Protein 5BXH (pdb70)

GO terms:
  GO:0097602 cullin family protein binding (F, IDA)
  GO:0005515 protein binding (F, IPI)
  GO:0042802 identical protein binding (F, IPI)

Nearest PDB structures (foldseek):
  5bxh-assembly1_D  TM=1.010E+00  e=2.361E-21  Homo sapiens
  5bxh-assembly1_A  TM=9.711E-01  e=7.468E-19  Homo sapiens
  5bxh-assembly1_C  TM=9.763E-01  e=2.664E-18  Homo sapiens
  3drz-assembly1_B  TM=9.240E-01  e=8.662E-12  Homo sapiens
  3kvt-assembly1_A  TM=8.441E-01  e=5.425E-07  Aplysia californica

InterPro domains:
  IPR000210 BTB/POZ domain [PS50097] (91-161)
  IPR000210 BTB/POZ domain [SM00225] (89-192)
  IPR001646 Pentapeptide repeat [PF00805] (243-280)
  IPR001646 Pentapeptide repeat [PF00805] (338-376)
  IPR003131 Potassium channel tetramerisation-type BTB domain [PF02214] (92-181)
  IPR011333 SKP1/BTB/POZ domain superfamily [G3DSA:3.30.710.10] (87-191)
  IPR011333 SKP1/BTB/POZ domain superfamily [SSF54695] (89-189)
  IPR021789 KHA domain [PF11834] (2-64)
  IPR021789 KHA domain [PS51490] (3-82)
  IPR036572 Doublecortin domain superfamily [SSF89837] (2-76)
  IPR051082 Pentapeptide repeat and BTB/POZ domain-containing protein [PTHR14136] (96-389)

Foldseek 3Di:
DPAKAWAQEQNDIDIDHLCLQCPPCVPWQSVVPVPPQPDADPVGHHYDDADVVLCVQVSVCSVPVDRDDDPPDDLVSVLVVCVVRPNVVVNVVSVVVPVPD/DPAKAWAQEQNDIDIDHLCLQCVLPVPWQSNVVPCQDADPVRHHYDDADVVLCVQVSVCSVPVDRDDDPPDDLVRVLVVCVVRPNVVVNVVSVVVVVDD/DQDWAWAQECNDIDIDGLCLQCPPAVPWQSNVVPDPCADPVRHHYDHADPVLCVQVSVCSVPVDRDDDPPDDLVSVLVVCVVRVRVVVNVVSVVVVVPD/DAKAWAQECNDIDIDHLCLQCVQPNPWVSNVVVVDPQQDDPVRHGYDHADPVLCVQVSVCSVPVDRDDDPPDDCVSVLVVCVNRVNVVVNVVSVVVVVPD/DKAWAQEQNDIDIDDLCLQCPQPVPWDRNVVPDPDADDVRHHYDDADPVLCVQVSVCSVPVDRDDDPDDDLVNVLVVCVVRPNVVVNVVSVVVVVPD

Sequence (496 aa):
NADWLTLNVGGRYFTTTRSTLVNKEPDSMLAHMFKDGNKQDHRGAFLIDRSPEYFEPILNYLRHGQLIVNDGINLLGVLEEARFFGIDSLIEHLEVAIKNSNADWLTLNVGGRYFTTTRSTLVNKEPDSMLAHMFKNKQDHRGAFLIDRSPEYFEPILNYLRHGQLIVNDGINLLGVLEEARFFGIDSLIEHLEVAIKNSNADWLTLNVGGRYFTTTRSTLVNKEPDSMLAHMFKDKQDHRGAFLIDRSPEYFEPILNYLRHGQLIVNDGINLLGVLEEARFFGIDSLIEHLEVAIKNSADWLTLNVGGRYFTTTRSTLVNKEPDSMLAHMFKWGNKQDHRGAFLIDRSPEYFEPILNYLRHGQLIVNDGINLLGVLEEARFFGIDSLIEHLEVAIKNSDWLTLNVGGRYFTTTRSTLVNKEPDSMLAHMFKDKQDHRGAFLIDRSPEYFEPILNYLRHGQLIVNDGINLLGVLEEARFFGIDSLIEHLEVAIKNS

Organism: Homo sapiens (NCBI:txid9606)

CATH classification: 3.30.710.10

Secondary structure (DSSP, 8-state):
---EEEEEETTEEEEEEHHHHHTT-TTSGGGGGTT----B-SS-PEEE-S-STTTHHHHHHHHHS-----TT--HHHHHHHHHHHT-HHHHHHHHHHHS--/---EEEEEETTEEEEEEHHHHHSS-SSSHHHHH----B-TTSPEEE-S-STTTHHHHHHHHHS-----TT--HHHHHHHHHHHT-HHHHHHHHHHHH--/---EEEEEETTEEEEEEHHHHHTT-TTSHHHHHS---B-TTSPEEE-S-STTTHHHHHHHHHS-----TT--HHHHHHHHHHHT-HHHHHHHHHHHH--/--EEEEEETTEEEEEEHHHHHSS-SSSHHHHT-------STT-PEEE-S-STTTHHHHHHHHHS-----TT--THHHHHHHHHHT-HHHHHHHHHHHS--/-EEEEEETTEEEEEEHHHHHSS--SSHHHHHS---B-TT-PEEE-S-STTTHHHHHHHHHS-----TT--HHHHHHHHHHHT-HHHHHHHHHHHH--

Radius of gyration: 23.13 Å; Cα contacts (8 Å, |Δi|>4): 820; chains: 5; bounding box: 60×61×44 Å

Structure (mmCIF, N/CA/C/O backbone):
data_5BXH
#
_entry.id   5BXH
#
_cell.length_a   105.396
_cell.length_b   105.396
_cell.length_c   97.316
_cell.angle_alpha   90.00
_cell.angle_beta   90.00
_cell.angle_gamma   120.00
#
_symmetry.space_group_name_H-M   'P 31 2 1'
#
loop_
_atom_site.group_PDB
_atom_site.id
_atom_site.type_symbol
_atom_site.label_atom_id
_atom_site.label_alt_id
_atom_site.label_comp_id
_atom_site.label_asym_id
_atom_site.label_entity_id
_atom_site.label_seq_id
_atom_site.pdbx_PDB_ins_code
_atom_site.Cartn_x
_atom_site.Cartn_y
_atom_site.Cartn_z
_atom_site.occupancy
_atom_site.B_iso_or_equiv
_atom_site.auth_seq_id
_atom_site.auth_comp_id
_atom_site.auth_asym_id
_atom_site.auth_atom_id
_atom_site.pdbx_PDB_model_num
ATOM 1 N N . ASN A 1 2 ? -7.235 90.964 118.616 1.00 150.60 2 ASN A N 1
ATOM 2 C CA . ASN A 1 2 ? -7.629 92.320 118.981 1.00 161.77 2 ASN A CA 1
ATOM 3 C C . ASN A 1 2 ? -7.154 92.700 120.380 1.00 162.63 2 ASN A C 1
ATOM 4 O O . ASN A 1 2 ? -6.508 93.732 120.567 1.00 153.75 2 ASN A O 1
ATOM 9 N N . ALA A 1 3 ? -7.472 91.858 121.359 1.00 166.94 3 ALA A N 1
ATOM 10 C CA . ALA A 1 3 ? -7.182 92.167 122.754 1.00 155.17 3 ALA A CA 1
ATOM 11 C C . ALA A 1 3 ? -6.100 91.266 123.346 1.00 137.51 3 ALA A C 1
ATOM 12 O O . ALA A 1 3 ? -5.348 91.690 124.223 1.00 132.65 3 ALA A O 1
ATOM 14 N N . ASP A 1 4 ? -6.021 90.027 122.868 1.00 128.05 4 ASP A N 1
ATOM 15 C CA . ASP A 1 4 ? -5.097 89.050 123.439 1.00 125.31 4 ASP A CA 1
ATOM 16 C C . ASP A 1 4 ? -3.809 88.945 122.625 1.00 120.28 4 ASP A C 1
ATOM 17 O O . ASP A 1 4 ? -3.818 88.493 121.480 1.00 115.75 4 ASP A O 1
ATOM 22 N N . TRP A 1 5 ? -2.700 89.354 123.231 1.00 113.33 5 TRP A N 1
ATOM 23 C CA . TRP A 1 5 ? -1.420 89.393 122.533 1.00 104.10 5 TRP A CA 1
ATOM 24 C C . TRP A 1 5 ? -0.584 88.142 122.780 1.00 98.29 5 TRP A C 1
ATOM 25 O O . TRP A 1 5 ? -0.485 87.654 123.906 1.00 102.26 5 TRP A O 1
ATOM 36 N N . LEU A 1 6 ? 0.016 87.631 121.710 1.00 88.66 6 LEU A N 1
ATOM 37 C CA . LEU A 1 6 ? 0.875 86.457 121.781 1.00 89.17 6 LEU A CA 1
ATOM 38 C C . LEU A 1 6 ? 2.217 86.710 121.103 1.00 85.37 6 LEU A C 1
ATOM 39 O O . LEU A 1 6 ? 2.306 87.457 120.122 1.00 80.35 6 LEU A O 1
ATOM 44 N N . THR A 1 7 ? 3.257 86.077 121.631 1.00 81.08 7 THR A N 1
ATOM 45 C CA . THR A 1 7 ? 4.576 86.128 121.020 1.00 73.67 7 THR A CA 1
ATOM 46 C C . THR A 1 7 ? 4.978 84.737 120.545 1.00 76.93 7 THR A C 1
ATOM 47 O O . THR A 1 7 ? 4.885 83.765 121.294 1.00 77.87 7 THR A O 1
ATOM 51 N N . LEU A 1 8 ? 5.410 84.644 119.293 1.00 72.29 8 LEU A N 1
ATOM 52 C CA . LEU A 1 8 ? 5.836 83.377 118.721 1.00 75.86 8 LEU A CA 1
ATOM 53 C C . LEU A 1 8 ? 7.340 83.368 118.485 1.00 75.66 8 LEU A C 1
ATOM 54 O O . LEU A 1 8 ? 7.883 84.276 117.855 1.00 78.92 8 LEU A O 1
ATOM 59 N N . ASN A 1 9 ? 8.008 82.341 118.998 1.00 82.75 9 ASN A N 1
ATOM 60 C CA . ASN A 1 9 ? 9.430 82.146 118.748 1.00 84.47 9 ASN A CA 1
ATOM 61 C C . ASN A 1 9 ? 9.632 81.199 117.571 1.00 94.08 9 ASN A C 1
ATOM 62 O O . ASN A 1 9 ? 9.684 79.983 117.747 1.00 96.80 9 ASN A O 1
ATOM 67 N N . VAL A 1 10 ? 9.744 81.760 116.371 1.00 99.38 10 VAL A N 1
ATOM 68 C CA . VAL A 1 10 ? 9.927 80.951 115.172 1.00 89.03 10 VAL A CA 1
ATOM 69 C C . VAL A 1 10 ? 11.399 80.870 114.785 1.00 87.12 10 VAL A C 1
ATOM 70 O O . VAL A 1 10 ? 11.988 81.856 114.339 1.00 99.85 10 VAL A O 1
ATOM 74 N N . GLY A 1 11 ? 11.991 79.695 114.981 1.00 89.13 11 GLY A N 1
ATOM 75 C CA . GLY A 1 11 ? 13.364 79.441 114.579 1.00 94.27 11 GLY A CA 1
ATOM 76 C C . GLY A 1 11 ? 14.409 80.302 115.264 1.00 100.16 11 GLY A C 1
ATOM 77 O O . GLY A 1 11 ? 15.578 80.282 114.882 1.00 106.51 11 GLY A O 1
ATOM 78 N N . GLY A 1 12 ? 13.992 81.057 116.276 1.00 101.15 12 GLY A N 1
ATOM 79 C CA . GLY A 1 12 ? 14.890 81.948 116.987 1.00 90.55 12 GLY A CA 1
ATOM 80 C C . GLY A 1 12 ? 14.459 83.401 116.901 1.00 79.06 12 GLY A C 1
ATOM 81 O O . GLY A 1 12 ? 14.917 84.240 117.676 1.00 89.17 12 GLY A O 1
ATOM 82 N N . ARG A 1 13 ? 13.572 83.698 115.957 1.00 75.15 13 ARG A N 1
ATOM 83 C CA . ARG A 1 13 ? 13.109 85.067 115.754 1.00 75.42 13 ARG A CA 1
ATOM 84 C C . ARG A 1 13 ? 11.723 85.277 116.362 1.00 85.46 13 ARG A C 1
ATOM 85 O O . ARG A 1 13 ? 10.818 84.457 116.179 1.00 79.17 13 ARG A O 1
ATOM 93 N N . TYR A 1 14 ? 11.565 86.383 117.083 1.00 77.11 14 TYR A N 1
ATOM 94 C CA . TYR A 1 14 ? 10.331 86.655 117.810 1.00 68.06 14 TYR A CA 1
ATOM 95 C C . TYR A 1 14 ? 9.352 87.505 117.008 1.00 69.05 14 TYR A C 1
ATOM 96 O O . TYR A 1 14 ? 9.658 88.634 116.623 1.00 83.85 14 TYR A O 1
ATOM 105 N N . PHE A 1 15 ? 8.173 86.948 116.758 1.00 74.08 15 PHE A N 1
ATOM 106 C CA . PHE A 1 15 ? 7.089 87.689 116.129 1.00 76.28 15 PHE A CA 1
ATOM 107 C C . PHE A 1 15 ? 6.035 88.003 117.179 1.00 76.98 15 PHE A C 1
ATOM 108 O O . PHE A 1 15 ? 5.797 87.204 118.075 1.00 79.94 15 PHE A O 1
ATOM 116 N N . THR A 1 16 ? 5.406 89.165 117.081 1.00 78.54 16 THR A N 1
ATOM 117 C CA . THR A 1 16 ? 4.338 89.497 118.013 1.00 82.81 16 THR A CA 1
ATOM 118 C C . THR A 1 16 ? 3.037 89.738 117.260 1.00 79.61 16 THR A C 1
ATOM 119 O O . THR A 1 16 ? 3.001 90.499 116.292 1.00 77.33 16 THR A O 1
ATOM 123 N N . THR A 1 17 ? 1.971 89.076 117.698 1.00 85.20 17 THR A N 1
ATOM 124 C CA . THR A 1 17 ? 0.673 89.222 117.044 1.00 85.03 17 THR A CA 1
ATOM 125 C C . THR A 1 17 ? -0.481 89.005 118.019 1.00 84.34 17 THR A C 1
ATOM 126 O O . THR A 1 17 ? -0.292 89.048 119.231 1.00 86.88 17 THR A O 1
ATOM 130 N N . THR A 1 18 ? -1.679 88.789 117.486 1.00 93.24 18 THR A N 1
ATOM 131 C CA . THR A 1 18 ? -2.847 88.521 118.322 1.00 99.50 18 THR A CA 1
ATOM 132 C C . THR A 1 18 ? -3.437 87.149 118.027 1.00 90.69 18 THR A C 1
ATOM 133 O O . THR A 1 18 ? -3.373 86.665 116.896 1.00 89.44 18 THR A O 1
ATOM 137 N N . ARG A 1 19 ? -4.009 86.532 119.056 1.00 100.82 19 ARG A N 1
ATOM 138 C CA . ARG A 1 19 ? -4.670 85.238 118.922 1.00 108.69 19 ARG A CA 1
ATOM 139 C C . ARG A 1 19 ? -5.733 85.288 117.830 1.00 114.07 19 ARG A C 1
ATOM 140 O O . ARG A 1 19 ? -5.901 84.336 117.061 1.00 117.76 19 ARG A O 1
ATOM 148 N N . SER A 1 20 ? -6.435 86.416 117.774 1.00 113.88 20 SER A N 1
ATOM 149 C CA . SER A 1 20 ? -7.446 86.676 116.756 1.00 115.59 20 SER A CA 1
ATOM 150 C C . SER A 1 20 ? -6.902 86.472 115.347 1.00 110.19 20 SER A C 1
ATOM 151 O O . SER A 1 20 ? -7.561 85.878 114.496 1.00 112.02 20 SER A O 1
ATOM 154 N N . THR A 1 21 ? -5.693 86.963 115.110 1.00 113.65 21 THR A N 1
ATOM 155 C CA . THR A 1 21 ? -5.067 86.850 113.800 1.00 111.22 21 THR A CA 1
ATOM 156 C C . THR A 1 21 ? -4.691 85.401 113.491 1.00 105.91 21 THR A C 1
ATOM 157 O O . THR A 1 21 ? -4.738 84.970 112.339 1.00 109.34 21 THR A O 1
ATOM 161 N N . LEU A 1 22 ? -4.334 84.649 114.527 1.00 98.01 22 LEU A N 1
ATOM 162 C CA . LEU A 1 22 ? -3.884 83.271 114.354 1.00 99.34 22 LEU A CA 1
ATOM 163 C C . LEU A 1 22 ? -5.036 82.273 114.190 1.00 121.28 22 LEU A C 1
ATOM 164 O O . LEU A 1 22 ? -4.856 81.218 113.578 1.00 129.36 22 LEU A O 1
ATOM 169 N N . VAL A 1 23 ? -6.213 82.596 114.723 1.00 125.15 23 VAL A N 1
ATOM 170 C CA . VAL A 1 23 ? -7.328 81.647 114.684 1.00 137.04 23 VAL A CA 1
ATOM 171 C C . VAL A 1 23 ? -8.438 82.025 113.694 1.00 143.92 23 VAL A C 1
ATOM 172 O O . VAL A 1 23 ? -9.194 81.161 113.248 1.00 147.25 23 VAL A O 1
ATOM 176 N N . ASN A 1 24 ? -8.537 83.308 113.356 1.00 148.55 24 ASN A N 1
ATOM 177 C CA . ASN A 1 24 ? -9.488 83.758 112.342 1.00 142.11 24 ASN A CA 1
ATOM 178 C C . ASN A 1 24 ? -8.845 83.734 110.962 1.00 152.32 24 ASN A C 1
ATOM 179 O O . ASN A 1 24 ? -7.618 83.754 110.849 1.00 155.30 24 ASN A O 1
ATOM 184 N N . LYS A 1 25 ? -9.676 83.694 109.923 1.00 152.44 25 LYS A N 1
ATOM 185 C CA . LYS A 1 25 ? -9.206 83.651 108.537 1.00 160.57 25 LYS A CA 1
ATOM 186 C C . LYS A 1 25 ? -8.285 82.438 108.311 1.00 157.81 25 LYS A C 1
ATOM 187 O O . LYS A 1 25 ? -7.364 82.498 107.500 1.00 153.75 25 LYS A O 1
ATOM 193 N N . GLU A 1 26 ? -8.549 81.374 109.081 1.00 154.66 26 GLU A N 1
ATOM 194 C CA . GLU A 1 26 ? -8.063 79.985 108.906 1.00 148.54 26 GLU A CA 1
ATOM 195 C C . GLU A 1 26 ? -8.223 79.205 110.217 1.00 143.73 26 GLU A C 1
ATOM 196 O O . GLU A 1 26 ? -7.228 78.895 110.873 1.00 136.76 26 GLU A O 1
ATOM 202 N N . PRO A 1 27 ? -9.469 78.886 110.608 1.00 133.11 27 PRO A N 1
ATOM 203 C CA . PRO A 1 27 ? -9.663 78.203 111.892 1.00 130.42 27 PRO A CA 1
ATOM 204 C C . PRO A 1 27 ? -9.438 76.693 111.840 1.00 134.49 27 PRO A C 1
ATOM 205 O O . PRO A 1 27 ? -9.514 76.037 112.878 1.00 140.20 27 PRO A O 1
ATOM 209 N N . ASP A 1 28 ? -9.161 76.145 110.663 1.00 139.63 28 ASP A N 1
ATOM 210 C CA . ASP A 1 28 ? -8.963 74.703 110.535 1.00 147.87 28 ASP A CA 1
ATOM 211 C C . ASP A 1 28 ? -7.523 74.342 110.201 1.00 140.45 28 ASP A C 1
ATOM 212 O O . ASP A 1 28 ? -7.235 73.200 109.849 1.00 140.49 28 ASP A O 1
ATOM 217 N N . SER A 1 29 ? -6.627 75.321 110.288 1.00 143.13 29 SER A N 1
ATOM 218 C CA . SER A 1 29 ? -5.203 75.057 110.118 1.00 141.22 29 SER A CA 1
ATOM 219 C C . SER A 1 29 ? -4.620 74.732 111.481 1.00 147.30 29 SER A C 1
ATOM 220 O O . SER A 1 29 ? -5.248 75.001 112.506 1.00 149.52 29 SER A O 1
ATOM 223 N N . MET A 1 30 ? -3.422 74.159 111.503 1.00 145.42 30 MET A N 1
ATOM 224 C CA . MET A 1 30 ? -2.833 73.739 112.766 1.00 143.98 30 MET A CA 1
ATOM 225 C C . MET A 1 30 ? -2.508 74.925 113.660 1.00 130.93 30 MET A C 1
ATOM 226 O O . MET A 1 30 ? -2.440 74.772 114.873 1.00 133.15 30 MET A O 1
ATOM 231 N N . LEU A 1 31 ? -2.302 76.098 113.063 1.00 121.48 31 LEU A N 1
ATOM 232 C CA . LEU A 1 31 ? -2.072 77.326 113.832 1.00 115.70 31 LEU A CA 1
ATOM 233 C C . LEU A 1 31 ? -3.218 77.586 114.805 1.00 128.02 31 LEU A C 1
ATOM 234 O O . LEU A 1 31 ? -3.008 78.039 115.938 1.00 126.68 31 LEU A O 1
ATOM 239 N N . ALA A 1 32 ? -4.428 77.246 114.369 1.00 136.92 32 ALA A N 1
ATOM 240 C CA . ALA A 1 32 ? -5.614 77.371 115.209 1.00 126.69 32 ALA A CA 1
ATOM 241 C C . ALA A 1 32 ? -5.571 76.451 116.432 1.00 133.51 32 ALA A C 1
ATOM 242 O O . ALA A 1 32 ? -6.550 76.345 117.163 1.00 146.11 32 ALA A O 1
ATOM 244 N N . HIS A 1 33 ? -4.433 75.804 116.669 1.00 148.92 33 HIS A N 1
ATOM 245 C CA . HIS A 1 33 ? -4.202 75.136 117.948 1.00 160.82 33 HIS A CA 1
ATOM 246 C C . HIS A 1 33 ? -3.945 76.181 119.037 1.00 163.06 33 HIS A C 1
ATOM 247 O O . HIS A 1 33 ? -3.698 75.829 120.187 1.00 177.12 33 HIS A O 1
ATOM 254 N N . MET A 1 34 ? -3.987 77.462 118.666 1.00 142.58 34 MET A N 1
ATOM 255 C CA . MET A 1 34 ? -4.020 78.532 119.663 1.00 136.72 34 MET A CA 1
ATOM 256 C C . MET A 1 34 ? -5.441 79.075 119.827 1.00 142.74 34 MET A C 1
ATOM 257 O O . MET A 1 34 ? -5.642 80.225 120.223 1.00 147.59 34 MET A O 1
ATOM 262 N N . PHE A 1 35 ? -6.424 78.235 119.517 1.00 150.47 35 PHE A N 1
ATOM 263 C CA . PHE A 1 35 ? -7.824 78.587 119.722 1.00 145.41 35 PHE A CA 1
ATOM 264 C C . PHE A 1 35 ? -8.231 78.241 121.149 1.00 150.63 35 PHE A C 1
ATOM 265 O O . PHE A 1 35 ? -9.291 78.649 121.621 1.00 157.72 35 PHE A O 1
ATOM 273 N N . LYS A 1 36 ? -7.375 77.488 121.832 1.00 152.02 36 LYS A N 1
ATOM 274 C CA . LYS A 1 36 ? -7.588 77.148 123.235 1.00 154.04 36 LYS A CA 1
ATOM 275 C C . LYS A 1 36 ? -6.765 78.060 124.146 1.00 159.03 36 LYS A C 1
ATOM 276 O O . LYS A 1 36 ? -7.312 78.731 125.022 1.00 158.00 36 LYS A O 1
ATOM 282 N N . ASP A 1 37 ? -5.453 78.079 123.924 1.00 152.79 37 ASP A N 1
ATOM 283 C CA . ASP A 1 37 ? -4.528 78.901 124.700 1.00 144.16 37 ASP A CA 1
ATOM 284 C C . ASP A 1 37 ? -3.204 79.070 123.961 1.00 144.02 37 ASP A C 1
ATOM 285 O O . ASP A 1 37 ? -2.370 78.165 123.949 1.00 147.36 37 ASP A O 1
ATOM 290 N N . GLY A 1 42 ? -0.514 74.186 122.588 1.00 153.33 42 GLY A N 1
ATOM 291 C CA . GLY A 1 42 ? 0.560 75.127 122.844 1.00 152.43 42 GLY A CA 1
ATOM 292 C C . GLY A 1 42 ? 0.990 75.153 124.299 1.00 160.15 42 GLY A C 1
ATOM 293 O O . GLY A 1 42 ? 0.595 76.041 125.055 1.00 162.74 42 GLY A O 1
ATOM 294 N N . ASN A 1 43 ? 1.799 74.172 124.690 1.00 164.71 43 ASN A N 1
ATOM 295 C CA . ASN A 1 43 ? 2.337 74.103 126.046 1.00 164.22 43 ASN A CA 1
ATOM 296 C C . ASN A 1 43 ? 3.860 74.151 126.041 1.00 156.63 43 ASN A C 1
ATOM 297 O O . ASN A 1 43 ? 4.511 73.838 127.039 1.00 158.63 43 ASN A O 1
ATOM 302 N N . LYS A 1 44 ? 4.417 74.545 124.902 1.00 147.42 44 LYS A N 1
ATOM 303 C CA . LYS A 1 44 ? 5.859 74.639 124.724 1.00 145.50 44 LYS A CA 1
ATOM 304 C C . LYS A 1 44 ? 6.293 76.101 124.692 1.00 135.50 44 LYS A C 1
ATOM 305 O O . LYS A 1 44 ? 6.025 76.814 123.726 1.00 128.98 44 LYS A O 1
ATOM 311 N N . GLN A 1 45 ? 6.958 76.550 125.752 1.00 132.31 45 GLN A N 1
ATOM 312 C CA . GLN A 1 45 ? 7.335 77.956 125.865 1.00 131.47 45 GLN A CA 1
ATOM 313 C C . GLN A 1 45 ? 8.802 78.142 126.250 1.00 130.67 45 GLN A C 1
ATOM 314 O O . GLN A 1 45 ? 9.359 77.352 127.014 1.00 133.18 45 GLN A O 1
ATOM 320 N N . ASP A 1 46 ? 9.421 79.192 125.714 1.00 119.29 46 ASP A N 1
ATOM 321 C CA . ASP A 1 46 ? 10.785 79.551 126.089 1.00 106.24 46 ASP A CA 1
ATOM 322 C C . ASP A 1 46 ? 10.768 80.325 127.404 1.00 110.97 46 ASP A C 1
ATOM 323 O O . ASP A 1 46 ? 9.735 80.402 128.069 1.00 117.23 46 ASP A O 1
ATOM 328 N N . HIS A 1 47 ? 11.904 80.902 127.777 1.00 110.55 47 HIS A N 1
ATOM 329 C CA . HIS A 1 47 ? 12.004 81.614 129.046 1.00 115.06 47 HIS A CA 1
ATOM 330 C C . HIS A 1 47 ? 11.202 82.906 129.047 1.00 114.09 47 HIS A C 1
ATOM 331 O O . HIS A 1 47 ? 10.640 83.294 130.069 1.00 128.74 47 HIS A O 1
ATOM 338 N N . ARG A 1 48 ? 11.159 83.577 127.902 1.00 108.29 48 ARG A N 1
ATOM 339 C CA . ARG A 1 48 ? 10.407 84.819 127.788 1.00 110.98 48 ARG A CA 1
ATOM 340 C C . ARG A 1 48 ? 8.910 84.527 127.829 1.00 115.54 48 ARG A C 1
ATOM 341 O O . ARG A 1 48 ? 8.120 85.340 128.306 1.00 122.80 48 ARG A O 1
ATOM 349 N N . GLY A 1 49 ? 8.531 83.353 127.334 1.00 110.76 49 GLY A N 1
ATOM 350 C CA . GLY A 1 49 ? 7.145 82.923 127.347 1.00 101.52 49 GLY A CA 1
ATOM 351 C C . GLY A 1 49 ? 6.567 82.756 125.955 1.00 97.74 49 GLY A C 1
ATOM 352 O O . GLY A 1 49 ? 5.386 82.447 125.794 1.00 110.93 49 GLY A O 1
ATOM 353 N N . ALA A 1 50 ? 7.404 82.965 124.945 1.00 84.62 50 ALA A N 1
ATOM 354 C CA . ALA A 1 50 ? 6.977 82.825 123.560 1.00 80.24 50 ALA A CA 1
ATOM 355 C C . ALA A 1 50 ? 6.771 81.358 123.205 1.00 92.35 50 ALA A C 1
ATOM 356 O O . ALA A 1 50 ? 7.526 80.491 123.645 1.00 99.59 50 ALA A O 1
ATOM 358 N N . PHE A 1 51 ? 5.740 81.086 122.412 1.00 89.97 51 PHE A N 1
ATOM 359 C CA . PHE A 1 51 ? 5.468 79.731 121.953 1.00 90.96 51 PHE A CA 1
ATOM 360 C C . PHE A 1 51 ? 6.467 79.332 120.869 1.00 83.95 51 PHE A C 1
ATOM 361 O O . PHE A 1 51 ? 6.633 80.036 119.875 1.00 79.03 51 PHE A O 1
ATOM 369 N N . LEU A 1 52 ? 7.131 78.199 121.073 1.00 88.27 52 LEU A N 1
ATOM 370 C CA . LEU A 1 52 ? 8.201 77.758 120.184 1.00 86.55 52 LEU A CA 1
ATOM 371 C C . LEU A 1 52 ? 7.679 77.090 118.914 1.00 87.40 52 LEU A C 1
ATOM 372 O O . LEU A 1 52 ? 6.772 76.258 118.962 1.00 104.05 52 LEU A O 1
ATOM 377 N N . ILE A 1 53 ? 8.257 77.471 117.779 1.00 80.29 53 ILE A N 1
ATOM 378 C CA . ILE A 1 53 ? 7.940 76.862 116.490 1.00 80.20 53 ILE A CA 1
ATOM 379 C C . ILE A 1 53 ? 9.227 76.593 115.711 1.00 88.75 53 ILE A C 1
ATOM 380 O O . ILE A 1 53 ? 10.014 77.506 115.462 1.00 100.60 53 ILE A O 1
ATOM 385 N N . ASP A 1 54 ? 9.433 75.336 115.328 1.00 85.62 54 ASP A N 1
ATOM 386 C CA . ASP A 1 54 ? 10.679 74.906 114.700 1.00 78.99 54 ASP A CA 1
ATOM 387 C C . ASP A 1 54 ? 10.648 75.058 113.174 1.00 84.55 54 ASP A C 1
ATOM 388 O O . ASP A 1 54 ? 10.800 74.080 112.441 1.00 87.40 54 ASP A O 1
ATOM 393 N N . ARG A 1 55 ? 10.454 76.287 112.700 1.00 82.35 55 ARG A N 1
ATOM 394 C CA . ARG A 1 55 ? 10.437 76.560 111.262 1.00 88.06 55 ARG A CA 1
ATOM 395 C C . ARG A 1 55 ? 11.323 77.751 110.904 1.00 89.35 55 ARG A C 1
ATOM 396 O O . ARG A 1 55 ? 12.031 78.289 111.756 1.00 90.63 55 ARG A O 1
ATOM 404 N N . SER A 1 56 ? 11.274 78.161 109.639 1.00 93.84 56 SER A N 1
ATOM 405 C CA . SER A 1 56 ? 12.052 79.301 109.165 1.00 96.38 56 SER A CA 1
ATOM 406 C C . SER A 1 56 ? 11.272 80.604 109.308 1.00 100.54 56 SER A C 1
ATOM 407 O O . SER A 1 56 ? 10.176 80.738 108.764 1.00 103.77 56 SER A O 1
ATOM 410 N N . PRO A 1 57 ? 11.840 81.572 110.043 1.00 92.27 57 PRO A N 1
ATOM 411 C CA . PRO A 1 57 ? 11.183 82.866 110.256 1.00 92.15 57 PRO A CA 1
ATOM 412 C C . PRO A 1 57 ? 11.209 83.754 109.015 1.00 96.34 57 PRO A C 1
ATOM 413 O O . PRO A 1 57 ? 10.304 84.567 108.830 1.00 106.54 57 PRO A O 1
ATOM 417 N N . GLU A 1 58 ? 12.234 83.596 108.183 1.00 95.70 58 GLU A N 1
ATOM 418 C CA . GLU A 1 58 ? 12.382 84.410 106.982 1.00 106.67 58 GLU A CA 1
ATOM 419 C C . GLU A 1 58 ? 11.203 84.201 106.041 1.00 105.34 58 GLU A C 1
ATOM 420 O O . GLU A 1 58 ? 10.716 85.142 105.413 1.00 108.79 58 GLU A O 1
ATOM 426 N N . TYR A 1 59 ? 10.746 82.958 105.955 1.00 96.89 59 TYR A N 1
ATOM 427 C CA . TYR A 1 59 ? 9.600 82.624 105.124 1.00 95.34 59 TYR A CA 1
ATOM 428 C C . TYR A 1 59 ? 8.324 82.559 105.954 1.00 90.96 59 TYR A C 1
ATOM 429 O O . TYR A 1 59 ? 7.297 82.069 105.491 1.00 98.98 59 TYR A O 1
ATOM 438 N N . PHE A 1 60 ? 8.392 83.055 107.185 1.00 95.92 60 PHE A N 1
ATOM 439 C CA . PHE A 1 60 ? 7.216 83.091 108.043 1.00 97.60 60 PHE A CA 1
ATOM 440 C C . PHE A 1 60 ? 6.562 84.471 108.023 1.00 98.35 60 PHE A C 1
ATOM 441 O O . PHE A 1 60 ? 5.383 84.606 108.352 1.00 99.51 60 PHE A O 1
ATOM 449 N N . GLU A 1 61 ? 7.329 85.489 107.637 1.00 104.72 61 GLU A N 1
ATOM 450 C CA . GLU A 1 61 ? 6.799 86.847 107.503 1.00 101.17 61 GLU A CA 1
ATOM 451 C C . GLU A 1 61 ? 5.566 86.917 106.586 1.00 96.50 61 GLU A C 1
ATOM 452 O O . GLU A 1 61 ? 4.529 87.449 106.993 1.00 96.40 61 GLU A O 1
ATOM 458 N N . PRO A 1 62 ? 5.663 86.380 105.349 1.00 94.23 62 PRO A N 1
ATOM 459 C CA . PRO A 1 62 ? 4.502 86.532 104.465 1.00 97.46 62 PRO A CA 1
ATOM 460 C C . PRO A 1 62 ? 3.304 85.705 104.924 1.00 98.54 62 PRO A C 1
ATOM 461 O O . PRO A 1 62 ? 2.164 86.050 104.612 1.00 107.37 62 PRO A O 1
ATOM 465 N N . ILE A 1 63 ? 3.568 84.623 105.651 1.00 96.16 63 ILE A N 1
ATOM 466 C CA . ILE A 1 63 ? 2.506 83.798 106.214 1.00 95.54 63 ILE A CA 1
ATOM 467 C C . ILE A 1 63 ? 1.687 84.610 107.207 1.00 99.28 63 ILE A C 1
ATOM 468 O O . ILE A 1 63 ? 0.459 84.695 107.104 1.00 88.80 63 ILE A O 1
ATOM 473 N N . LEU A 1 64 ? 2.384 85.215 108.164 1.00 92.97 64 LEU A N 1
ATOM 474 C CA . LEU A 1 64 ? 1.742 86.025 109.188 1.00 97.36 64 LEU A CA 1
ATOM 475 C C . LEU A 1 64 ? 1.056 87.245 108.580 1.00 92.84 64 LEU A C 1
ATOM 476 O O . LEU A 1 64 ? -0.034 87.618 109.005 1.00 98.19 64 LEU A O 1
ATOM 481 N N . ASN A 1 65 ? 1.688 87.859 107.582 1.00 89.85 65 ASN A N 1
ATOM 482 C CA . ASN A 1 65 ? 1.078 88.997 106.900 1.00 101.07 65 ASN A CA 1
ATOM 483 C C . ASN A 1 65 ? -0.205 88.601 106.168 1.00 102.94 65 ASN A C 1
ATOM 484 O O . ASN A 1 65 ? -1.180 89.356 106.155 1.00 100.37 65 ASN A O 1
ATOM 489 N N . TYR A 1 66 ? -0.207 87.411 105.571 1.00 100.75 66 TYR A N 1
ATOM 490 C CA . TYR A 1 66 ? -1.410 86.891 104.926 1.00 107.95 66 TYR A CA 1
ATOM 491 C C . TYR A 1 66 ? -2.479 86.603 105.971 1.00 110.81 66 TYR A C 1
ATOM 492 O O . TYR A 1 66 ? -3.671 86.740 105.704 1.00 114.91 66 TYR A O 1
ATOM 501 N N . LEU A 1 67 ? -2.052 86.195 107.160 1.00 113.69 67 LEU A N 1
ATOM 502 C CA . LEU A 1 67 ? -2.987 86.017 108.263 1.00 110.96 67 LEU A CA 1
ATOM 503 C C . LEU A 1 67 ? -3.566 87.364 108.683 1.00 110.35 67 LEU A C 1
ATOM 504 O O . LEU A 1 67 ? -4.706 87.446 109.138 1.00 123.87 67 LEU A O 1
ATOM 509 N N . ARG A 1 68 ? -2.774 88.419 108.514 1.00 103.90 68 ARG A N 1
ATOM 510 C CA . ARG A 1 68 ? -3.166 89.754 108.950 1.00 105.14 68 ARG A CA 1
ATOM 511 C C . ARG A 1 68 ? -4.139 90.441 107.987 1.00 107.87 68 ARG A C 1
ATOM 512 O O . ARG A 1 68 ? -5.131 91.027 108.422 1.00 100.48 68 ARG A O 1
ATOM 520 N N . HIS A 1 69 ? -3.863 90.376 106.687 1.00 99.49 69 HIS A N 1
ATOM 521 C CA . HIS A 1 69 ? -4.687 91.100 105.721 1.00 104.73 69 HIS A CA 1
ATOM 522 C C . HIS A 1 69 ? -5.026 90.295 104.467 1.00 114.06 69 HIS A C 1
ATOM 523 O O . HIS A 1 69 ? -5.383 90.868 103.437 1.00 122.10 69 HIS A O 1
ATOM 530 N N . GLY A 1 70 ? -4.913 88.974 104.561 1.00 119.90 70 GLY A N 1
ATOM 531 C CA . GLY A 1 70 ? -5.359 88.079 103.505 1.00 124.56 70 GLY A CA 1
ATOM 532 C C . GLY A 1 70 ? -4.778 88.329 102.127 1.00 129.42 70 GLY A C 1
ATOM 533 O O . GLY A 1 70 ? -5.441 88.090 101.118 1.00 139.85 70 GLY A O 1
ATOM 534 N N . GLN A 1 71 ? -3.540 88.808 102.075 1.00 131.01 71 GLN A N 1
ATOM 535 C CA . GLN A 1 71 ? -2.899 89.086 100.796 1.00 127.32 71 GLN A CA 1
ATOM 536 C C . GLN A 1 71 ? -1.465 88.576 100.736 1.00 118.61 71 GLN A C 1
ATOM 537 O O . GLN A 1 71 ? -0.727 88.637 101.719 1.00 121.84 71 GLN A O 1
ATOM 543 N N . LEU A 1 72 ? -1.087 88.072 99.566 1.00 115.24 72 LEU A N 1
ATOM 544 C CA . LEU A 1 72 ? 0.259 87.571 99.325 1.00 115.39 72 LEU A CA 1
ATOM 545 C C . LEU A 1 72 ? 1.171 88.686 98.822 1.00 117.41 72 LEU A C 1
ATOM 546 O O . LEU A 1 72 ? 1.075 89.098 97.665 1.00 121.97 72 LEU A O 1
ATOM 551 N N . ILE A 1 73 ? 2.048 89.179 99.693 1.00 107.55 73 ILE A N 1
ATOM 552 C CA . ILE A 1 73 ? 2.949 90.273 99.336 1.00 113.84 73 ILE A CA 1
ATOM 553 C C . ILE A 1 73 ? 4.401 89.981 99.715 1.00 119.09 73 ILE A C 1
ATOM 554 O O . ILE A 1 73 ? 4.739 89.909 100.897 1.00 118.53 73 ILE A O 1
ATOM 559 N N . VAL A 1 74 ? 5.254 89.819 98.706 1.00 118.31 74 VAL A N 1
ATOM 560 C CA . VAL A 1 74 ? 6.686 89.624 98.925 1.00 106.11 74 VAL A CA 1
ATOM 561 C C . VAL A 1 74 ? 7.510 90.492 97.979 1.00 109.43 74 VAL A C 1
ATOM 562 O O . VAL A 1 74 ? 7.020 90.930 96.938 1.00 112.85 74 VAL A O 1
ATOM 566 N N . ASN A 1 75 ? 8.765 90.733 98.344 1.00 111.85 75 ASN A N 1
ATOM 567 C CA . ASN A 1 75 ? 9.664 91.548 97.532 1.00 117.83 75 ASN A CA 1
ATOM 568 C C . ASN A 1 75 ? 10.311 90.738 96.410 1.00 115.17 75 ASN A C 1
ATOM 569 O O . ASN A 1 75 ? 10.242 89.508 96.409 1.00 112.03 75 ASN A O 1
ATOM 574 N N . ASP A 1 76 ? 10.934 91.429 95.458 1.00 119.18 76 ASP A N 1
ATOM 575 C CA . ASP A 1 76 ? 11.590 90.764 94.332 1.00 124.08 76 ASP A CA 1
ATOM 576 C C . ASP A 1 76 ? 12.692 89.826 94.803 1.00 120.52 76 ASP A C 1
ATOM 577 O O . ASP A 1 76 ? 13.424 90.133 95.743 1.00 116.24 76 ASP A O 1
ATOM 582 N N . GLY A 1 77 ? 12.803 88.678 94.143 1.00 122.58 77 GLY A N 1
ATOM 583 C CA . GLY A 1 77 ? 13.872 87.742 94.426 1.00 123.79 77 GLY A CA 1
ATOM 584 C C . GLY A 1 77 ? 13.554 86.711 95.492 1.00 119.72 77 GLY A C 1
ATOM 585 O O . GLY A 1 77 ? 14.274 85.723 95.637 1.00 118.12 77 GLY A O 1
ATOM 586 N N . ILE A 1 78 ? 12.481 86.936 96.243 1.00 115.29 78 ILE A N 1
ATOM 587 C CA . ILE A 1 78 ? 12.088 86.004 97.294 1.00 107.50 78 ILE A CA 1
ATOM 588 C C . ILE A 1 78 ? 11.560 84.703 96.699 1.00 106.01 78 ILE A C 1
ATOM 589 O O . ILE A 1 78 ? 10.608 84.707 95.918 1.00 116.95 78 ILE A O 1
ATOM 594 N N . ASN A 1 79 ? 12.189 83.591 97.068 1.00 103.31 79 ASN A N 1
ATOM 595 C CA . ASN A 1 79 ? 11.800 82.281 96.559 1.00 112.09 79 ASN A CA 1
ATOM 596 C C . ASN A 1 79 ? 10.447 81.848 97.115 1.00 111.10 79 ASN A C 1
ATOM 597 O O . ASN A 1 79 ? 10.316 81.570 98.307 1.00 109.62 79 ASN A O 1
ATOM 602 N N . LEU A 1 80 ? 9.447 81.783 96.243 1.00 110.52 80 LEU A N 1
ATOM 603 C CA . LEU A 1 80 ? 8.079 81.497 96.663 1.00 111.43 80 LEU A CA 1
ATOM 604 C C . LEU A 1 80 ? 7.921 80.074 97.202 1.00 119.24 80 LEU A C 1
ATOM 605 O O . LEU A 1 80 ? 6.990 79.794 97.958 1.00 123.90 80 LEU A O 1
ATOM 610 N N . LEU A 1 81 ? 8.831 79.184 96.812 1.00 115.69 81 LEU A N 1
ATOM 611 C CA . LEU A 1 81 ? 8.815 77.801 97.289 1.00 109.17 81 LEU A CA 1
ATOM 612 C C . LEU A 1 81 ? 8.943 77.721 98.806 1.00 109.78 81 LEU A C 1
ATOM 613 O O . LEU A 1 81 ? 8.272 76.917 99.457 1.00 120.61 81 LEU A O 1
ATOM 618 N N . GLY A 1 82 ? 9.813 78.559 99.360 1.00 96.49 82 GLY A N 1
ATOM 619 C CA . GLY A 1 82 ? 10.032 78.597 100.793 1.00 106.36 82 GLY A CA 1
ATOM 620 C C . GLY A 1 82 ? 8.780 79.011 101.532 1.00 103.24 82 GLY A C 1
ATOM 621 O O . GLY A 1 82 ? 8.540 78.580 102.659 1.00 103.24 82 GLY A O 1
ATOM 622 N N . VAL A 1 83 ? 7.980 79.853 100.890 1.00 108.29 83 VAL A N 1
ATOM 623 C CA . VAL A 1 83 ? 6.700 80.262 101.447 1.00 115.44 83 VAL A CA 1
ATOM 624 C C . VAL A 1 83 ? 5.697 79.117 101.330 1.00 119.91 83 VAL A C 1
ATOM 625 O O . VAL A 1 83 ? 4.922 78.862 102.254 1.00 121.40 83 VAL A O 1
ATOM 629 N N . LEU A 1 84 ? 5.729 78.424 100.194 1.00 118.40 84 LEU A N 1
ATOM 630 C CA . LEU A 1 84 ? 4.816 77.312 99.945 1.00 121.74 84 LEU A CA 1
ATOM 631 C C . LEU A 1 84 ? 4.998 76.191 100.964 1.00 125.68 84 LEU A C 1
ATOM 632 O O . LEU A 1 84 ? 4.020 75.613 101.437 1.00 134.58 84 LEU A O 1
ATOM 637 N N . GLU A 1 85 ? 6.250 75.892 101.299 1.00 119.02 85 GLU A N 1
ATOM 638 C CA . GLU A 1 85 ? 6.547 74.837 102.265 1.00 115.81 85 GLU A CA 1
ATOM 639 C C . GLU A 1 85 ? 5.931 75.145 103.629 1.00 111.67 85 GLU A C 1
ATOM 640 O O . GLU A 1 85 ? 5.296 74.284 104.246 1.00 111.96 85 GLU A O 1
ATOM 646 N N . GLU A 1 86 ? 6.111 76.379 104.088 1.00 107.14 86 GLU A N 1
ATOM 647 C CA . GLU A 1 86 ? 5.569 76.803 105.373 1.00 106.07 86 GLU A CA 1
ATOM 648 C C . GLU A 1 86 ? 4.044 76.824 105.340 1.00 113.29 86 GLU A C 1
ATOM 649 O O . GLU A 1 86 ? 3.389 76.432 106.307 1.00 120.04 86 GLU A O 1
ATOM 655 N N . ALA A 1 87 ? 3.483 77.279 104.223 1.00 109.08 87 ALA A N 1
ATOM 656 C CA . ALA A 1 87 ? 2.035 77.301 104.050 1.00 110.49 87 ALA A CA 1
ATOM 657 C C . ALA A 1 87 ? 1.461 75.891 104.144 1.00 116.75 87 ALA A C 1
ATOM 658 O O . ALA A 1 87 ? 0.393 75.683 104.720 1.00 121.46 87 ALA A O 1
ATOM 660 N N . ARG A 1 88 ? 2.181 74.925 103.579 1.00 113.48 88 ARG A N 1
ATOM 661 C CA . ARG A 1 88 ? 1.789 73.524 103.671 1.00 118.06 88 ARG A CA 1
ATOM 662 C C . ARG A 1 88 ? 1.883 73.023 105.106 1.00 117.59 88 ARG A C 1
ATOM 663 O O . ARG A 1 88 ? 0.980 72.342 105.594 1.00 122.36 88 ARG A O 1
ATOM 671 N N . PHE A 1 89 ? 2.982 73.361 105.775 1.00 116.67 89 PHE A N 1
ATOM 672 C CA . PHE A 1 89 ? 3.209 72.912 107.145 1.00 117.19 89 PHE A CA 1
ATOM 673 C C . PHE A 1 89 ? 2.115 73.404 108.087 1.00 114.37 89 PHE A C 1
ATOM 674 O O . PHE A 1 89 ? 1.538 72.621 108.842 1.00 119.84 89 PHE A O 1
ATOM 682 N N . PHE A 1 90 ? 1.827 74.701 108.036 1.00 107.28 90 PHE A N 1
ATOM 683 C CA . PHE A 1 90 ? 0.825 75.288 108.918 1.00 115.08 90 PHE A CA 1
ATOM 684 C C . PHE A 1 90 ? -0.594 74.975 108.451 1.00 120.64 90 PHE A C 1
ATOM 685 O O . PHE A 1 90 ? -1.533 74.997 109.244 1.00 123.81 90 PHE A O 1
ATOM 693 N N . GLY A 1 91 ? -0.745 74.686 107.162 1.00 121.73 91 GLY A N 1
ATOM 694 C CA . GLY A 1 91 ? -2.011 74.210 106.634 1.00 127.43 91 GLY A CA 1
ATOM 695 C C . GLY A 1 91 ? -3.006 75.280 106.226 1.00 128.59 91 GLY A C 1
ATOM 696 O O . GLY A 1 91 ? -4.212 75.107 106.402 1.00 136.75 91 GLY A O 1
ATOM 697 N N . ILE A 1 92 ? -2.511 76.385 105.679 1.00 124.92 92 ILE A N 1
ATOM 698 C CA . ILE A 1 92 ? -3.389 77.417 105.137 1.00 125.92 92 ILE A CA 1
ATOM 699 C C . ILE A 1 92 ? -3.652 77.135 103.661 1.00 129.39 92 ILE A C 1
ATOM 700 O O . ILE A 1 92 ? -2.822 77.429 102.802 1.00 125.74 92 ILE A O 1
ATOM 705 N N . ASP A 1 93 ? -4.818 76.564 103.377 1.00 130.00 93 ASP A N 1
ATOM 706 C CA . ASP A 1 93 ? -5.133 76.047 102.048 1.00 137.79 93 ASP A CA 1
ATOM 707 C C . ASP A 1 93 ? -5.275 77.134 100.983 1.00 141.41 93 ASP A C 1
ATOM 708 O O . ASP A 1 93 ? -4.768 76.989 99.867 1.00 149.93 93 ASP A O 1
ATOM 713 N N . SER A 1 94 ? -5.973 78.213 101.326 1.00 135.21 94 SER A N 1
ATOM 714 C CA . SER A 1 94 ? -6.218 79.306 100.389 1.00 137.59 94 SER A CA 1
ATOM 715 C C . SER A 1 94 ? -4.908 79.904 99.894 1.00 134.88 94 SER A C 1
ATOM 716 O O . SER A 1 94 ? -4.749 80.208 98.707 1.00 142.95 94 SER A O 1
ATOM 719 N N . LEU A 1 95 ? -3.968 80.058 100.819 1.00 127.96 95 LEU A N 1
ATOM 720 C CA . LEU A 1 95 ? -2.646 80.563 100.492 1.00 127.33 95 LEU A CA 1
ATOM 721 C C . LEU A 1 95 ? -1.880 79.559 99.639 1.00 128.55 95 LEU A C 1
ATOM 722 O O . LEU A 1 95 ? -1.060 79.945 98.812 1.00 131.22 95 LEU A O 1
ATOM 727 N N . ILE A 1 96 ? -2.144 78.272 99.843 1.00 125.61 96 ILE A N 1
ATOM 728 C CA . ILE A 1 96 ? -1.505 77.240 99.035 1.00 126.01 96 ILE A CA 1
ATOM 729 C C . ILE A 1 96 ? -1.980 77.341 97.590 1.00 136.45 96 ILE A C 1
ATOM 730 O O . ILE A 1 96 ? -1.177 77.269 96.661 1.00 137.60 96 ILE A O 1
ATOM 735 N N . GLU A 1 97 ? -3.285 77.519 97.406 1.00 142.76 97 GLU A N 1
ATOM 736 C CA . GLU A 1 97 ? -3.851 77.695 96.070 1.00 146.82 97 GLU A CA 1
ATOM 737 C C . GLU A 1 97 ? -3.295 78.950 95.402 1.00 145.22 97 GLU A C 1
ATOM 738 O O . GLU A 1 97 ? -2.831 78.909 94.256 1.00 141.88 97 GLU A O 1
ATOM 744 N N . HIS A 1 98 ? -3.350 80.060 96.136 1.00 146.06 98 HIS A N 1
ATOM 745 C CA . HIS A 1 98 ? -2.817 81.344 95.686 1.00 145.63 98 HIS A CA 1
ATOM 746 C C . HIS A 1 98 ? -1.363 81.206 95.219 1.00 144.69 98 HIS A C 1
ATOM 747 O O . HIS A 1 98 ? -0.988 81.671 94.136 1.00 156.13 98 HIS A O 1
ATOM 754 N N . LEU A 1 99 ? -0.556 80.541 96.040 1.00 130.22 99 LEU A N 1
ATOM 755 C CA . LEU A 1 99 ? 0.855 80.322 95.738 1.00 131.32 99 LEU A CA 1
ATOM 756 C C . LEU A 1 99 ? 1.053 79.429 94.517 1.00 144.83 99 LEU A C 1
ATOM 757 O O . LEU A 1 99 ? 1.936 79.679 93.698 1.00 150.28 99 LEU A O 1
ATOM 762 N N . GLU A 1 100 ? 0.234 78.389 94.396 1.00 150.78 100 GLU A N 1
ATOM 763 C CA . GLU A 1 100 ? 0.347 77.465 93.273 1.00 153.71 100 GLU A CA 1
ATOM 764 C C . GLU A 1 100 ? 0.022 78.151 91.952 1.00 163.47 100 GLU A C 1
ATOM 765 O O . GLU A 1 100 ? 0.708 77.935 90.953 1.00 166.63 100 GLU A O 1
ATOM 771 N N . VAL A 1 101 ? -1.016 78.982 91.941 1.00 169.72 101 VAL A N 1
ATOM 772 C CA . VAL A 1 101 ? -1.334 79.725 90.726 1.00 172.95 101 VAL A CA 1
ATOM 773 C C . VAL A 1 101 ? -0.327 80.858 90.535 1.00 178.50 101 VAL A C 1
ATOM 774 O O . VAL A 1 101 ? -0.234 81.439 89.452 1.00 188.38 101 VAL A O 1
ATOM 778 N N . ALA A 1 102 ? 0.433 81.162 91.586 1.00 170.13 102 ALA A N 1
ATOM 779 C CA . ALA A 1 102 ? 1.475 82.182 91.494 1.00 162.21 102 ALA A CA 1
ATOM 780 C C . ALA A 1 102 ? 2.787 81.647 90.907 1.00 160.70 102 ALA A C 1
ATOM 781 O O . ALA A 1 102 ? 3.533 82.394 90.275 1.00 158.03 102 ALA A O 1
ATOM 783 N N . ILE A 1 103 ? 3.068 80.362 91.111 1.00 160.48 103 ILE A N 1
ATOM 784 C CA . ILE A 1 103 ? 4.351 79.797 90.687 1.00 154.48 103 ILE A CA 1
ATOM 785 C C . ILE A 1 103 ? 4.346 79.281 89.248 1.00 158.29 103 ILE A C 1
ATOM 786 O O . ILE A 1 103 ? 5.390 79.246 88.597 1.00 159.20 103 ILE A O 1
ATOM 791 N N . LYS A 1 104 ? 3.179 78.885 88.750 1.00 156.75 104 LYS A N 1
ATOM 792 C CA . LYS A 1 104 ? 3.101 78.270 87.430 1.00 163.42 104 LYS A CA 1
ATOM 793 C C . LYS A 1 104 ? 3.268 79.304 86.318 1.00 170.13 104 LYS A C 1
ATOM 794 O O . LYS A 1 104 ? 3.366 78.954 85.141 1.00 177.09 104 LYS A O 1
ATOM 800 N N . ASN A 1 105 ? 3.295 80.578 86.700 1.00 163.78 105 ASN A N 1
ATOM 801 C CA . ASN A 1 105 ? 3.626 81.657 85.776 1.00 167.34 105 ASN A CA 1
ATOM 802 C C . ASN A 1 105 ? 4.421 82.751 86.479 1.00 165.50 105 ASN A C 1
ATOM 803 O O . ASN A 1 105 ? 3.880 83.493 87.299 1.00 167.19 105 ASN A O 1
ATOM 808 N N . SER A 1 106 ? 5.709 82.843 86.161 1.00 167.63 106 SER A N 1
ATOM 809 C CA . SER A 1 106 ? 6.569 83.864 86.750 1.00 163.13 106 SER A CA 1
ATOM 810 C C . SER A 1 106 ? 6.481 85.172 85.969 1.00 168.72 106 SER A C 1
ATOM 811 O O . SER A 1 106 ? 6.255 85.169 84.759 1.00 176.46 106 SER A O 1
ATOM 814 N N . ASN B 1 2 ? 9.514 115.652 119.359 1.00 177.01 2 ASN B N 1
ATOM 815 C CA . ASN B 1 2 ? 10.829 116.247 119.568 1.00 180.27 2 ASN B CA 1
ATOM 816 C C . ASN B 1 2 ? 11.362 116.008 120.977 1.00 172.82 2 ASN B C 1
ATOM 817 O O . ASN B 1 2 ? 12.543 115.717 121.163 1.00 168.32 2 ASN B O 1
ATOM 822 N N . ALA B 1 3 ? 10.485 116.128 121.968 1.00 168.52 3 ALA B N 1
ATOM 823 C CA . ALA B 1 3 ? 10.883 115.966 123.361 1.00 159.59 3 ALA B CA 1
ATOM 824 C C . ALA B 1 3 ? 10.349 114.663 123.940 1.00 147.32 3 ALA B C 1
ATOM 825 O O . ALA B 1 3 ? 10.972 114.059 124.813 1.00 148.47 3 ALA B O 1
ATOM 827 N N . ASP B 1 4 ? 9.194 114.232 123.446 1.00 133.06 4 ASP B N 1
ATOM 828 C CA . ASP B 1 4 ? 8.539 113.040 123.966 1.00 124.49 4 ASP B CA 1
ATOM 829 C C . ASP B 1 4 ? 8.864 111.817 123.112 1.00 114.57 4 ASP B C 1
ATOM 830 O O . ASP B 1 4 ? 8.441 111.721 121.960 1.00 109.04 4 ASP B O 1
ATOM 835 N N . TRP B 1 5 ? 9.614 110.882 123.688 1.00 106.45 5 TRP B N 1
ATOM 836 C CA . TRP B 1 5 ? 10.057 109.700 122.957 1.00 99.82 5 TRP B CA 1
ATOM 837 C C . TRP B 1 5 ? 9.168 108.486 123.209 1.00 97.03 5 TRP B C 1
ATOM 838 O O . TRP B 1 5 ? 8.828 108.168 124.349 1.00 96.60 5 TRP B O 1
ATOM 849 N N . LEU B 1 6 ? 8.807 107.810 122.125 1.00 97.00 6 LEU B N 1
ATOM 850 C CA . LEU B 1 6 ? 7.963 106.627 122.179 1.00 102.44 6 LEU B CA 1
ATOM 851 C C . LEU B 1 6 ? 8.614 105.443 121.474 1.00 103.01 6 LEU B C 1
ATOM 852 O O . LEU B 1 6 ? 9.404 105.613 120.540 1.00 107.08 6 LEU B O 1
ATOM 857 N N . THR B 1 7 ? 8.266 104.243 121.928 1.00 100.16 7 THR B N 1
ATOM 858 C CA . THR B 1 7 ? 8.721 103.012 121.298 1.00 85.15 7 THR B CA 1
ATOM 859 C C . THR B 1 7 ? 7.515 102.237 120.775 1.00 75.15 7 THR B C 1
ATOM 860 O O . THR B 1 7 ? 6.515 102.090 121.473 1.00 76.19 7 THR B O 1
ATOM 864 N N . LEU B 1 8 ? 7.613 101.761 119.539 1.00 77.27 8 LEU B N 1
ATOM 865 C CA . LEU B 1 8 ? 6.532 101.030 118.889 1.00 78.14 8 LEU B CA 1
ATOM 866 C C . LEU B 1 8 ? 6.954 99.594 118.597 1.00 88.11 8 LEU B C 1
ATOM 867 O O . LEU B 1 8 ? 7.957 99.360 117.925 1.00 85.37 8 LEU B O 1
ATOM 872 N N . ASN B 1 9 ? 6.189 98.635 119.108 1.00 93.10 9 ASN B N 1
ATOM 873 C CA . ASN B 1 9 ? 6.444 97.226 118.832 1.00 84.08 9 ASN B CA 1
ATOM 874 C C . ASN B 1 9 ? 5.602 96.764 117.650 1.00 79.35 9 ASN B C 1
ATOM 875 O O . ASN B 1 9 ? 4.455 96.357 117.820 1.00 82.24 9 ASN B O 1
ATOM 880 N N . VAL B 1 10 ? 6.172 96.835 116.452 1.00 80.18 10 VAL B N 1
ATOM 881 C CA . VAL B 1 10 ? 5.458 96.424 115.251 1.00 81.44 10 VAL B CA 1
ATOM 882 C C . VAL B 1 10 ? 5.837 94.999 114.859 1.00 83.21 10 VAL B C 1
ATOM 883 O O . VAL B 1 10 ? 6.955 94.743 114.405 1.00 97.06 10 VAL B O 1
ATOM 887 N N . GLY B 1 11 ? 4.906 94.073 115.064 1.00 75.75 11 GLY B N 1
ATOM 888 C CA . GLY B 1 11 ? 5.082 92.690 114.658 1.00 82.26 11 GLY B CA 1
ATOM 889 C C . GLY B 1 11 ? 6.203 91.931 115.343 1.00 79.49 11 GLY B C 1
ATOM 890 O O . GLY B 1 11 ? 6.511 90.803 114.963 1.00 86.86 11 GLY B O 1
ATOM 891 N N . GLY B 1 12 ? 6.812 92.541 116.356 1.00 78.90 12 GLY B N 1
ATOM 892 C CA . GLY B 1 12 ? 7.929 91.930 117.054 1.00 69.92 12 GLY B CA 1
ATOM 893 C C . GLY B 1 12 ? 9.203 92.742 116.914 1.00 80.80 12 GLY B C 1
ATOM 894 O O . GLY B 1 12 ? 10.212 92.454 117.559 1.00 81.75 12 GLY B O 1
ATOM 895 N N . ARG B 1 13 ? 9.152 93.767 116.070 1.00 81.34 13 ARG B N 1
ATOM 896 C CA . ARG B 1 13 ? 10.311 94.616 115.832 1.00 74.55 13 ARG B CA 1
ATOM 897 C C . ARG B 1 13 ? 10.117 95.983 116.472 1.00 75.79 13 ARG B C 1
ATOM 898 O O . ARG B 1 13 ? 9.061 96.599 116.331 1.00 87.22 13 ARG B O 1
ATOM 906 N N . TYR B 1 14 ? 11.141 96.455 117.173 1.00 72.40 14 TYR B N 1
ATOM 907 C CA . TYR B 1 14 ? 11.034 97.684 117.949 1.00 80.27 14 TYR B CA 1
ATOM 908 C C . TYR B 1 14 ? 11.532 98.911 117.192 1.00 87.99 14 TYR B C 1
ATOM 909 O O . TYR B 1 14 ? 12.699 98.989 116.809 1.00 99.43 14 TYR B O 1
ATOM 918 N N . PHE B 1 15 ? 10.635 99.867 116.981 1.00 84.64 15 PHE B N 1
ATOM 919 C CA . PHE B 1 15 ? 10.994 101.146 116.386 1.00 83.13 15 PHE B CA 1
ATOM 920 C C . PHE B 1 15 ? 10.988 102.218 117.467 1.00 82.40 15 PHE B C 1
ATOM 921 O O . PHE B 1 15 ? 10.205 102.149 118.405 1.00 84.26 15 PHE B O 1
ATOM 929 N N . THR B 1 16 ? 11.868 103.202 117.350 1.00 81.87 16 THR B N 1
ATOM 930 C CA . THR B 1 16 ? 11.874 104.297 118.307 1.00 82.75 16 THR B CA 1
ATOM 931 C C . THR B 1 16 ? 11.676 105.613 117.578 1.00 76.80 16 THR B C 1
ATOM 932 O O . THR B 1 16 ? 12.357 105.892 116.593 1.00 80.97 16 THR B O 1
ATOM 936 N N . THR B 1 17 ? 10.733 106.415 118.058 1.00 78.97 17 THR B N 1
ATOM 937 C CA . THR B 1 17 ? 10.428 107.688 117.417 1.00 80.17 17 THR B CA 1
ATOM 938 C C . THR B 1 17 ? 9.901 108.693 118.435 1.00 79.96 17 THR B C 1
ATOM 939 O O . THR B 1 17 ? 10.041 108.493 119.636 1.00 79.45 17 THR B O 1
ATOM 943 N N . THR B 1 18 ? 9.311 109.780 117.954 1.00 85.74 18 THR B N 1
ATOM 944 C CA . THR B 1 18 ? 8.735 110.778 118.846 1.00 94.98 18 THR B CA 1
ATOM 945 C C . THR B 1 18 ? 7.250 110.949 118.570 1.00 103.38 18 THR B C 1
ATOM 946 O O . THR B 1 18 ? 6.784 110.697 117.458 1.00 114.01 18 THR B O 1
ATOM 950 N N . ARG B 1 19 ? 6.513 111.372 119.592 1.00 99.81 19 ARG B N 1
ATOM 951 C CA . ARG B 1 19 ? 5.082 111.611 119.465 1.00 101.28 19 ARG B CA 1
ATOM 952 C C . ARG B 1 19 ? 4.799 112.627 118.365 1.00 107.95 19 ARG B C 1
ATOM 953 O O . ARG B 1 19 ? 3.847 112.478 117.596 1.00 110.78 19 ARG B O 1
ATOM 961 N N . SER B 1 20 ? 5.646 113.650 118.295 1.00 115.97 20 SER B N 1
ATOM 962 C CA . SER B 1 20 ? 5.523 114.709 117.298 1.00 115.19 20 SER B CA 1
ATOM 963 C C . SER B 1 20 ? 5.534 114.167 115.874 1.00 112.82 20 SER B C 1
ATOM 964 O O . SER B 1 20 ? 4.796 114.643 115.013 1.00 116.35 20 SER B O 1
ATOM 967 N N . THR B 1 21 ? 6.379 113.172 115.633 1.00 112.22 21 THR B N 1
ATOM 968 C CA . THR B 1 21 ? 6.488 112.563 114.315 1.00 112.33 21 THR B CA 1
ATOM 969 C C . THR B 1 21 ? 5.211 111.808 113.960 1.00 111.10 21 THR B C 1
ATOM 970 O O . THR B 1 21 ? 4.789 111.787 112.803 1.00 116.54 21 THR B O 1
ATOM 974 N N . LEU B 1 22 ? 4.594 111.201 114.969 1.00 100.49 22 LEU B N 1
ATOM 975 C CA . LEU B 1 22 ? 3.430 110.348 114.761 1.00 99.78 22 LEU B CA 1
ATOM 976 C C . LEU B 1 22 ? 2.130 111.137 114.625 1.00 105.46 22 LEU B C 1
ATOM 977 O O . LEU B 1 22 ? 1.223 110.725 113.901 1.00 101.13 22 LEU B O 1
ATOM 982 N N . VAL B 1 23 ? 2.042 112.269 115.317 1.00 103.72 23 VAL B N 1
ATOM 983 C CA . VAL B 1 23 ? 0.802 113.039 115.346 1.00 108.87 23 VAL B CA 1
ATOM 984 C C . VAL B 1 23 ? 0.764 114.147 114.297 1.00 118.80 23 VAL B C 1
ATOM 985 O O . VAL B 1 23 ? -0.305 114.657 113.969 1.00 135.33 23 VAL B O 1
ATOM 989 N N . ASN B 1 24 ? 1.926 114.519 113.773 1.00 120.96 24 ASN B N 1
ATOM 990 C CA . ASN B 1 24 ? 1.994 115.575 112.771 1.00 133.02 24 ASN B CA 1
ATOM 991 C C . ASN B 1 24 ? 2.263 115.015 111.379 1.00 144.17 24 ASN B C 1
ATOM 992 O O . ASN B 1 24 ? 3.027 114.062 111.225 1.00 153.57 24 ASN B O 1
ATOM 997 N N . LYS B 1 25 ? 1.628 115.618 110.376 1.00 136.72 25 LYS B N 1
ATOM 998 C CA . LYS B 1 25 ? 1.809 115.240 108.973 1.00 137.80 25 LYS B CA 1
ATOM 999 C C . LYS B 1 25 ? 1.524 113.759 108.697 1.00 141.62 25 LYS B C 1
ATOM 1000 O O . LYS B 1 25 ? 2.458 112.987 108.485 1.00 153.63 25 LYS B O 1
ATOM 1006 N N . GLU B 1 26 ? 0.255 113.353 108.692 1.00 136.92 26 GLU B N 1
ATOM 1007 C CA . GLU B 1 26 ? -0.874 114.234 108.967 1.00 149.90 26 GLU B CA 1
ATOM 1008 C C . GLU B 1 26 ? -1.560 113.814 110.262 1.00 138.03 26 GLU B C 1
ATOM 1009 O O . GLU B 1 26 ? -1.489 112.649 110.658 1.00 122.65 26 GLU B O 1
ATOM 1015 N N . PRO B 1 27 ? -2.227 114.766 110.930 1.00 133.85 27 PRO B N 1
ATOM 1016 C CA . PRO B 1 27 ? -2.959 114.448 112.160 1.00 133.42 27 PRO B CA 1
ATOM 1017 C C . PRO B 1 27 ? -4.251 113.671 111.907 1.00 130.38 27 PRO B C 1
ATOM 1018 O O . PRO B 1 27 ? -4.889 113.245 112.868 1.00 132.33 27 PRO B O 1
ATOM 1022 N N . ASP B 1 28 ? -4.629 113.490 110.645 1.00 129.11 28 ASP B N 1
ATOM 1023 C CA . ASP B 1 28 ? -5.875 112.800 110.317 1.00 135.87 28 ASP B CA 1
ATOM 1024 C C . ASP B 1 28 ? -5.660 111.343 109.927 1.00 140.76 28 ASP B C 1
ATOM 1025 O O . ASP B 1 28 ? -6.292 110.841 108.997 1.00 145.52 28 ASP B O 1
ATOM 1030 N N . SER B 1 29 ? -4.770 110.669 110.645 1.00 110.18 29 SER B N 1
ATOM 1031 C CA . SER B 1 29 ? -4.562 109.242 110.454 1.00 105.92 29 SER B CA 1
ATOM 1032 C C . SER B 1 29 ? -4.773 108.511 111.773 1.00 103.56 29 SER B C 1
ATOM 1033 O O . SER B 1 29 ? -4.764 109.128 112.840 1.00 104.32 29 SER B O 1
ATOM 1036 N N . MET B 1 30 ? -4.977 107.200 111.692 1.00 102.68 30 MET B N 1
ATOM 1037 C CA . MET B 1 30 ? -5.149 106.363 112.875 1.00 107.92 30 MET B CA 1
ATOM 1038 C C . MET B 1 30 ? -3.960 106.491 113.820 1.00 100.92 30 MET B C 1
ATOM 1039 O O . MET B 1 30 ? -4.125 106.619 115.039 1.00 111.94 30 MET B O 1
ATOM 1044 N N . LEU B 1 31 ? -2.765 106.462 113.237 1.00 97.07 31 LEU B N 1
ATOM 1045 C CA . LEU B 1 31 ? -1.520 106.606 113.981 1.00 97.03 31 LEU B CA 1
ATOM 1046 C C . LEU B 1 31 ? -1.516 107.838 114.872 1.00 102.26 31 LEU B C 1
ATOM 1047 O O . LEU B 1 31 ? -1.162 107.763 116.047 1.00 109.71 31 LEU B O 1
ATOM 1052 N N . ALA B 1 32 ? -1.915 108.971 114.304 1.00 95.85 32 ALA B N 1
ATOM 1053 C CA . ALA B 1 32 ? -1.910 110.232 115.032 1.00 98.35 32 ALA B CA 1
ATOM 1054 C C . ALA B 1 32 ? -2.872 110.201 116.216 1.00 101.18 32 ALA B C 1
ATOM 1055 O O . ALA B 1 32 ? -2.555 110.703 117.294 1.00 105.52 32 ALA B O 1
ATOM 1057 N N . HIS B 1 33 ? -4.041 109.602 116.017 1.00 106.08 33 HIS B N 1
ATOM 1058 C CA . HIS B 1 33 ? -5.051 109.552 117.069 1.00 113.03 33 HIS B CA 1
ATOM 1059 C C . HIS B 1 33 ? -4.744 108.490 118.119 1.00 103.59 33 HIS B C 1
ATOM 1060 O O . HIS B 1 33 ? -5.330 108.493 119.202 1.00 105.57 33 HIS B O 1
ATOM 1067 N N . MET B 1 34 ? -3.826 107.584 117.801 1.00 98.54 34 MET B N 1
ATOM 1068 C CA . MET B 1 34 ? -3.413 106.575 118.768 1.00 96.55 34 MET B CA 1
ATOM 1069 C C . MET B 1 34 ? -2.601 107.172 119.914 1.00 100.20 34 MET B C 1
ATOM 1070 O O . MET B 1 34 ? -2.670 106.696 121.047 1.00 105.86 34 MET B O 1
ATOM 1075 N N . PHE B 1 35 ? -1.832 108.214 119.615 1.00 102.46 35 PHE B N 1
ATOM 1076 C CA . PHE B 1 35 ? -0.898 108.770 120.588 1.00 115.05 35 PHE B CA 1
ATOM 1077 C C . PHE B 1 35 ? -1.178 110.238 120.904 1.00 124.12 35 PHE B C 1
ATOM 1078 O O . PHE B 1 35 ? -0.489 111.128 120.409 1.00 125.30 35 PHE B O 1
ATOM 1086 N N . LYS B 1 36 ? -2.187 110.488 121.733 1.00 127.68 36 LYS B N 1
ATOM 1087 C CA . LYS B 1 36 ? -2.503 111.847 122.160 1.00 129.88 36 LYS B CA 1
ATOM 1088 C C . LYS B 1 36 ? -2.909 111.889 123.629 1.00 138.72 36 LYS B C 1
ATOM 1089 O O . LYS B 1 36 ? -2.697 112.892 124.311 1.00 142.83 36 LYS B O 1
ATOM 1095 N N . ASN B 1 43 ? -5.877 100.974 125.269 1.00 157.49 43 ASN B N 1
ATOM 1096 C CA . ASN B 1 43 ? -4.624 100.599 124.622 1.00 156.86 43 ASN B CA 1
ATOM 1097 C C . ASN B 1 43 ? -3.920 99.448 125.330 1.00 156.19 43 ASN B C 1
ATOM 1098 O O . ASN B 1 43 ? -4.487 98.817 126.223 1.00 159.71 43 ASN B O 1
ATOM 1103 N N . LYS B 1 44 ? -2.680 99.183 124.927 1.00 146.98 44 LYS B N 1
ATOM 1104 C CA . LYS B 1 44 ? -1.933 98.042 125.446 1.00 147.85 44 LYS B CA 1
ATOM 1105 C C . LYS B 1 44 ? -0.441 98.347 125.611 1.00 143.32 44 LYS B C 1
ATOM 1106 O O . LYS B 1 44 ? 0.143 99.105 124.836 1.00 139.11 44 LYS B O 1
ATOM 1112 N N . GLN B 1 45 ? 0.161 97.748 126.635 1.00 142.69 45 GLN B N 1
ATOM 1113 C CA . GLN B 1 45 ? 1.578 97.918 126.942 1.00 135.15 45 GLN B CA 1
ATOM 1114 C C . GLN B 1 45 ? 2.296 96.563 126.938 1.00 132.64 45 GLN B C 1
ATOM 1115 O O . GLN B 1 45 ? 1.801 95.598 127.520 1.00 148.01 45 GLN B O 1
ATOM 1121 N N . ASP B 1 46 ? 3.451 96.480 126.281 1.00 109.32 46 ASP B N 1
ATOM 1122 C CA . ASP B 1 46 ? 4.213 95.231 126.260 1.00 103.10 46 ASP B CA 1
ATOM 1123 C C . ASP B 1 46 ? 5.179 95.165 127.449 1.00 102.56 46 ASP B C 1
ATOM 1124 O O . ASP B 1 46 ? 5.076 95.963 128.380 1.00 108.64 46 ASP B O 1
ATOM 1129 N N . HIS B 1 47 ? 6.110 94.214 127.417 1.00 104.52 47 HIS B N 1
ATOM 1130 C CA . HIS B 1 47 ? 7.041 94.015 128.526 1.00 108.41 47 HIS B CA 1
ATOM 1131 C C . HIS B 1 47 ? 8.167 95.051 128.537 1.00 99.49 47 HIS B C 1
ATOM 1132 O O . HIS B 1 47 ? 8.926 95.137 129.502 1.00 95.84 47 HIS B O 1
ATOM 1139 N N . ARG B 1 48 ? 8.277 95.834 127.468 1.00 97.39 48 ARG B N 1
ATOM 1140 C CA . ARG B 1 48 ? 9.306 96.869 127.381 1.00 107.19 48 ARG B CA 1
ATOM 1141 C C . ARG B 1 48 ? 8.692 98.269 127.283 1.00 99.63 48 ARG B C 1
ATOM 1142 O O . ARG B 1 48 ? 9.367 99.227 126.902 1.00 92.09 48 ARG B O 1
ATOM 1150 N N . GLY B 1 49 ? 7.411 98.378 127.626 1.00 95.27 49 GLY B N 1
ATOM 1151 C CA . GLY B 1 49 ? 6.727 99.660 127.645 1.00 103.60 49 GLY B CA 1
ATOM 1152 C C . GLY B 1 49 ? 6.201 100.115 126.295 1.00 102.12 49 GLY B C 1
ATOM 1153 O O . GLY B 1 49 ? 5.323 100.975 126.223 1.00 112.32 49 GLY B O 1
ATOM 1154 N N . ALA B 1 50 ? 6.740 99.533 125.227 1.00 96.79 50 ALA B N 1
ATOM 1155 C CA . ALA B 1 50 ? 6.374 99.912 123.865 1.00 99.04 50 ALA B CA 1
ATOM 1156 C C . ALA B 1 50 ? 4.908 99.612 123.580 1.00 93.42 50 ALA B C 1
ATOM 1157 O O . ALA B 1 50 ? 4.287 98.793 124.256 1.00 93.69 50 ALA B O 1
ATOM 1159 N N . PHE B 1 51 ? 4.354 100.281 122.576 1.00 91.28 51 PHE B N 1
ATOM 1160 C CA . PHE B 1 51 ? 2.963 100.065 122.215 1.00 89.74 51 PHE B CA 1
ATOM 1161 C C . PHE B 1 51 ? 2.872 99.066 121.064 1.00 86.88 51 PHE B C 1
ATOM 1162 O O . PHE B 1 51 ? 3.570 99.190 120.058 1.00 86.32 51 PHE B O 1
ATOM 1170 N N . LEU B 1 52 ? 2.011 98.068 121.236 1.00 100.01 52 LEU B N 1
ATOM 1171 C CA . LEU B 1 52 ? 1.925 96.935 120.321 1.00 92.88 52 LEU B CA 1
ATOM 1172 C C . LEU B 1 52 ? 1.107 97.231 119.066 1.00 89.51 52 LEU B C 1
ATOM 1173 O O . LEU B 1 52 ? -0.011 97.738 119.144 1.00 96.71 52 LEU B O 1
ATOM 1178 N N . ILE B 1 53 ? 1.683 96.909 117.911 1.00 84.21 53 ILE B N 1
ATOM 1179 C CA . ILE B 1 53 ? 1.003 97.045 116.628 1.00 73.91 53 ILE B CA 1
ATOM 1180 C C . ILE B 1 53 ? 1.137 95.747 115.833 1.00 90.26 53 ILE B C 1
ATOM 1181 O O . ILE B 1 53 ? 2.246 95.266 115.596 1.00 88.49 53 ILE B O 1
ATOM 1186 N N . ASP B 1 54 ? 0.003 95.187 115.425 1.00 88.74 54 ASP B N 1
ATOM 1187 C CA . ASP B 1 54 ? -0.026 93.896 114.741 1.00 87.72 54 ASP B CA 1
ATOM 1188 C C . ASP B 1 54 ? 0.035 94.055 113.221 1.00 92.24 54 ASP B C 1
ATOM 1189 O O . ASP B 1 54 ? -0.923 93.730 112.520 1.00 96.79 54 ASP B O 1
ATOM 1194 N N . ARG B 1 55 ? 1.161 94.563 112.721 1.00 90.37 55 ARG B N 1
ATOM 1195 C CA . ARG B 1 55 ? 1.383 94.710 111.281 1.00 91.89 55 ARG B CA 1
ATOM 1196 C C . ARG B 1 55 ? 2.793 94.261 110.901 1.00 95.49 55 ARG B C 1
ATOM 1197 O O . ARG B 1 55 ? 3.551 93.787 111.747 1.00 83.74 55 ARG B O 1
ATOM 1205 N N . SER B 1 56 ? 3.143 94.420 109.628 1.00 101.34 56 SER B N 1
ATOM 1206 C CA . SER B 1 56 ? 4.481 94.082 109.154 1.00 92.29 56 SER B CA 1
ATOM 1207 C C . SER B 1 56 ? 5.453 95.231 109.382 1.00 89.91 56 SER B C 1
ATOM 1208 O O . SER B 1 56 ? 5.230 96.340 108.896 1.00 99.59 56 SER B O 1
ATOM 1211 N N . PRO B 1 57 ? 6.539 94.967 110.123 1.00 88.10 57 PRO B N 1
ATOM 1212 C CA . PRO B 1 57 ? 7.572 95.979 110.364 1.00 84.31 57 PRO B CA 1
ATOM 1213 C C . PRO B 1 57 ? 8.419 96.241 109.124 1.00 88.64 57 PRO B C 1
ATOM 1214 O O . PRO B 1 57 ? 8.942 97.344 108.967 1.00 94.08 57 PRO B O 1
ATOM 1218 N N . GLU B 1 58 ? 8.551 95.237 108.261 1.00 86.96 58 GLU B N 1
ATOM 1219 C CA . GLU B 1 58 ? 9.346 95.373 107.046 1.00 95.37 58 GLU B CA 1
ATOM 1220 C C . GLU B 1 58 ? 8.753 96.442 106.141 1.00 98.02 58 GLU B C 1
ATOM 1221 O O . GLU B 1 58 ? 9.478 97.201 105.497 1.00 94.81 58 GLU B O 1
ATOM 1227 N N . TYR B 1 59 ? 7.426 96.498 106.104 1.00 91.47 59 TYR B N 1
ATOM 1228 C CA . TYR B 1 59 ? 6.727 97.489 105.298 1.00 99.55 59 TYR B CA 1
ATOM 1229 C C . TYR B 1 59 ? 6.297 98.682 106.145 1.00 92.41 59 TYR B C 1
ATOM 1230 O O . TYR B 1 59 ? 5.576 99.558 105.674 1.00 99.68 59 TYR B O 1
ATOM 1239 N N . PHE B 1 60 ? 6.747 98.711 107.396 1.00 82.23 60 PHE B N 1
ATOM 1240 C CA . PHE B 1 60 ? 6.462 99.834 108.281 1.00 80.78 60 PHE B CA 1
ATOM 1241 C C . PHE B 1 60 ? 7.574 100.879 108.229 1.00 83.08 60 PHE B C 1
ATOM 1242 O O . PHE B 1 60 ? 7.351 102.044 108.556 1.00 88.89 60 PHE B O 1
ATOM 1250 N N . GLU B 1 61 ? 8.770 100.455 107.823 1.00 87.96 61 GLU B N 1
ATOM 1251 C CA . GLU B 1 61 ? 9.904 101.369 107.680 1.00 95.30 61 GLU B CA 1
ATOM 1252 C C . GLU B 1 61 ? 9.584 102.576 106.784 1.00 89.94 61 GLU B C 1
ATOM 1253 O O . GLU B 1 61 ? 9.782 103.722 107.206 1.00 80.65 61 GLU B O 1
ATOM 1259 N N . PRO B 1 62 ? 9.086 102.336 105.550 1.00 93.23 62 PRO B N 1
ATOM 1260 C CA . PRO B 1 62 ? 8.875 103.506 104.693 1.00 89.61 62 PRO B CA 1
ATOM 1261 C C . PRO B 1 62 ? 7.734 104.383 105.195 1.00 97.55 62 PRO B C 1
ATOM 1262 O O . PRO B 1 62 ? 7.696 105.573 104.887 1.00 105.66 62 PRO B O 1
ATOM 1266 N N . ILE B 1 63 ? 6.818 103.795 105.959 1.00 80.71 63 ILE B N 1
ATOM 1267 C CA . ILE B 1 63 ? 5.720 104.551 106.549 1.00 89.71 63 ILE B CA 1
ATOM 1268 C C . ILE B 1 63 ? 6.260 105.554 107.563 1.00 85.39 63 ILE B C 1
ATOM 1269 O O . ILE B 1 63 ? 5.988 106.754 107.473 1.00 85.42 63 ILE B O 1
ATOM 1274 N N . LEU B 1 64 ? 7.034 105.053 108.521 1.00 81.70 64 LEU B N 1
ATOM 1275 C CA . LEU B 1 64 ? 7.630 105.896 109.552 1.00 94.20 64 LEU B CA 1
ATOM 1276 C C . LEU B 1 64 ? 8.574 106.932 108.947 1.00 92.60 64 LEU B C 1
ATOM 1277 O O . LEU B 1 64 ? 8.617 108.078 109.398 1.00 91.81 64 LEU B O 1
ATOM 1282 N N . ASN B 1 65 ? 9.324 106.529 107.925 1.00 93.21 65 ASN B N 1
ATOM 1283 C CA . ASN B 1 65 ? 10.220 107.453 107.236 1.00 98.63 65 ASN B CA 1
ATOM 1284 C C . ASN B 1 65 ? 9.451 108.574 106.540 1.00 104.33 65 ASN B C 1
ATOM 1285 O O . ASN B 1 65 ? 9.857 109.743 106.582 1.00 104.24 65 ASN B O 1
ATOM 1290 N N . TYR B 1 66 ? 8.339 108.214 105.906 1.00 103.63 66 TYR B N 1
ATOM 1291 C CA . TYR B 1 66 ? 7.480 109.202 105.262 1.00 105.08 66 TYR B CA 1
ATOM 1292 C C . TYR B 1 66 ? 6.881 110.138 106.304 1.00 101.95 66 TYR B C 1
ATOM 1293 O O . TYR B 1 66 ? 6.659 111.316 106.036 1.00 102.84 66 TYR B O 1
ATOM 1302 N N . LEU B 1 67 ? 6.615 109.607 107.492 1.00 102.55 67 LEU B N 1
ATOM 1303 C CA . LEU B 1 67 ? 6.151 110.439 108.595 1.00 108.72 67 LEU B CA 1
ATOM 1304 C C . LEU B 1 67 ? 7.251 111.406 109.021 1.00 112.95 67 LEU B C 1
ATOM 1305 O O . LEU B 1 67 ? 6.977 112.542 109.412 1.00 117.51 67 LEU B O 1
ATOM 1310 N N . ARG B 1 68 ? 8.496 110.950 108.924 1.00 109.07 68 ARG B N 1
ATOM 1311 C CA . ARG B 1 68 ? 9.647 111.740 109.351 1.00 96.90 68 ARG B CA 1
ATOM 1312 C C . ARG B 1 68 ? 9.975 112.898 108.409 1.00 102.55 68 ARG B C 1
ATOM 1313 O O . ARG B 1 68 ? 10.169 114.027 108.862 1.00 104.64 68 ARG B O 1
ATOM 1321 N N . HIS B 1 69 ? 10.045 112.631 107.106 1.00 110.78 69 HIS B N 1
ATOM 1322 C CA . HIS B 1 69 ? 10.471 113.673 106.170 1.00 118.19 69 HIS B CA 1
ATOM 1323 C C . HIS B 1 69 ? 9.563 113.861 104.953 1.00 123.10 69 HIS B C 1
ATOM 1324 O O . HIS B 1 69 ? 9.929 114.557 104.005 1.00 126.65 69 HIS B O 1
ATOM 1331 N N . GLY B 1 70 ? 8.384 113.249 104.980 1.00 121.67 70 GLY B N 1
ATOM 1332 C CA . GLY B 1 70 ? 7.389 113.463 103.942 1.00 123.28 70 GLY B CA 1
ATOM 1333 C C . GLY B 1 70 ? 7.782 113.020 102.545 1.00 120.73 70 GLY B C 1
ATOM 1334 O O . GLY B 1 70 ? 7.302 113.576 101.557 1.00 127.64 70 GLY B O 1
ATOM 1335 N N . GLN B 1 71 ? 8.648 112.016 102.452 1.00 114.13 71 GLN B N 1
ATOM 1336 C CA . GLN B 1 71 ? 9.069 111.504 101.153 1.00 117.62 71 GLN B CA 1
ATOM 1337 C C . GLN B 1 71 ? 9.052 109.978 101.094 1.00 116.34 71 GLN B C 1
ATOM 1338 O O . GLN B 1 71 ? 9.441 109.301 102.046 1.00 111.21 71 GLN B O 1
ATOM 1344 N N . LEU B 1 72 ? 8.591 109.448 99.965 1.00 122.41 72 LEU B N 1
ATOM 1345 C CA . LEU B 1 72 ? 8.540 108.008 99.740 1.00 119.23 72 LEU B CA 1
ATOM 1346 C C . LEU B 1 72 ? 9.857 107.501 99.166 1.00 127.81 72 LEU B C 1
ATOM 1347 O O . LEU B 1 72 ? 10.171 107.747 98.001 1.00 135.64 72 LEU B O 1
ATOM 1352 N N . ILE B 1 73 ? 10.629 106.800 99.989 1.00 126.19 73 ILE B N 1
ATOM 1353 C CA . ILE B 1 73 ? 11.925 106.278 99.567 1.00 121.33 73 ILE B CA 1
ATOM 1354 C C . ILE B 1 73 ? 12.037 104.788 99.878 1.00 116.26 73 ILE B C 1
ATOM 1355 O O . ILE B 1 73 ? 11.792 104.361 101.008 1.00 107.76 73 ILE B O 1
ATOM 1360 N N . VAL B 1 74 ? 12.408 104.000 98.874 1.00 117.95 74 VAL B N 1
ATOM 1361 C CA . VAL B 1 74 ? 12.485 102.553 99.038 1.00 113.55 74 VAL B CA 1
ATOM 1362 C C . VAL B 1 74 ? 13.573 101.948 98.143 1.00 112.94 74 VAL B C 1
ATOM 1363 O O . VAL B 1 74 ? 13.926 102.515 97.108 1.00 114.78 74 VAL B O 1
ATOM 1367 N N . ASN B 1 75 ? 14.109 100.803 98.557 1.00 110.27 75 ASN B N 1
ATOM 1368 C CA . ASN B 1 75 ? 15.174 100.132 97.816 1.00 118.62 75 ASN B CA 1
ATOM 1369 C C . ASN B 1 75 ? 14.647 99.335 96.626 1.00 123.07 75 ASN B C 1
ATOM 1370 O O . ASN B 1 75 ? 13.437 99.175 96.461 1.00 129.43 75 ASN B O 1
ATOM 1375 N N . ASP B 1 76 ? 15.563 98.836 95.801 1.00 121.50 76 ASP B N 1
ATOM 1376 C CA . ASP B 1 76 ? 15.196 98.056 94.623 1.00 125.70 76 ASP B CA 1
ATOM 1377 C C . ASP B 1 76 ? 14.523 96.742 94.991 1.00 125.65 76 ASP B C 1
ATOM 1378 O O . ASP B 1 76 ? 14.906 96.083 95.958 1.00 122.95 76 ASP B O 1
ATOM 1383 N N . GLY B 1 77 ? 13.514 96.372 94.211 1.00 130.98 77 GLY B N 1
ATOM 1384 C CA . GLY B 1 77 ? 12.877 95.078 94.350 1.00 131.71 77 GLY B CA 1
ATOM 1385 C C . GLY B 1 77 ? 11.820 94.977 95.431 1.00 125.67 77 GLY B C 1
ATOM 1386 O O . GLY B 1 77 ? 11.091 93.987 95.494 1.00 129.67 77 GLY B O 1
ATOM 1387 N N . ILE B 1 78 ? 11.729 95.988 96.288 1.00 117.02 78 ILE B N 1
ATOM 1388 C CA . ILE B 1 78 ? 10.738 95.966 97.358 1.00 114.68 78 ILE B CA 1
ATOM 1389 C C . ILE B 1 78 ? 9.337 96.220 96.810 1.00 116.10 78 ILE B C 1
ATOM 1390 O O . ILE B 1 78 ? 9.085 97.239 96.165 1.00 115.60 78 ILE B O 1
ATOM 1395 N N . ASN B 1 79 ? 8.435 95.278 97.067 1.00 116.96 79 ASN B N 1
ATOM 1396 C CA . ASN B 1 79 ? 7.061 95.374 96.592 1.00 116.54 79 ASN B CA 1
ATOM 1397 C C . ASN B 1 79 ? 6.333 96.554 97.226 1.00 111.88 79 ASN B C 1
ATOM 1398 O O . ASN B 1 79 ? 6.238 96.656 98.449 1.00 110.14 79 ASN B O 1
ATOM 1403 N N . LEU B 1 80 ? 5.818 97.440 96.381 1.00 113.74 80 LEU B N 1
ATOM 1404 C CA . LEU B 1 80 ? 5.165 98.659 96.843 1.00 115.11 80 LEU B CA 1
ATOM 1405 C C . LEU B 1 80 ? 3.757 98.372 97.368 1.00 118.40 80 LEU B C 1
ATOM 1406 O O . LEU B 1 80 ? 3.163 99.197 98.068 1.00 119.45 80 LEU B O 1
ATOM 1411 N N . LEU B 1 81 ? 3.235 97.194 97.034 1.00 116.33 81 LEU B N 1
ATOM 1412 C CA . LEU B 1 81 ? 1.896 96.789 97.457 1.00 111.05 81 LEU B CA 1
ATOM 1413 C C . LEU B 1 81 ? 1.773 96.665 98.974 1.00 113.83 81 LEU B C 1
ATOM 1414 O O . LEU B 1 81 ? 0.750 97.036 99.549 1.00 116.80 81 LEU B O 1
ATOM 1419 N N . GLY B 1 82 ? 2.810 96.137 99.618 1.00 112.31 82 GLY B N 1
ATOM 1420 C CA . GLY B 1 82 ? 2.815 96.001 101.064 1.00 110.89 82 GLY B CA 1
ATOM 1421 C C . GLY B 1 82 ? 2.795 97.355 101.744 1.00 114.78 82 GLY B C 1
ATOM 1422 O O . GLY B 1 82 ? 2.035 97.582 102.693 1.00 125.75 82 GLY B O 1
ATOM 1423 N N . VAL B 1 83 ? 3.637 98.256 101.246 1.00 111.43 83 VAL B N 1
ATOM 1424 C CA . VAL B 1 83 ? 3.686 99.628 101.733 1.00 108.45 83 VAL B CA 1
ATOM 1425 C C . VAL B 1 83 ? 2.323 100.292 101.573 1.00 110.41 83 VAL B C 1
ATOM 1426 O O . VAL B 1 83 ? 1.868 101.014 102.461 1.00 117.22 83 VAL B O 1
ATOM 1430 N N . LEU B 1 84 ? 1.673 100.036 100.440 1.00 104.72 84 LEU B N 1
ATOM 1431 C CA . LEU B 1 84 ? 0.329 100.552 100.198 1.00 114.61 84 LEU B CA 1
ATOM 1432 C C . LEU B 1 84 ? -0.649 100.010 101.239 1.00 121.27 84 LEU B C 1
ATOM 1433 O O . LEU B 1 84 ? -1.467 100.756 101.775 1.00 119.55 84 LEU B O 1
ATOM 1438 N N . GLU B 1 85 ? -0.558 98.713 101.518 1.00 119.18 85 GLU B N 1
ATOM 1439 C CA . GLU B 1 85 ? -1.449 98.067 102.479 1.00 114.12 85 GLU B CA 1
ATOM 1440 C C . GLU B 1 85 ? -1.311 98.696 103.860 1.00 106.81 85 GLU B C 1
ATOM 1441 O O . GLU B 1 85 ? -2.307 99.055 104.499 1.00 106.97 85 GLU B O 1
ATOM 1447 N N . GLU B 1 86 ? -0.070 98.838 104.313 1.00 99.03 86 GLU B N 1
ATOM 1448 C CA . GLU B 1 86 ? 0.181 99.416 105.625 1.00 99.33 86 GLU B CA 1
ATOM 1449 C C . GLU B 1 86 ? -0.268 100.878 105.673 1.00 101.35 86 GLU B C 1
ATOM 1450 O O . GLU B 1 86 ? -0.876 101.314 106.653 1.00 98.38 86 GLU B O 1
ATOM 1456 N N . ALA B 1 87 ? 0.011 101.620 104.604 1.00 99.58 87 ALA B N 1
ATOM 1457 C CA . ALA B 1 87 ? -0.413 103.015 104.503 1.00 98.36 87 ALA B CA 1
ATOM 1458 C C . ALA B 1 87 ? -1.934 103.146 104.596 1.00 105.20 87 ALA B C 1
ATOM 1459 O O . ALA B 1 87 ? -2.446 104.079 105.217 1.00 106.08 87 ALA B O 1
ATOM 1461 N N . ARG B 1 88 ? -2.645 102.211 103.972 1.00 111.67 88 ARG B N 1
ATOM 1462 C CA . ARG B 1 88 ? -4.101 102.157 104.063 1.00 110.69 88 ARG B CA 1
ATOM 1463 C C . ARG B 1 88 ? -4.542 101.884 105.491 1.00 104.43 88 ARG B C 1
ATOM 1464 O O . ARG B 1 88 ? -5.453 102.534 106.001 1.00 108.66 88 ARG B O 1
ATOM 1472 N N . PHE B 1 89 ? -3.899 100.908 106.128 1.00 105.81 89 PHE B N 1
ATOM 1473 C CA . PHE B 1 89 ? -4.250 100.541 107.495 1.00 107.06 89 PHE B CA 1
ATOM 1474 C C . PHE B 1 89 ? -4.101 101.722 108.447 1.00 112.91 89 PHE B C 1
ATOM 1475 O O . PHE B 1 89 ? -5.000 102.008 109.237 1.00 107.59 89 PHE B O 1
ATOM 1483 N N . PHE B 1 90 ? -2.965 102.407 108.366 1.00 119.36 90 PHE B N 1
ATOM 1484 C CA . PHE B 1 90 ? -2.693 103.521 109.266 1.00 110.32 90 PHE B CA 1
ATOM 1485 C C . PHE B 1 90 ? -3.417 104.797 108.837 1.00 110.89 90 PHE B C 1
ATOM 1486 O O . PHE B 1 90 ? -3.596 105.715 109.637 1.00 118.71 90 PHE B O 1
ATOM 1494 N N . GLY B 1 91 ? -3.830 104.850 107.575 1.00 105.46 91 GLY B N 1
ATOM 1495 C CA . GLY B 1 91 ? -4.671 105.932 107.095 1.00 103.81 91 GLY B CA 1
ATOM 1496 C C . GLY B 1 91 ? -3.950 107.214 106.726 1.00 118.66 91 GLY B C 1
ATOM 1497 O O . GLY B 1 91 ? -4.467 108.309 106.952 1.00 108.43 91 GLY B O 1
ATOM 1498 N N . ILE B 1 92 ? -2.755 107.088 106.159 1.00 117.52 92 ILE B N 1
ATOM 1499 C CA . ILE B 1 92 ? -2.046 108.251 105.640 1.00 120.81 92 ILE B CA 1
ATOM 1500 C C . ILE B 1 92 ? -2.397 108.427 104.165 1.00 129.46 92 ILE B C 1
ATOM 1501 O O . ILE B 1 92 ? -1.872 107.724 103.302 1.00 137.77 92 ILE B O 1
ATOM 1506 N N . ASP B 1 93 ? -3.295 109.370 103.894 1.00 126.39 93 ASP B N 1
ATOM 1507 C CA . ASP B 1 93 ? -3.864 109.568 102.562 1.00 126.15 93 ASP B CA 1
ATOM 1508 C C . ASP B 1 93 ? -2.842 109.991 101.511 1.00 131.14 93 ASP B C 1
ATOM 1509 O O . ASP B 1 93 ? -2.803 109.435 100.410 1.00 139.90 93 ASP B O 1
ATOM 1514 N N . SER B 1 94 ? -2.031 110.989 101.851 1.00 128.67 94 SER B N 1
ATOM 1515 C CA . SER B 1 94 ? -1.044 111.526 100.923 1.00 137.32 94 SER B CA 1
ATOM 1516 C C . SER B 1 94 ? -0.115 110.427 100.415 1.00 137.60 94 SER B C 1
ATOM 1517 O O . SER B 1 94 ? 0.158 110.331 99.215 1.00 147.18 94 SER B O 1
ATOM 1520 N N . LEU B 1 95 ? 0.344 109.584 101.334 1.00 128.20 95 LEU B N 1
ATOM 1521 C CA . LEU B 1 95 ? 1.221 108.475 100.984 1.00 123.70 95 LEU B CA 1
ATOM 1522 C C . LEU B 1 95 ? 0.497 107.452 100.117 1.00 125.06 95 LEU B C 1
ATOM 1523 O O . LEU B 1 95 ? 1.103 106.833 99.247 1.00 127.34 95 LEU B O 1
ATOM 1528 N N . ILE B 1 96 ? -0.799 107.277 100.360 1.00 122.34 96 ILE B N 1
ATOM 1529 C CA . ILE B 1 96 ? -1.617 106.404 99.526 1.00 129.56 96 ILE B CA 1
ATOM 1530 C C . ILE B 1 96 ? -1.612 106.909 98.088 1.00 143.22 96 ILE B C 1
ATOM 1531 O O . ILE B 1 96 ? -1.392 106.140 97.150 1.00 150.37 96 ILE B O 1
ATOM 1536 N N . GLU B 1 97 ? -1.839 108.210 97.924 1.00 145.86 97 GLU B N 1
ATOM 1537 C CA . GLU B 1 97 ? -1.837 108.822 96.599 1.00 151.21 97 GLU B CA 1
ATOM 1538 C C . GLU B 1 97 ? -0.483 108.669 95.909 1.00 147.13 97 GLU B C 1
ATOM 1539 O O . GLU B 1 97 ? -0.409 108.197 94.769 1.00 149.46 97 GLU B O 1
ATOM 1545 N N . HIS B 1 98 ? 0.581 109.073 96.602 1.00 139.82 98 HIS B N 1
ATOM 1546 C CA . HIS B 1 98 ? 1.938 108.954 96.070 1.00 141.63 98 HIS B CA 1
ATOM 1547 C C . HIS B 1 98 ? 2.238 107.523 95.634 1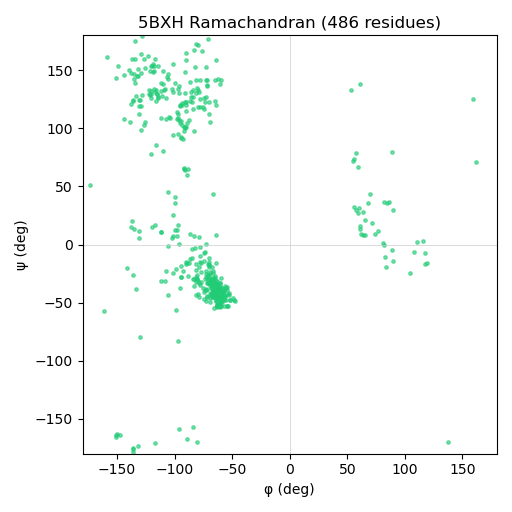.00 142.71 98 HIS B C 1
ATOM 1548 O O . HIS B 1 98 ? 2.823 107.290 94.574 1.00 142.73 98 HIS B O 1
ATOM 1555 N N . LEU B 1 99 ? 1.819 106.569 96.457 1.00 142.50 99 LEU B N 1
ATOM 1556 C CA . LEU B 1 99 ? 2.015 105.155 96.165 1.00 140.68 99 LEU B CA 1
ATOM 1557 C C . LEU B 1 99 ? 1.239 104.716 94.928 1.00 146.17 99 LEU B C 1
ATOM 1558 O O . LEU B 1 99 ? 1.743 103.936 94.126 1.00 151.43 99 LEU B O 1
ATOM 1563 N N . GLU B 1 100 ? 0.017 105.216 94.773 1.00 145.21 100 GLU B N 1
ATOM 1564 C CA . GLU B 1 100 ? -0.802 104.859 93.619 1.00 152.67 100 GLU B CA 1
ATOM 1565 C C . GLU B 1 100 ? -0.211 105.410 92.319 1.00 162.70 100 GLU B C 1
ATOM 1566 O O . GLU B 1 100 ? -0.120 104.696 91.311 1.00 167.81 100 GLU B O 1
ATOM 1572 N N . VAL B 1 101 ? 0.206 106.673 92.340 1.00 165.14 101 VAL B N 1
ATOM 1573 C CA . VAL B 1 101 ? 0.833 107.256 91.158 1.00 169.48 101 VAL B CA 1
ATOM 1574 C C . VAL B 1 101 ? 2.209 106.628 90.939 1.00 170.79 101 VAL B C 1
ATOM 1575 O O . VAL B 1 101 ? 2.792 106.752 89.861 1.00 176.99 101 VAL B O 1
ATOM 1579 N N . ALA B 1 102 ? 2.717 105.946 91.965 1.00 164.67 102 ALA B N 1
ATOM 1580 C CA . ALA B 1 102 ? 3.975 105.214 91.851 1.00 157.53 102 ALA B CA 1
ATOM 1581 C C . ALA B 1 102 ? 3.776 103.823 91.246 1.00 156.94 102 ALA B C 1
ATOM 1582 O O . ALA B 1 102 ? 4.678 103.293 90.597 1.00 155.08 102 ALA B O 1
ATOM 1584 N N . ILE B 1 103 ? 2.604 103.230 91.463 1.00 156.73 103 ILE B N 1
ATOM 1585 C CA . ILE B 1 103 ? 2.322 101.905 90.917 1.00 155.17 103 ILE B CA 1
ATOM 1586 C C . ILE B 1 103 ? 1.700 101.994 89.527 1.00 162.54 103 ILE B C 1
ATOM 1587 O O . ILE B 1 103 ? 1.641 100.996 88.808 1.00 165.88 103 ILE B O 1
ATOM 1592 N N . LYS B 1 104 ? 1.229 103.182 89.152 1.00 164.30 104 LYS B N 1
ATOM 1593 C CA . LYS B 1 104 ? 0.692 103.376 87.805 1.00 171.82 104 LYS B CA 1
ATOM 1594 C C . LYS B 1 104 ? 1.761 103.112 86.743 1.00 1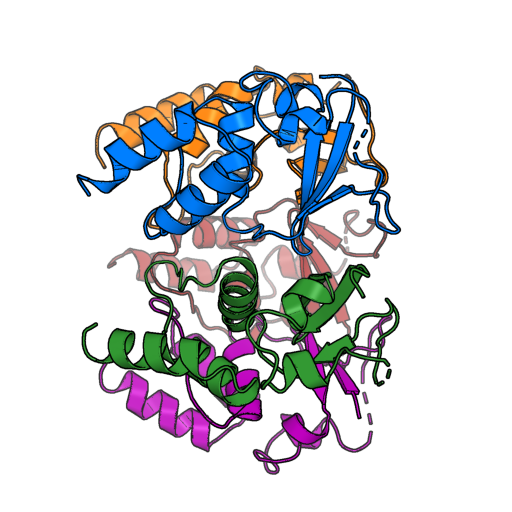78.82 104 LYS B C 1
ATOM 1595 O O . LYS B 1 104 ? 1.482 102.509 85.706 1.00 186.43 104 LYS B O 1
ATOM 1601 N N . ASN B 1 105 ? 2.982 103.565 87.010 1.00 175.35 105 ASN B N 1
ATOM 1602 C CA . ASN B 1 105 ? 4.100 103.340 86.099 1.00 180.51 105 ASN B CA 1
ATOM 1603 C C . ASN B 1 105 ? 5.310 102.755 86.819 1.00 178.35 105 ASN B C 1
ATOM 1604 O O . ASN B 1 105 ? 6.084 103.484 87.439 1.00 176.55 105 ASN B O 1
ATOM 1609 N N . SER B 1 106 ? 5.471 101.438 86.734 1.00 181.42 106 SER B N 1
ATOM 1610 C CA . SER B 1 106 ? 6.600 100.763 87.365 1.00 175.81 106 SER B CA 1
ATOM 1611 C C . SER B 1 106 ? 7.497 100.098 86.325 1.00 182.53 106 SER B C 1
ATOM 1612 O O . SER B 1 106 ? 7.116 99.103 85.708 1.00 187.95 106 SER B O 1
ATOM 1615 N N . ASN C 1 2 ? 16.252 63.802 124.154 1.00 127.02 2 ASN C N 1
ATOM 1616 C CA . ASN C 1 2 ? 15.716 63.880 122.798 1.00 129.80 2 ASN C CA 1
ATOM 1617 C C . ASN C 1 2 ? 14.379 64.619 122.760 1.00 128.44 2 ASN C C 1
ATOM 1618 O O . ASN C 1 2 ? 13.595 64.543 123.710 1.00 132.48 2 ASN C O 1
ATOM 1623 N N . ALA C 1 3 ? 14.143 65.327 121.653 1.00 118.18 3 ALA C N 1
ATOM 1624 C CA . ALA C 1 3 ? 12.984 66.204 121.460 1.00 106.70 3 ALA C CA 1
ATOM 1625 C C . ALA C 1 3 ? 13.027 67.382 122.425 1.00 111.76 3 ALA C C 1
ATOM 1626 O O . ALA C 1 3 ? 12.003 68.007 122.707 1.00 122.48 3 ALA C O 1
ATOM 1628 N N . ASP C 1 4 ? 14.220 67.678 122.931 1.00 109.01 4 ASP C N 1
ATOM 1629 C CA . ASP C 1 4 ? 14.427 68.856 123.762 1.00 116.96 4 ASP C CA 1
ATOM 1630 C C . ASP C 1 4 ? 14.624 70.075 122.872 1.00 113.20 4 ASP C C 1
ATOM 1631 O O . ASP C 1 4 ? 15.089 69.955 121.738 1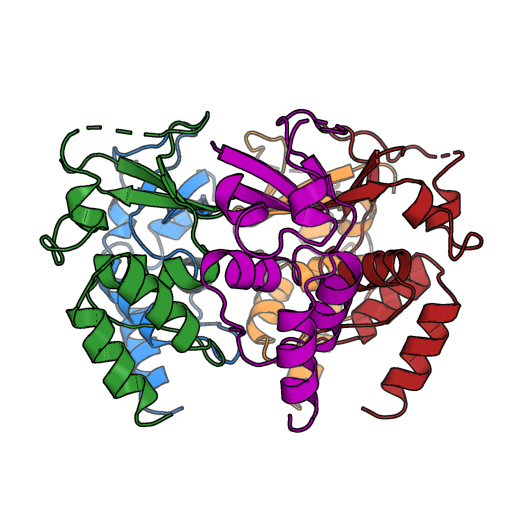.00 109.55 4 ASP C O 1
ATOM 1636 N N . TRP C 1 5 ? 14.273 71.248 123.384 1.00 103.40 5 TRP C N 1
ATOM 1637 C CA . TRP C 1 5 ? 14.473 72.479 122.634 1.00 97.09 5 TRP C CA 1
ATOM 1638 C C . TRP C 1 5 ? 15.894 72.995 122.822 1.00 101.00 5 TRP C C 1
ATOM 1639 O O . TRP C 1 5 ? 16.304 73.335 123.933 1.00 109.15 5 TRP C O 1
ATOM 1650 N N . LEU C 1 6 ? 16.641 73.042 121.726 1.00 96.19 6 LEU C N 1
ATOM 1651 C CA . LEU C 1 6 ? 18.027 73.483 121.758 1.00 93.46 6 LEU C CA 1
ATOM 1652 C C . LEU C 1 6 ? 18.210 74.834 121.084 1.00 96.76 6 LEU C C 1
ATOM 1653 O O . LEU C 1 6 ? 17.494 75.176 120.138 1.00 99.51 6 LEU C O 1
ATOM 1658 N N . THR C 1 7 ? 19.184 75.590 121.579 1.00 97.58 7 THR C N 1
ATOM 1659 C CA . THR C 1 7 ? 19.534 76.882 121.009 1.00 92.09 7 THR C CA 1
ATOM 1660 C C . THR C 1 7 ? 20.994 76.874 120.563 1.00 89.08 7 THR C C 1
ATOM 1661 O O . THR C 1 7 ? 21.889 76.547 121.342 1.00 93.64 7 THR C O 1
ATOM 1665 N N . LEU C 1 8 ? 21.225 77.223 119.303 1.00 83.14 8 LEU C N 1
ATOM 1666 C CA . LEU C 1 8 ? 22.572 77.273 118.752 1.00 86.65 8 LEU C CA 1
ATOM 1667 C C . LEU C 1 8 ? 23.027 78.711 118.535 1.00 93.85 8 LEU C C 1
ATOM 1668 O O . LEU C 1 8 ? 22.347 79.494 117.871 1.00 92.14 8 LEU C O 1
ATOM 1673 N N . ASN C 1 9 ? 24.179 79.052 119.104 1.00 90.63 9 ASN C N 1
ATOM 1674 C CA . ASN C 1 9 ? 24.811 80.336 118.839 1.00 81.95 9 ASN C CA 1
ATOM 1675 C C . ASN C 1 9 ? 25.775 80.196 117.668 1.00 87.84 9 ASN C C 1
ATOM 1676 O O . ASN C 1 9 ? 26.909 79.752 117.838 1.00 86.46 9 ASN C O 1
ATOM 1681 N N . VAL C 1 10 ? 25.315 80.569 116.478 1.00 93.35 10 VAL C N 1
ATOM 1682 C CA . VAL C 1 10 ? 26.139 80.469 115.280 1.00 90.13 10 VAL C CA 1
ATOM 1683 C C . VAL C 1 10 ? 26.635 81.844 114.845 1.00 97.69 10 VAL C C 1
ATOM 1684 O O . VAL C 1 10 ? 25.856 82.682 114.386 1.00 102.72 10 VAL C O 1
ATOM 1688 N N . GLY C 1 11 ? 27.934 82.075 115.012 1.00 91.55 11 GLY C N 1
ATOM 1689 C CA . GLY C 1 11 ? 28.562 83.313 114.588 1.00 94.71 11 GLY C CA 1
ATOM 1690 C C . GLY C 1 11 ? 28.028 84.558 115.268 1.00 92.85 11 GLY C C 1
ATOM 1691 O O . GLY C 1 11 ? 28.263 85.672 114.802 1.00 94.57 11 GLY C O 1
ATOM 1692 N N . GLY C 1 12 ? 27.311 84.373 116.371 1.00 93.01 12 GLY C N 1
ATOM 1693 C CA . GLY C 1 12 ? 26.740 85.488 117.102 1.00 94.12 12 GLY C CA 1
ATOM 1694 C C . GLY C 1 12 ? 25.235 85.585 116.949 1.00 99.26 12 GLY C C 1
ATOM 1695 O O . GLY C 1 12 ? 24.590 86.402 117.605 1.00 102.27 12 GLY C O 1
ATOM 1696 N N . ARG C 1 13 ? 24.672 84.749 116.082 1.00 106.30 13 ARG C N 1
ATOM 1697 C CA . ARG C 1 13 ? 23.232 84.761 115.841 1.00 91.96 13 ARG C CA 1
ATOM 1698 C C . ARG C 1 13 ? 22.580 83.516 116.434 1.00 86.02 13 ARG C C 1
ATOM 1699 O O . ARG C 1 13 ? 23.069 82.401 116.254 1.00 85.96 13 ARG C O 1
ATOM 1707 N N . TYR C 1 14 ? 21.476 83.716 117.147 1.00 92.49 14 TYR C N 1
ATOM 1708 C CA . TYR C 1 14 ? 20.814 82.629 117.860 1.00 87.15 14 TYR C CA 1
ATOM 1709 C C . TYR C 1 14 ? 19.744 81.949 117.014 1.00 82.80 14 TYR C C 1
ATOM 1710 O O . TYR C 1 14 ? 18.814 82.595 116.534 1.00 91.66 14 TYR C O 1
ATOM 1719 N N . PHE C 1 15 ? 19.891 80.639 116.834 1.00 83.59 15 PHE C N 1
ATOM 1720 C CA . PHE C 1 15 ? 18.881 79.828 116.160 1.00 82.91 15 PHE C CA 1
ATOM 1721 C C . PHE C 1 15 ? 18.236 78.880 117.162 1.00 78.62 15 PHE C C 1
ATOM 1722 O O . PHE C 1 15 ? 18.917 78.309 118.004 1.00 84.79 15 PHE C O 1
ATOM 1730 N N . THR C 1 16 ? 16.924 78.709 117.079 1.00 86.07 16 THR C N 1
ATOM 1731 C CA . THR C 1 16 ? 16.243 77.797 117.988 1.00 89.85 16 THR C CA 1
ATOM 1732 C C . THR C 1 16 ? 15.632 76.626 117.227 1.00 88.16 16 THR C C 1
ATOM 1733 O O . THR C 1 16 ? 14.930 76.821 116.235 1.00 91.13 16 THR C O 1
ATOM 1737 N N . THR C 1 17 ? 15.909 75.410 117.689 1.00 87.07 17 THR C N 1
ATOM 1738 C CA . THR C 1 17 ? 15.361 74.215 117.054 1.00 95.02 17 THR C CA 1
ATOM 1739 C C . THR C 1 17 ? 15.172 73.083 118.063 1.00 93.64 17 THR C C 1
ATOM 1740 O O . THR C 1 17 ? 15.151 73.318 119.271 1.00 93.10 17 THR C O 1
ATOM 1744 N N . THR C 1 18 ? 15.019 71.860 117.564 1.00 95.48 18 THR C N 1
ATOM 1745 C CA . THR C 1 18 ? 14.896 70.688 118.425 1.00 97.85 18 THR C CA 1
ATOM 1746 C C . THR C 1 18 ? 16.031 69.707 118.162 1.00 104.44 18 THR C C 1
ATOM 1747 O O . THR C 1 18 ? 16.614 69.698 117.077 1.00 110.63 18 THR C O 1
ATOM 1751 N N . ARG C 1 19 ? 16.339 68.885 119.161 1.00 101.16 19 ARG C N 1
ATOM 1752 C CA . ARG C 1 19 ? 17.383 67.876 119.029 1.00 98.78 19 ARG C CA 1
ATOM 1753 C C . ARG C 1 19 ? 17.051 66.906 117.904 1.00 106.29 19 ARG C C 1
ATOM 1754 O O . ARG C 1 19 ? 17.936 66.459 117.174 1.00 121.48 19 ARG C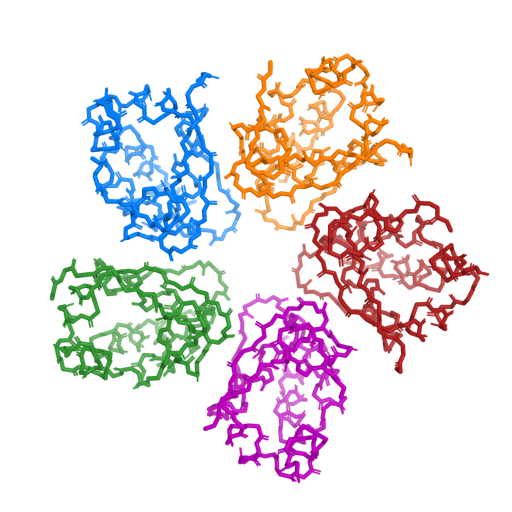 O 1
ATOM 1762 N N . SER C 1 20 ? 15.765 66.592 117.773 1.00 106.13 20 SER C N 1
ATOM 1763 C CA . SER C 1 20 ? 15.283 65.704 116.724 1.00 108.82 20 SER C CA 1
ATOM 1764 C C . SER C 1 20 ? 15.676 66.211 115.341 1.00 106.37 20 SER C C 1
ATOM 1765 O O . SER C 1 20 ? 16.109 65.438 114.486 1.00 117.30 20 SER C O 1
ATOM 1768 N N . THR C 1 21 ? 15.530 67.515 115.132 1.00 90.29 21 THR C N 1
ATOM 1769 C CA . THR C 1 21 ? 15.852 68.127 113.850 1.00 98.47 21 THR C CA 1
ATOM 1770 C C . THR C 1 21 ? 17.353 68.079 113.568 1.00 103.70 21 THR C C 1
ATOM 1771 O O . THR C 1 21 ? 17.775 67.912 112.423 1.00 115.49 21 THR C O 1
ATOM 1775 N N . LEU C 1 22 ? 18.154 68.217 114.620 1.00 92.12 22 LEU C N 1
ATOM 1776 C CA . LEU C 1 22 ? 19.606 68.230 114.484 1.00 90.15 22 LEU C CA 1
ATOM 1777 C C . LEU C 1 22 ? 20.202 66.827 114.377 1.00 102.71 22 LEU C C 1
ATOM 1778 O O . LEU C 1 22 ? 21.345 66.664 113.950 1.00 108.17 22 LEU C O 1
ATOM 1783 N N . VAL C 1 23 ? 19.426 65.818 114.761 1.00 110.77 23 VAL C N 1
ATOM 1784 C CA . VAL C 1 23 ? 19.915 64.441 114.790 1.00 116.42 23 VAL C CA 1
ATOM 1785 C C . VAL C 1 23 ? 19.370 63.590 113.640 1.00 122.84 23 VAL C C 1
ATOM 1786 O O . VAL C 1 23 ? 20.113 62.836 113.008 1.00 129.70 23 VAL C O 1
ATOM 1790 N N . ASN C 1 24 ? 18.077 63.724 113.363 1.00 128.04 24 ASN C N 1
ATOM 1791 C CA . ASN C 1 24 ? 17.420 62.891 112.361 1.00 123.05 24 ASN C CA 1
ATOM 1792 C C . ASN C 1 24 ? 17.441 63.503 110.959 1.00 129.36 24 ASN C C 1
ATOM 1793 O O . ASN C 1 24 ? 17.404 64.725 110.809 1.00 131.79 24 ASN C O 1
ATOM 1798 N N . LYS C 1 25 ? 17.489 62.628 109.951 1.00 143.35 25 LYS C N 1
ATOM 1799 C CA . LYS C 1 25 ? 17.657 62.980 108.534 1.00 158.81 25 LYS C CA 1
ATOM 1800 C C . LYS C 1 25 ? 19.091 63.466 108.275 1.00 158.48 25 LYS C C 1
ATOM 1801 O O . LYS C 1 25 ? 19.373 64.120 107.269 1.00 156.28 25 LYS C O 1
ATOM 1807 N N . GLU C 1 26 ? 19.990 63.127 109.198 1.00 160.60 26 GLU C N 1
ATOM 1808 C CA . GLU C 1 26 ? 21.436 63.241 108.980 1.00 161.05 26 GLU C CA 1
ATOM 1809 C C . GLU C 1 26 ? 22.248 62.640 110.138 1.00 156.17 26 GLU C C 1
ATOM 1810 O O . GLU C 1 26 ? 23.162 63.279 110.657 1.00 158.96 26 GLU C O 1
ATOM 1816 N N . PRO C 1 27 ? 21.948 61.385 110.523 1.00 151.20 27 PRO C N 1
ATOM 1817 C CA . PRO C 1 27 ? 22.608 60.829 111.711 1.00 149.76 27 PRO C CA 1
ATOM 1818 C C . PRO C 1 27 ? 24.117 60.678 111.537 1.00 151.38 27 PRO C C 1
ATOM 1819 O O . PRO C 1 27 ? 24.832 60.513 112.525 1.00 156.02 27 PRO C O 1
ATOM 1823 N N . ASP C 1 28 ? 24.590 60.741 110.296 1.00 153.03 28 ASP C N 1
ATOM 1824 C CA . ASP C 1 28 ? 26.012 60.596 110.010 1.00 161.05 28 ASP C CA 1
ATOM 1825 C C . ASP C 1 28 ? 26.655 61.934 109.655 1.00 161.99 28 ASP C C 1
ATOM 1826 O O . ASP C 1 28 ? 27.418 62.030 108.694 1.00 172.71 28 ASP C O 1
ATOM 1831 N N . SER C 1 29 ? 26.339 62.962 110.435 1.00 147.25 29 SER C N 1
ATOM 1832 C CA . SER C 1 29 ? 26.939 64.279 110.253 1.00 141.14 29 SER C CA 1
ATOM 1833 C C . SER C 1 29 ? 27.484 64.796 111.580 1.00 142.26 29 SER C C 1
ATOM 1834 O O . SER C 1 29 ? 27.137 64.280 112.642 1.00 139.91 29 SER C O 1
ATOM 1837 N N . MET C 1 30 ? 28.335 65.816 111.512 1.00 144.92 30 MET C N 1
ATOM 1838 C CA . MET C 1 30 ? 28.935 66.401 112.707 1.00 142.31 30 MET C CA 1
ATOM 1839 C C . MET C 1 30 ? 27.859 66.919 113.659 1.00 135.03 30 MET C C 1
ATOM 1840 O O . MET C 1 30 ? 27.925 66.696 114.871 1.00 135.45 30 MET C O 1
ATOM 1845 N N . LEU C 1 31 ? 26.867 67.601 113.092 1.00 126.29 31 LEU C N 1
ATOM 1846 C CA . LEU C 1 31 ? 25.765 68.179 113.859 1.00 111.67 31 LEU C CA 1
ATOM 1847 C C . LEU C 1 31 ? 25.049 67.152 114.725 1.00 111.64 31 LEU C C 1
ATOM 1848 O O . LEU C 1 31 ? 24.883 67.351 115.927 1.00 106.51 31 LEU C O 1
ATOM 1853 N N . ALA C 1 32 ? 24.623 66.057 114.104 1.00 116.68 32 ALA C N 1
ATOM 1854 C CA . ALA C 1 32 ? 23.935 64.989 114.818 1.00 114.12 32 ALA C CA 1
ATOM 1855 C C . ALA C 1 32 ? 24.825 64.393 115.904 1.00 122.55 32 ALA C C 1
ATOM 1856 O O . ALA C 1 32 ? 24.354 64.059 116.991 1.00 121.72 32 ALA C O 1
ATOM 1858 N N . HIS C 1 33 ? 26.114 64.274 115.603 1.00 128.47 33 HIS C N 1
ATOM 1859 C CA . HIS C 1 33 ? 27.079 63.729 116.550 1.00 131.94 33 HIS C CA 1
ATOM 1860 C C . HIS C 1 33 ? 27.326 64.678 117.721 1.00 134.01 33 HIS C C 1
ATOM 1861 O O . HIS C 1 33 ? 27.812 64.262 118.773 1.00 136.29 33 HIS C O 1
ATOM 1868 N N . MET C 1 34 ? 26.991 65.952 117.538 1.00 133.90 34 MET C N 1
ATOM 1869 C CA . MET C 1 34 ? 27.186 66.943 118.592 1.00 129.51 34 MET C CA 1
ATOM 1870 C C . MET C 1 34 ? 26.115 66.879 119.679 1.00 123.50 34 MET C C 1
ATOM 1871 O O . MET C 1 34 ? 26.402 67.112 120.853 1.00 121.00 34 MET C O 1
ATOM 1876 N N . PHE C 1 35 ? 24.883 66.566 119.293 1.00 124.39 35 PHE C N 1
ATOM 1877 C CA . PHE C 1 35 ? 23.768 66.629 120.231 1.00 128.64 35 PHE C CA 1
ATOM 1878 C C . PHE C 1 35 ? 23.133 65.265 120.476 1.00 138.52 35 PHE C C 1
ATOM 1879 O O . PHE C 1 35 ? 22.152 64.898 119.832 1.00 145.48 35 PHE C O 1
ATOM 1887 N N . LYS C 1 36 ? 23.700 64.522 121.421 1.00 140.29 36 LYS C N 1
ATOM 1888 C CA . LYS C 1 36 ? 23.184 63.210 121.792 1.00 141.14 36 LYS C CA 1
ATOM 1889 C C . LYS C 1 36 ? 23.164 63.047 123.309 1.00 149.39 36 LYS C C 1
ATOM 1890 O O . LYS C 1 36 ? 22.363 62.285 123.851 1.00 145.83 36 LYS C O 1
ATOM 1896 N N . ASP C 1 37 ? 24.048 63.773 123.986 1.00 155.79 37 ASP C N 1
ATOM 1897 C CA . ASP C 1 37 ? 24.169 63.688 125.438 1.00 150.64 37 ASP C CA 1
ATOM 1898 C C . ASP C 1 37 ? 23.392 64.803 126.131 1.00 137.14 37 ASP C C 1
ATOM 1899 O O . ASP C 1 37 ? 23.902 65.908 126.314 1.00 132.27 37 ASP C O 1
ATOM 1904 N N . LYS C 1 44 ? 30.192 73.362 125.845 1.00 127.41 44 LYS C N 1
ATOM 1905 C CA . LYS C 1 44 ? 30.537 74.573 125.110 1.00 123.94 44 LYS C CA 1
ATOM 1906 C C . LYS C 1 44 ? 29.323 75.490 124.961 1.00 125.36 44 LYS C C 1
ATOM 1907 O O . LYS C 1 44 ? 28.769 75.640 123.872 1.00 122.23 44 LYS C O 1
ATOM 1913 N N . GLN C 1 45 ? 28.919 76.107 126.066 1.00 129.10 45 GLN C N 1
ATOM 1914 C CA . GLN C 1 45 ? 27.749 76.978 126.073 1.00 118.89 45 GLN C CA 1
ATOM 1915 C C . GLN C 1 45 ? 28.105 78.413 126.446 1.00 115.31 45 GLN C C 1
ATOM 1916 O O . GLN C 1 45 ? 29.037 78.647 127.213 1.00 118.90 45 GLN C O 1
ATOM 1922 N N . ASP C 1 46 ? 27.358 79.373 125.902 1.00 115.20 46 ASP C N 1
ATOM 1923 C CA . ASP C 1 46 ? 27.513 80.768 126.304 1.00 111.14 46 ASP C CA 1
ATOM 1924 C C . ASP C 1 46 ? 26.691 81.035 127.563 1.00 123.34 46 ASP C C 1
ATOM 1925 O O . ASP C 1 46 ? 26.374 80.108 128.308 1.00 132.23 46 ASP C O 1
ATOM 1930 N N . HIS C 1 47 ? 26.331 82.293 127.791 1.00 123.39 47 HIS C N 1
ATOM 1931 C CA . HIS C 1 47 ? 25.610 82.653 129.008 1.00 130.13 47 HIS C CA 1
ATOM 1932 C C . HIS C 1 47 ? 24.121 82.341 128.924 1.00 123.51 47 HIS C C 1
ATOM 1933 O O . HIS C 1 47 ? 23.483 82.069 129.940 1.00 133.29 47 HIS C O 1
ATOM 1940 N N . ARG C 1 48 ? 23.571 82.385 127.715 1.00 116.70 48 ARG C N 1
ATOM 1941 C CA . ARG C 1 48 ? 22.159 82.081 127.514 1.00 120.97 48 ARG C CA 1
ATOM 1942 C C . ARG C 1 48 ? 21.948 80.580 127.318 1.00 117.17 48 ARG C C 1
ATOM 1943 O O . ARG C 1 48 ? 20.854 80.138 126.968 1.00 113.25 48 ARG C O 1
ATOM 1951 N N . GLY C 1 49 ? 23.000 79.802 127.552 1.00 112.88 49 GLY C N 1
ATOM 1952 C CA . GLY C 1 49 ? 22.919 78.355 127.469 1.00 101.12 49 GLY C CA 1
ATOM 1953 C C . GLY C 1 49 ? 23.035 77.801 126.060 1.00 93.96 49 GLY C C 1
ATOM 1954 O O . GLY C 1 49 ? 22.987 76.588 125.861 1.00 102.29 49 GLY C O 1
ATOM 1955 N N . ALA C 1 50 ? 23.194 78.686 125.082 1.00 90.07 50 ALA C N 1
ATOM 1956 C CA . ALA C 1 50 ? 23.286 78.275 123.683 1.00 88.00 50 ALA C CA 1
ATOM 1957 C C . ALA C 1 50 ? 24.619 77.599 123.376 1.00 96.65 50 ALA C C 1
ATOM 1958 O O . ALA C 1 50 ? 25.661 78.007 123.887 1.00 105.65 50 ALA C O 1
ATOM 1960 N N . PHE C 1 51 ? 24.586 76.567 122.537 1.00 89.50 51 PHE C N 1
ATOM 1961 C CA . PHE C 1 51 ? 25.808 75.864 122.153 1.00 98.07 51 PHE C CA 1
ATOM 1962 C C . PHE C 1 51 ? 26.566 76.646 121.080 1.00 94.31 51 PHE C C 1
ATOM 1963 O O . PHE C 1 51 ? 25.988 77.079 120.082 1.00 80.98 51 PHE C O 1
ATOM 1971 N N . LEU C 1 52 ? 27.867 76.818 121.297 1.00 95.91 52 LEU C N 1
ATOM 1972 C CA . LEU C 1 52 ? 28.690 77.692 120.464 1.00 93.58 52 LEU C CA 1
ATOM 1973 C C . LEU C 1 52 ? 29.206 77.024 119.192 1.00 96.47 52 LEU C C 1
ATOM 1974 O O . LEU C 1 52 ? 29.820 75.957 119.236 1.00 99.48 52 LEU C O 1
ATOM 1979 N N . ILE C 1 53 ? 28.952 77.674 118.060 1.00 89.51 53 ILE C N 1
ATOM 1980 C CA . ILE C 1 53 ? 29.413 77.205 116.759 1.00 80.33 53 ILE C CA 1
ATOM 1981 C C . ILE C 1 53 ? 30.079 78.346 116.005 1.00 89.38 53 ILE C C 1
ATOM 1982 O O . ILE C 1 53 ? 29.475 79.396 115.790 1.00 94.39 53 ILE C O 1
ATOM 1987 N N . ASP C 1 54 ? 31.324 78.135 115.599 1.00 101.17 54 ASP C N 1
ATOM 1988 C CA . ASP C 1 54 ? 32.105 79.186 114.965 1.00 85.09 54 ASP C CA 1
ATOM 1989 C C . ASP C 1 54 ? 31.958 79.160 113.445 1.00 82.70 54 ASP C C 1
ATOM 1990 O O . ASP C 1 54 ? 32.920 78.902 112.729 1.00 86.45 54 ASP C O 1
ATOM 1995 N N . ARG C 1 55 ? 30.748 79.429 112.960 1.00 83.47 55 ARG C N 1
ATOM 1996 C CA . ARG C 1 55 ? 30.492 79.493 111.522 1.00 98.95 55 ARG C CA 1
ATOM 1997 C C . ARG C 1 55 ? 29.625 80.701 111.170 1.00 98.12 55 ARG C C 1
ATOM 1998 O O . ARG C 1 55 ? 29.252 81.483 112.043 1.00 84.84 55 ARG C O 1
ATOM 2006 N N . SER C 1 56 ? 29.303 80.841 109.888 1.00 99.08 56 SER C N 1
ATOM 2007 C CA . SER C 1 56 ? 28.458 81.936 109.421 1.00 95.01 56 SER C CA 1
ATOM 2008 C C . SER C 1 56 ? 26.976 81.593 109.523 1.00 96.26 56 SER C C 1
ATOM 2009 O O . SER C 1 56 ? 26.526 80.593 108.962 1.00 97.45 56 SER C O 1
ATOM 2012 N N . PRO C 1 57 ? 26.210 82.430 110.237 1.00 95.90 57 PRO C N 1
ATOM 2013 C CA . PRO C 1 57 ? 24.766 82.224 110.392 1.00 95.46 57 PRO C CA 1
ATOM 2014 C C . PRO C 1 57 ? 23.993 82.482 109.104 1.00 92.40 57 PRO C C 1
ATOM 2015 O O . PRO C 1 57 ? 22.982 81.826 108.860 1.00 105.25 57 PRO C O 1
ATOM 2019 N N . GLU C 1 58 ? 24.467 83.426 108.296 1.00 91.98 58 GLU C N 1
ATOM 2020 C CA . GLU C 1 58 ? 23.772 83.809 107.071 1.00 102.97 58 GLU C CA 1
ATOM 2021 C C . GLU C 1 58 ? 23.653 82.631 106.111 1.00 110.31 58 GLU C C 1
ATOM 2022 O O . GLU C 1 58 ? 22.672 82.512 105.375 1.00 114.35 58 GLU C O 1
ATOM 2028 N N . TYR C 1 59 ? 24.654 81.758 106.131 1.00 105.91 59 TYR C N 1
ATOM 2029 C CA . TYR C 1 59 ? 24.649 80.575 105.281 1.00 99.09 59 TYR C CA 1
ATOM 2030 C C . TYR C 1 59 ? 24.265 79.325 106.069 1.00 93.30 59 TYR C C 1
ATOM 2031 O O . TYR C 1 59 ? 24.304 78.212 105.543 1.00 97.38 59 TYR C O 1
ATOM 2040 N N . PHE C 1 60 ? 23.885 79.513 107.329 1.00 88.82 60 PHE C N 1
ATOM 2041 C CA . PHE C 1 60 ? 23.488 78.392 108.173 1.00 91.44 60 PHE C CA 1
ATOM 2042 C C . PHE C 1 60 ? 21.980 78.167 108.162 1.00 93.70 60 PHE C C 1
ATOM 2043 O O . PHE C 1 60 ? 21.517 77.047 108.373 1.00 106.89 60 PHE C O 1
ATOM 2051 N N . GLU C 1 61 ? 21.213 79.228 107.928 1.00 88.52 61 GLU C N 1
ATOM 2052 C CA . GLU C 1 61 ? 19.760 79.097 107.861 1.00 98.84 61 GLU C CA 1
ATOM 2053 C C . GLU C 1 61 ? 19.282 78.109 106.781 1.00 99.96 61 GLU C C 1
ATOM 2054 O O . GLU C 1 61 ? 18.372 77.318 107.046 1.00 102.42 61 GLU C O 1
ATOM 2060 N N . PRO C 1 62 ? 19.884 78.131 105.570 1.00 98.00 62 PRO C N 1
ATOM 2061 C CA . PRO C 1 62 ? 19.396 77.131 104.613 1.00 95.57 62 PRO C CA 1
ATOM 2062 C C . PRO C 1 62 ? 19.749 75.710 105.042 1.00 97.32 62 PRO C C 1
ATOM 2063 O O . PRO C 1 62 ? 19.025 74.770 104.713 1.00 110.05 62 PRO C O 1
ATOM 2067 N N . ILE C 1 63 ? 20.851 75.565 105.771 1.00 94.42 63 ILE C N 1
ATOM 2068 C CA . ILE C 1 63 ? 21.261 74.268 106.294 1.00 96.45 63 ILE C CA 1
ATOM 2069 C C . ILE C 1 63 ? 20.217 73.745 107.273 1.00 90.57 63 ILE C C 1
ATOM 2070 O O . ILE C 1 63 ? 19.740 72.614 107.148 1.00 97.33 63 ILE C O 1
ATOM 2075 N N . LEU C 1 64 ? 19.862 74.583 108.242 1.00 81.14 64 LEU C N 1
ATOM 2076 C CA . LEU C 1 64 ? 18.872 74.222 109.248 1.00 94.50 64 LEU C CA 1
ATOM 2077 C C . LEU C 1 64 ? 17.523 73.922 108.603 1.00 100.23 64 LEU C C 1
ATOM 2078 O O . LEU C 1 64 ? 16.827 72.990 109.007 1.00 96.02 64 LEU C O 1
ATOM 2083 N N . ASN C 1 65 ? 17.161 74.713 107.596 1.00 99.72 65 ASN C N 1
ATOM 2084 C CA . ASN C 1 65 ? 15.924 74.487 106.857 1.00 101.04 65 ASN C CA 1
ATOM 2085 C C . ASN C 1 65 ? 15.931 73.136 106.144 1.00 108.82 65 ASN C C 1
ATOM 2086 O O . ASN C 1 65 ? 14.922 72.421 106.130 1.00 116.31 65 ASN C O 1
ATOM 2091 N N . TYR C 1 66 ? 17.074 72.789 105.558 1.00 103.56 66 TYR C N 1
ATOM 2092 C CA . TYR C 1 66 ? 17.225 71.493 104.909 1.00 107.35 66 TYR C CA 1
ATOM 2093 C C . TYR C 1 66 ? 17.115 70.371 105.934 1.00 100.53 66 TYR C C 1
ATOM 2094 O O . TYR C 1 66 ? 16.604 69.295 105.633 1.00 98.78 66 TYR C O 1
ATOM 2103 N N . LEU C 1 67 ? 17.601 70.623 107.145 1.00 99.91 67 LEU C N 1
ATOM 2104 C CA . LEU C 1 67 ? 17.423 69.671 108.235 1.00 107.37 67 LEU C CA 1
ATOM 2105 C C . LEU C 1 67 ? 15.943 69.516 108.565 1.00 109.05 67 LEU C C 1
ATOM 2106 O O . LEU C 1 67 ? 15.472 68.420 108.872 1.00 112.41 67 LEU C O 1
ATOM 2111 N N . ARG C 1 68 ? 15.215 70.626 108.487 1.00 104.33 68 ARG C N 1
ATOM 2112 C CA . ARG C 1 68 ? 13.808 70.660 108.866 1.00 97.59 68 ARG C CA 1
ATOM 2113 C C . ARG C 1 68 ? 12.891 69.945 107.876 1.00 107.80 68 ARG C C 1
ATOM 2114 O O . ARG C 1 68 ? 11.999 69.200 108.283 1.00 102.02 68 ARG C O 1
ATOM 2122 N N . HIS C 1 69 ? 13.097 70.168 106.581 1.00 112.77 69 HIS C N 1
ATOM 2123 C CA . HIS C 1 69 ? 12.170 69.618 105.593 1.00 110.26 69 HIS C CA 1
ATOM 2124 C C . HIS C 1 69 ? 12.839 68.975 104.378 1.00 110.70 69 HIS C C 1
ATOM 2125 O O . HIS C 1 69 ? 12.176 68.691 103.381 1.00 116.35 69 HIS C O 1
ATOM 2132 N N . GLY C 1 70 ? 14.145 68.743 104.463 1.00 116.04 70 GLY C N 1
ATOM 2133 C CA . GLY C 1 70 ? 14.866 68.035 103.418 1.00 120.31 70 GLY C CA 1
ATOM 2134 C C . GLY C 1 70 ? 14.825 68.675 102.043 1.00 122.23 70 GLY C C 1
ATOM 2135 O O . GLY C 1 70 ? 14.867 67.977 101.030 1.00 127.64 70 GLY C O 1
ATOM 2136 N N . GLN C 1 71 ? 14.745 70.001 101.997 1.00 119.85 71 GLN C N 1
ATOM 2137 C CA . GLN C 1 71 ? 14.724 70.707 100.720 1.00 120.76 71 GLN C CA 1
ATOM 2138 C C . GLN C 1 71 ? 15.646 71.924 100.709 1.00 123.23 71 GLN C C 1
ATOM 2139 O O . GLN C 1 71 ? 15.828 72.597 101.724 1.00 118.20 71 GLN C O 1
ATOM 2145 N N . LEU C 1 72 ? 16.224 72.191 99.542 1.00 128.32 72 LEU C N 1
ATOM 2146 C CA . LEU C 1 72 ? 17.128 73.318 99.353 1.00 120.21 72 LEU C CA 1
ATOM 2147 C C . LEU C 1 72 ? 16.378 74.546 98.846 1.00 124.16 72 LEU C C 1
ATOM 2148 O O . LEU C 1 72 ? 16.035 74.628 97.666 1.00 137.02 72 LEU C O 1
ATOM 2153 N N . ILE C 1 73 ? 16.118 75.495 99.739 1.00 115.99 73 ILE C N 1
ATOM 2154 C CA . ILE C 1 73 ? 15.405 76.710 99.360 1.00 120.26 73 ILE C CA 1
ATOM 2155 C C . ILE C 1 73 ? 16.240 77.954 99.647 1.00 123.31 73 ILE C C 1
ATOM 2156 O O . ILE C 1 73 ? 16.730 78.141 100.760 1.00 127.14 73 ILE C O 1
ATOM 2161 N N . VAL C 1 74 ? 16.386 78.808 98.639 1.00 120.16 74 VAL C N 1
ATOM 2162 C CA . VAL C 1 74 ? 17.233 79.988 98.753 1.00 107.09 74 VAL C CA 1
ATOM 2163 C C . VAL C 1 74 ? 16.726 81.112 97.849 1.00 109.85 74 VAL C C 1
ATOM 2164 O O . VAL C 1 74 ? 16.226 80.864 96.750 1.00 116.37 74 VAL C O 1
ATOM 2168 N N . ASN C 1 75 ? 16.836 82.347 98.330 1.00 110.81 75 ASN C N 1
ATOM 2169 C CA . ASN C 1 75 ? 16.361 83.507 97.584 1.00 115.93 75 ASN C CA 1
ATOM 2170 C C . ASN C 1 75 ? 17.309 83.889 96.450 1.00 114.66 75 ASN C C 1
ATOM 2171 O O . ASN C 1 75 ? 18.438 83.407 96.390 1.00 106.64 75 ASN C O 1
ATOM 2176 N N . ASP C 1 76 ? 16.843 84.751 95.551 1.00 123.16 76 ASP C N 1
ATOM 2177 C CA . ASP C 1 76 ? 17.653 85.188 94.417 1.00 123.31 76 ASP C CA 1
ATOM 2178 C C . ASP C 1 76 ? 18.923 85.896 94.870 1.00 123.07 76 ASP C C 1
ATOM 2179 O O . ASP C 1 76 ? 18.901 86.694 95.807 1.00 124.61 76 ASP C O 1
ATOM 2184 N N . GLY C 1 77 ? 20.029 85.594 94.200 1.00 123.96 77 GLY C N 1
ATOM 2185 C CA . GLY C 1 77 ? 21.277 86.291 94.440 1.00 125.47 77 GLY C CA 1
ATOM 2186 C C . GLY C 1 77 ? 22.141 85.696 95.534 1.00 124.16 77 GLY C C 1
ATOM 2187 O O . GLY C 1 77 ? 23.261 86.152 95.758 1.00 131.36 77 GLY C O 1
ATOM 2188 N N . ILE C 1 78 ? 21.629 84.679 96.219 1.00 113.75 78 ILE C N 1
ATOM 2189 C CA . ILE C 1 78 ? 22.384 84.038 97.288 1.00 112.65 78 ILE C CA 1
ATOM 2190 C C . ILE C 1 78 ? 23.445 83.098 96.724 1.00 118.27 78 ILE C C 1
ATOM 2191 O O . ILE C 1 78 ? 23.125 82.128 96.035 1.00 117.58 78 ILE C O 1
ATOM 2196 N N . ASN C 1 79 ? 24.707 83.395 97.020 1.00 121.55 79 ASN C N 1
ATOM 2197 C CA . ASN C 1 79 ? 25.820 82.588 96.537 1.00 120.71 79 ASN C CA 1
ATOM 2198 C C . ASN C 1 79 ? 25.767 81.181 97.119 1.00 119.97 79 ASN C C 1
ATOM 2199 O O . ASN C 1 79 ? 25.809 81.000 98.334 1.00 122.59 79 ASN C O 1
ATOM 2204 N N . LEU C 1 80 ? 25.678 80.188 96.242 1.00 116.93 80 LEU C N 1
ATOM 2205 C CA . LEU C 1 80 ? 25.495 78.808 96.671 1.00 117.46 80 LEU C CA 1
ATOM 2206 C C . LEU C 1 80 ? 26.769 78.222 97.283 1.00 119.18 80 LEU C C 1
ATOM 2207 O O . LEU C 1 80 ? 26.709 77.270 98.067 1.00 123.77 80 LEU C O 1
ATOM 2212 N N . LEU C 1 81 ? 27.916 78.796 96.927 1.00 118.74 81 LEU C N 1
ATOM 2213 C CA . LEU C 1 81 ? 29.204 78.349 97.458 1.00 121.62 81 LEU C CA 1
ATOM 2214 C C . LEU C 1 81 ? 29.262 78.456 98.980 1.00 120.30 81 LEU C C 1
ATOM 2215 O O . LEU C 1 81 ? 29.755 77.550 99.658 1.00 124.55 81 LEU C O 1
ATOM 2220 N N . GLY C 1 82 ? 28.759 79.568 99.507 1.00 108.79 82 GLY C N 1
ATOM 2221 C CA . GLY C 1 82 ? 28.746 79.801 100.939 1.00 107.16 82 GLY C CA 1
ATOM 2222 C C . GLY C 1 82 ? 27.947 78.749 101.679 1.00 111.80 82 GLY C C 1
ATOM 2223 O O . GLY C 1 82 ? 28.269 78.393 102.812 1.00 118.17 82 GLY C O 1
ATOM 2224 N N . VAL C 1 83 ? 26.901 78.250 101.032 1.00 111.11 83 VAL C N 1
ATOM 2225 C CA . VAL C 1 83 ? 26.089 77.186 101.603 1.00 115.28 83 VAL C CA 1
ATOM 2226 C C . VAL C 1 83 ? 26.833 75.861 101.495 1.00 121.38 83 VAL C C 1
ATOM 2227 O O . VAL C 1 83 ? 26.776 75.026 102.400 1.00 114.38 83 VAL C O 1
ATOM 2231 N N . LEU C 1 84 ? 27.542 75.686 100.384 1.00 130.88 84 LEU C N 1
ATOM 2232 C CA . LEU C 1 84 ? 28.311 74.469 100.144 1.00 130.19 84 LEU C CA 1
ATOM 2233 C C . LEU C 1 84 ? 29.420 74.273 101.176 1.00 128.67 84 LEU C C 1
ATOM 2234 O O . LEU C 1 84 ? 29.681 73.149 101.609 1.00 125.27 84 LEU C O 1
ATOM 2239 N N . GLU C 1 85 ? 30.070 75.366 101.569 1.00 130.39 85 GLU C N 1
ATOM 2240 C CA . GLU C 1 85 ? 31.152 75.290 102.546 1.00 135.45 85 GLU C CA 1
ATOM 2241 C C . GLU C 1 85 ? 30.642 74.802 103.901 1.00 134.62 85 GLU C C 1
ATOM 2242 O O . GLU C 1 85 ? 31.223 73.896 104.504 1.00 139.12 85 GLU C O 1
ATOM 2248 N N . GLU C 1 86 ? 29.551 75.400 104.370 1.00 137.35 86 GLU C N 1
ATOM 2249 C CA . GLU C 1 86 ? 28.930 74.989 105.624 1.00 130.64 86 GLU C CA 1
ATOM 2250 C C . GLU C 1 86 ? 28.428 73.551 105.516 1.00 127.67 86 GLU C C 1
ATOM 2251 O O . GLU C 1 86 ? 28.491 72.781 106.479 1.00 119.34 86 GLU C O 1
ATOM 2257 N N . ALA C 1 87 ? 27.940 73.197 104.329 1.00 126.17 87 ALA C N 1
ATOM 2258 C CA . ALA C 1 87 ? 27.486 71.840 104.054 1.00 120.11 87 ALA C CA 1
ATOM 2259 C C . ALA C 1 87 ? 28.618 70.836 104.238 1.00 129.57 87 ALA C C 1
ATOM 2260 O O . ALA C 1 87 ? 28.418 69.757 104.796 1.00 132.63 87 ALA C O 1
ATOM 2262 N N . ARG C 1 88 ? 29.808 71.198 103.766 1.00 134.09 88 ARG C N 1
ATOM 2263 C CA . ARG C 1 88 ? 30.986 70.355 103.942 1.00 138.76 88 ARG C CA 1
ATOM 2264 C C . ARG C 1 88 ? 31.410 70.294 105.406 1.00 134.52 88 ARG C C 1
ATOM 2265 O O . ARG C 1 88 ? 31.760 69.228 105.914 1.00 141.37 88 ARG C O 1
ATOM 2273 N N . PHE C 1 89 ? 31.379 71.443 106.077 1.00 122.50 89 PHE C N 1
ATOM 2274 C CA . PHE C 1 89 ? 31.823 71.533 107.466 1.00 116.23 89 PHE C CA 1
ATOM 2275 C C . PHE C 1 89 ? 30.969 70.685 108.401 1.00 117.32 89 PHE C C 1
ATOM 2276 O O . PHE C 1 89 ? 31.492 70.012 109.289 1.00 118.49 89 PHE C O 1
ATOM 2284 N N . PHE C 1 90 ? 29.656 70.725 108.205 1.00 122.08 90 PHE C N 1
ATOM 2285 C CA . PHE C 1 90 ? 28.753 69.968 109.063 1.00 122.25 90 PHE C CA 1
ATOM 2286 C C . PHE C 1 90 ? 28.599 68.527 108.578 1.00 127.81 90 PHE C C 1
ATOM 2287 O O . PHE C 1 90 ? 28.054 67.681 109.285 1.00 125.12 90 PHE C O 1
ATOM 2295 N N . GLY C 1 91 ? 29.089 68.257 107.371 1.00 133.19 91 GLY C N 1
ATOM 2296 C CA . GLY C 1 91 ? 29.147 66.904 106.848 1.00 135.87 91 GLY C CA 1
ATOM 2297 C C . GLY C 1 91 ? 27.813 66.264 106.512 1.00 135.67 91 GLY C C 1
ATOM 2298 O O . GLY C 1 91 ? 27.586 65.094 106.817 1.00 142.20 91 GLY C O 1
ATOM 2299 N N . ILE C 1 92 ? 26.927 67.026 105.880 1.00 126.47 92 ILE C N 1
ATOM 2300 C CA . ILE C 1 92 ? 25.654 66.485 105.417 1.00 129.41 92 ILE C CA 1
ATOM 2301 C C . ILE C 1 92 ? 25.720 66.219 103.915 1.00 134.11 92 ILE C C 1
ATOM 2302 O O . ILE C 1 92 ? 25.468 67.107 103.102 1.00 133.67 92 ILE C O 1
ATOM 2307 N N . ASP C 1 93 ? 26.051 64.979 103.566 1.00 137.89 93 ASP C N 1
ATOM 2308 C CA . ASP C 1 93 ? 26.414 64.606 102.199 1.00 151.12 93 ASP C CA 1
ATOM 2309 C C . ASP C 1 93 ? 25.312 64.828 101.159 1.00 151.15 93 ASP C C 1
ATOM 2310 O O . ASP C 1 93 ? 25.587 65.293 100.048 1.00 157.03 93 ASP C O 1
ATOM 2315 N N . SER C 1 94 ? 24.077 64.486 101.513 1.00 145.81 94 SER C N 1
ATOM 2316 C CA . SER C 1 94 ? 22.953 64.609 100.587 1.00 148.30 94 SER C CA 1
ATOM 2317 C C . SER C 1 94 ? 22.810 66.040 100.070 1.00 151.04 94 SER C C 1
ATOM 2318 O O . SER C 1 94 ? 22.670 66.275 98.861 1.00 157.65 94 SER C O 1
ATOM 2321 N N . LEU C 1 95 ? 22.869 66.993 100.994 1.00 146.20 95 LEU C N 1
ATOM 2322 C CA . LEU C 1 95 ? 22.775 68.404 100.647 1.00 137.13 95 LEU C CA 1
ATOM 2323 C C . LEU C 1 95 ? 23.987 68.854 99.834 1.00 136.16 95 LEU C C 1
ATOM 2324 O O . LEU C 1 95 ? 23.883 69.760 99.008 1.00 142.12 95 LEU C O 1
ATOM 2329 N N . ILE C 1 96 ? 25.133 68.222 100.069 1.00 133.19 96 ILE C N 1
ATOM 2330 C CA . ILE C 1 96 ? 26.324 68.505 99.275 1.00 134.63 96 ILE C CA 1
ATOM 2331 C C . ILE C 1 96 ? 26.072 68.114 97.821 1.00 144.60 96 ILE C C 1
ATOM 2332 O O . ILE C 1 96 ? 26.399 68.866 96.900 1.00 148.20 96 ILE C O 1
ATOM 2337 N N . GLU C 1 97 ? 25.475 66.941 97.624 1.00 152.45 97 GLU C N 1
ATOM 2338 C CA . GLU C 1 97 ? 25.120 66.475 96.284 1.00 163.05 97 GLU C CA 1
ATOM 2339 C C . GLU C 1 97 ? 24.139 67.433 95.608 1.00 166.83 97 GLU C C 1
ATOM 2340 O O . GLU C 1 97 ? 24.382 67.901 94.483 1.00 175.49 97 GLU C O 1
ATOM 2346 N N . HIS C 1 98 ? 23.036 67.715 96.304 1.00 157.01 98 HIS C N 1
ATOM 2347 C CA . HIS C 1 98 ? 22.048 68.693 95.842 1.00 153.85 98 HIS C CA 1
ATOM 2348 C C . HIS C 1 98 ? 22.710 69.989 95.387 1.00 153.33 98 HIS C C 1
ATOM 2349 O O . HIS C 1 98 ? 22.421 70.510 94.306 1.00 157.86 98 HIS C O 1
ATOM 2356 N N . LEU C 1 99 ? 23.607 70.498 96.223 1.00 148.92 99 LEU C N 1
ATOM 2357 C CA . LEU C 1 99 ? 24.287 71.755 95.949 1.00 146.57 99 LEU C CA 1
ATOM 2358 C C . LEU C 1 99 ? 25.184 71.670 94.720 1.00 152.51 99 LEU C C 1
ATOM 2359 O O . LEU C 1 99 ? 25.193 72.583 93.903 1.00 159.22 99 LEU C O 1
ATOM 2364 N N . GLU C 1 100 ? 25.932 70.580 94.588 1.00 146.00 100 GLU C N 1
ATOM 2365 C CA . GLU C 1 100 ? 26.830 70.424 93.446 1.00 152.07 100 GLU C CA 1
ATOM 2366 C C . GLU C 1 100 ? 26.052 70.370 92.133 1.00 161.20 100 GLU C C 1
ATOM 2367 O O . GLU C 1 100 ? 26.412 71.038 91.151 1.00 162.29 100 GLU C O 1
ATOM 2373 N N . VAL C 1 101 ? 24.971 69.595 92.113 1.00 166.28 101 VAL C N 1
ATOM 2374 C CA . VAL C 1 101 ? 24.154 69.538 90.906 1.00 167.77 101 VAL C CA 1
ATOM 2375 C C . VAL C 1 101 ? 23.414 70.864 90.706 1.00 158.98 101 VAL C C 1
ATOM 2376 O O . VAL C 1 101 ? 22.944 71.159 89.607 1.00 164.08 101 VAL C O 1
ATOM 2380 N N . ALA C 1 102 ? 23.328 71.667 91.765 1.00 145.94 102 ALA C N 1
ATOM 2381 C CA . ALA C 1 102 ? 22.713 72.989 91.666 1.00 148.82 102 ALA C CA 1
ATOM 2382 C C . ALA C 1 102 ? 23.679 74.026 91.090 1.00 150.89 102 ALA C C 1
ATOM 2383 O O . ALA C 1 102 ? 23.254 74.989 90.451 1.00 150.02 102 ALA C O 1
ATOM 2385 N N . ILE C 1 103 ? 24.975 73.831 91.320 1.00 147.21 103 ILE C N 1
ATOM 2386 C CA . ILE C 1 103 ? 25.978 74.769 90.829 1.00 145.91 103 ILE C CA 1
ATOM 2387 C C . ILE C 1 103 ? 26.466 74.376 89.442 1.00 153.03 103 ILE C C 1
ATOM 2388 O O . ILE C 1 103 ? 27.071 75.191 88.744 1.00 156.13 103 ILE C O 1
ATOM 2393 N N . LYS C 1 104 ? 26.214 73.130 89.045 1.00 157.59 104 LYS C N 1
ATOM 2394 C CA . LYS C 1 104 ? 26.559 72.703 87.691 1.00 168.59 104 LYS C CA 1
ATOM 2395 C C . LYS C 1 104 ? 25.870 73.584 86.647 1.00 173.20 104 LYS C C 1
ATOM 2396 O O . LYS C 1 104 ? 26.472 73.953 85.638 1.00 176.13 104 LYS C O 1
ATOM 2402 N N . ASN C 1 105 ? 24.610 73.923 86.900 1.00 167.78 105 ASN C N 1
ATOM 2403 C CA . ASN C 1 105 ? 23.864 74.813 86.017 1.00 168.91 105 ASN C CA 1
ATOM 2404 C C . ASN C 1 105 ? 23.262 75.982 86.786 1.00 166.93 105 ASN C C 1
ATOM 2405 O O . ASN C 1 105 ? 22.256 75.828 87.478 1.00 168.31 105 ASN C O 1
ATOM 2410 N N . SER C 1 106 ? 23.884 77.151 86.663 1.00 165.19 106 SER C N 1
ATOM 2411 C CA . SER C 1 106 ? 23.404 78.345 87.348 1.00 156.16 106 SER C CA 1
ATOM 2412 C C . SER C 1 106 ? 23.177 79.491 86.367 1.00 158.69 106 SER C C 1
ATOM 2413 O O . SER C 1 106 ? 24.123 80.016 85.781 1.00 161.36 106 SER C O 1
ATOM 2416 N N . ALA D 1 3 ? 38.691 105.869 121.341 1.00 124.20 3 ALA D N 1
ATOM 2417 C CA . ALA D 1 3 ? 39.104 106.113 122.720 1.00 130.66 3 ALA D CA 1
ATOM 2418 C C . ALA D 1 3 ? 37.892 106.278 123.632 1.00 126.56 3 ALA D C 1
ATOM 2419 O O . ALA D 1 3 ? 37.813 105.660 124.695 1.00 125.06 3 ALA D O 1
ATOM 2421 N N . ASP D 1 4 ? 36.953 107.119 123.212 1.00 118.23 4 ASP D N 1
ATOM 2422 C CA . ASP D 1 4 ? 35.719 107.327 123.963 1.00 128.39 4 ASP D CA 1
ATOM 2423 C C . ASP D 1 4 ? 34.533 106.758 123.185 1.00 124.61 4 ASP D C 1
ATOM 2424 O O . ASP D 1 4 ? 34.123 107.313 122.166 1.00 129.03 4 ASP D O 1
ATOM 2429 N N . TRP D 1 5 ? 33.978 105.653 123.674 1.00 106.87 5 TRP D N 1
ATOM 2430 C CA . TRP D 1 5 ? 32.967 104.920 122.918 1.00 102.73 5 TRP D CA 1
ATOM 2431 C C . TRP D 1 5 ? 31.538 105.361 123.220 1.00 98.20 5 TRP D C 1
ATOM 2432 O O . TRP D 1 5 ? 31.127 105.453 124.377 1.00 96.97 5 TRP D O 1
ATOM 2443 N N . LEU D 1 6 ? 30.790 105.625 122.154 1.00 96.65 6 LEU D N 1
ATOM 2444 C CA . LEU D 1 6 ? 29.396 106.033 122.252 1.00 105.19 6 LEU D CA 1
ATOM 2445 C C . LEU D 1 6 ? 28.465 105.081 121.511 1.00 86.31 6 LEU D C 1
ATOM 2446 O O . LEU D 1 6 ? 28.837 104.479 120.494 1.00 85.09 6 LEU D O 1
ATOM 2451 N N . THR D 1 7 ? 27.248 104.963 122.032 1.00 85.28 7 THR D N 1
ATOM 2452 C CA . THR D 1 7 ? 26.200 104.174 121.401 1.00 83.08 7 THR D CA 1
ATOM 2453 C C . THR D 1 7 ? 25.038 105.076 121.000 1.00 88.16 7 THR D C 1
ATOM 2454 O O . THR D 1 7 ? 24.563 105.885 121.798 1.00 86.24 7 THR D O 1
ATOM 2458 N N . LEU D 1 8 ? 24.590 104.935 119.757 1.00 96.25 8 LEU D N 1
ATOM 2459 C CA . LEU D 1 8 ? 23.480 105.722 119.235 1.00 94.43 8 LEU D CA 1
ATOM 2460 C C . LEU D 1 8 ? 22.249 104.858 118.971 1.00 87.02 8 LEU D C 1
ATOM 2461 O O . LEU D 1 8 ? 22.344 103.794 118.359 1.00 78.29 8 LEU D O 1
ATOM 2466 N N . ASN D 1 9 ? 21.097 105.327 119.439 1.00 86.64 9 ASN D N 1
ATOM 2467 C CA . ASN D 1 9 ? 19.823 104.681 119.146 1.00 88.49 9 ASN D CA 1
ATOM 2468 C C . ASN D 1 9 ? 19.135 105.378 117.977 1.00 86.01 9 ASN D C 1
ATOM 2469 O O . ASN D 1 9 ? 18.448 106.381 118.163 1.00 82.62 9 ASN D O 1
ATOM 2474 N N . VAL D 1 10 ? 19.324 104.848 116.773 1.00 81.11 10 VAL D N 1
ATOM 2475 C CA . VAL D 1 10 ? 18.728 105.442 115.583 1.00 82.26 10 VAL D CA 1
ATOM 2476 C C . VAL D 1 10 ? 17.528 104.628 115.108 1.00 84.33 10 VAL D C 1
ATOM 2477 O O . VAL D 1 10 ? 17.679 103.512 114.610 1.00 90.09 10 VAL D O 1
ATOM 2481 N N . GLY D 1 11 ? 16.336 105.189 115.291 1.00 84.41 11 GLY D N 1
ATOM 2482 C CA . GLY D 1 11 ? 15.103 104.559 114.849 1.00 94.44 11 GLY D CA 1
ATOM 2483 C C . GLY D 1 11 ? 14.757 103.259 115.551 1.00 90.46 11 GLY D C 1
ATOM 2484 O O . GLY D 1 11 ? 13.814 102.572 115.160 1.00 97.16 11 GLY D O 1
ATOM 2485 N N . GLY D 1 12 ? 15.517 102.922 116.589 1.00 85.84 12 GLY D N 1
ATOM 2486 C CA . GLY D 1 12 ? 15.331 101.671 117.301 1.00 83.87 12 GLY D CA 1
ATOM 2487 C C . GLY D 1 12 ? 16.479 100.703 117.078 1.00 88.11 12 GLY D C 1
ATOM 2488 O O . GLY D 1 12 ? 16.462 99.581 117.586 1.00 88.08 12 GLY D O 1
ATOM 2489 N N . ARG D 1 13 ? 17.480 101.139 116.315 1.00 85.05 13 ARG D N 1
ATOM 2490 C CA . ARG D 1 13 ? 18.637 100.299 116.013 1.00 82.90 13 ARG D CA 1
ATOM 2491 C C . ARG D 1 13 ? 19.912 100.899 116.606 1.00 86.79 13 ARG D C 1
ATOM 2492 O O . ARG D 1 13 ? 20.179 102.093 116.455 1.00 85.97 13 ARG D O 1
ATOM 2500 N N . TYR D 1 14 ? 20.695 100.061 117.278 1.00 84.25 14 TYR D N 1
ATOM 2501 C CA . TYR D 1 14 ? 21.852 100.525 118.036 1.00 85.59 14 TYR D CA 1
ATOM 2502 C C . TYR D 1 14 ? 23.153 100.468 117.236 1.00 82.68 14 TYR D C 1
ATOM 2503 O O . TYR D 1 14 ? 23.561 99.407 116.766 1.00 82.80 14 TYR D O 1
ATOM 2512 N N . PHE D 1 15 ? 23.798 101.622 117.089 1.00 80.55 15 PHE D N 1
ATOM 251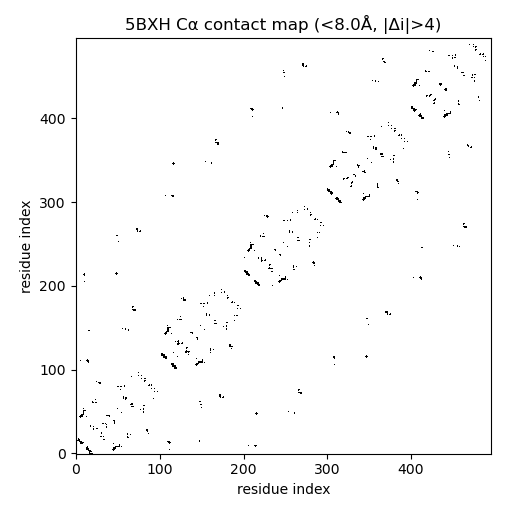3 C CA . PHE D 1 15 ? 25.101 101.701 116.438 1.00 83.50 15 PHE D CA 1
ATOM 2514 C C . PHE D 1 15 ? 26.173 102.031 117.465 1.00 86.52 15 PHE D C 1
ATOM 2515 O O . PHE D 1 15 ? 25.969 102.869 118.335 1.00 83.02 15 PHE D O 1
ATOM 2523 N N . THR D 1 16 ? 27.319 101.371 117.371 1.00 84.32 16 THR D N 1
ATOM 2524 C CA . THR D 1 16 ? 28.408 101.672 118.286 1.00 84.66 16 THR D CA 1
ATOM 2525 C C . THR D 1 16 ? 29.584 102.276 117.538 1.00 91.66 16 THR D C 1
ATOM 2526 O O . THR D 1 16 ? 30.062 101.716 116.550 1.00 82.52 16 THR D O 1
ATOM 2530 N N . THR D 1 17 ? 30.038 103.434 118.005 1.00 91.05 17 THR D N 1
ATOM 2531 C CA . THR D 1 17 ? 31.202 104.077 117.412 1.00 93.32 17 THR D CA 1
ATOM 2532 C C . THR D 1 17 ? 31.976 104.826 118.481 1.00 89.61 17 THR D C 1
ATOM 2533 O O . THR D 1 17 ? 31.780 104.592 119.668 1.00 92.98 17 THR D O 1
ATOM 2537 N N . THR D 1 18 ? 32.863 105.718 118.062 1.00 92.70 18 THR D N 1
ATOM 2538 C CA . THR D 1 18 ? 33.588 106.551 119.010 1.00 96.33 18 THR D CA 1
ATOM 2539 C C . THR D 1 18 ? 33.296 108.020 118.745 1.00 100.04 18 THR D C 1
ATOM 2540 O O . THR D 1 18 ? 32.965 108.402 117.621 1.00 98.22 18 THR D O 1
ATOM 2544 N N . ARG D 1 19 ? 33.410 108.833 119.791 1.00 103.47 19 ARG D N 1
ATOM 2545 C CA . ARG D 1 19 ? 33.181 110.270 119.697 1.00 106.63 19 ARG D CA 1
ATOM 2546 C C . ARG D 1 19 ? 34.042 110.895 118.605 1.00 112.41 19 ARG D C 1
ATOM 2547 O O . ARG D 1 19 ? 33.609 111.813 117.909 1.00 110.89 19 ARG D O 1
ATOM 2555 N N . SER D 1 20 ? 35.259 110.379 118.461 1.00 118.08 20 SER D N 1
ATOM 2556 C CA . SER D 1 20 ? 36.198 110.853 117.452 1.00 124.29 20 SER D CA 1
ATOM 2557 C C . SER D 1 20 ? 35.640 110.738 116.035 1.00 123.68 20 SER D C 1
ATOM 2558 O O . SER D 1 20 ? 35.881 111.603 115.194 1.00 123.51 20 SER D O 1
ATOM 2561 N N . THR D 1 21 ? 34.897 109.668 115.776 1.00 105.70 21 THR D N 1
ATOM 2562 C CA . THR D 1 21 ? 34.337 109.434 114.451 1.00 108.01 21 THR D CA 1
ATOM 2563 C C . THR D 1 21 ? 33.199 110.410 114.156 1.00 115.20 21 THR D C 1
ATOM 2564 O O . THR D 1 21 ? 33.003 110.827 113.014 1.00 125.13 21 THR D O 1
ATOM 2568 N N . LEU D 1 22 ? 32.462 110.787 115.196 1.00 108.96 22 LEU D N 1
ATOM 2569 C CA . LEU D 1 22 ? 31.298 111.652 115.035 1.00 110.10 22 LEU D CA 1
ATOM 2570 C C . LEU D 1 22 ? 31.672 113.133 114.982 1.00 114.85 22 LEU D C 1
ATOM 2571 O O . LEU D 1 22 ? 31.055 113.912 114.255 1.00 115.75 22 LEU D O 1
ATOM 2576 N N . VAL D 1 23 ? 32.684 113.517 115.751 1.00 125.91 23 VAL D N 1
ATOM 2577 C CA . VAL D 1 23 ? 33.097 114.915 115.823 1.00 138.53 23 VAL D CA 1
ATOM 2578 C C . VAL D 1 23 ? 33.987 115.305 114.643 1.00 145.68 23 VAL D C 1
ATOM 2579 O O . VAL D 1 23 ? 33.809 116.367 114.044 1.00 155.69 23 VAL D O 1
ATOM 2583 N N . ASN D 1 24 ? 34.936 114.439 114.304 1.00 143.98 24 ASN D N 1
ATOM 2584 C CA . ASN D 1 24 ? 35.867 114.721 113.217 1.00 136.73 24 ASN D CA 1
ATOM 2585 C C . ASN D 1 24 ? 35.325 114.304 111.850 1.00 142.91 24 ASN D C 1
ATOM 2586 O O . ASN D 1 24 ? 34.708 113.246 111.713 1.00 153.1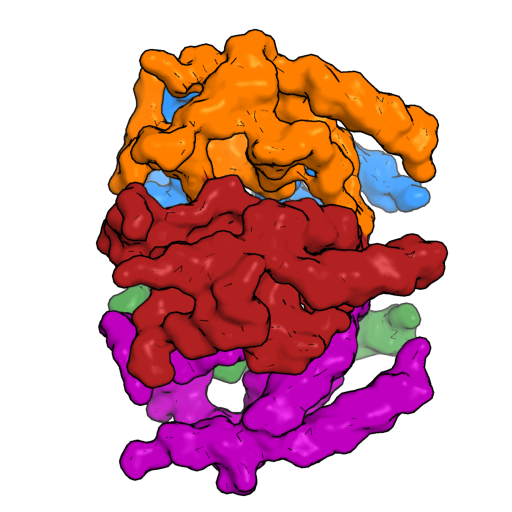3 24 ASN D O 1
ATOM 2591 N N . LYS D 1 25 ? 35.572 115.144 110.847 1.00 139.90 25 LYS D N 1
ATOM 2592 C CA . LYS D 1 25 ? 35.216 114.864 109.454 1.00 139.68 25 LYS D CA 1
ATOM 2593 C C . LYS D 1 25 ? 33.721 114.595 109.256 1.00 146.70 25 LYS D C 1
ATOM 2594 O O . LYS D 1 25 ? 33.320 113.437 109.146 1.00 160.43 25 LYS D O 1
ATOM 2600 N N . GLU D 1 26 ? 32.893 115.638 109.210 1.00 144.35 26 GLU D N 1
ATOM 2601 C CA . GLU D 1 26 ? 33.316 117.021 109.398 1.00 158.34 26 GLU D CA 1
ATOM 2602 C C . GLU D 1 26 ? 32.623 117.591 110.635 1.00 148.88 26 GLU D C 1
ATOM 2603 O O . GLU D 1 26 ? 31.545 117.132 111.011 1.00 137.58 26 GLU D O 1
ATOM 2609 N N . PRO D 1 27 ? 33.244 118.593 111.273 1.00 146.46 27 PRO D N 1
ATOM 2610 C CA . PRO D 1 27 ? 32.753 119.136 112.545 1.00 146.76 27 PRO D CA 1
ATOM 2611 C C . PRO D 1 27 ? 31.677 120.214 112.405 1.00 152.00 27 PRO D C 1
ATOM 2612 O O . PRO D 1 27 ? 31.159 120.677 113.421 1.00 152.38 27 PRO D O 1
ATOM 2616 N N . ASP D 1 28 ? 31.349 120.611 111.179 1.00 154.52 28 ASP D N 1
ATOM 2617 C CA . ASP D 1 28 ? 30.336 121.643 110.974 1.00 156.46 28 ASP D CA 1
ATOM 2618 C C . ASP D 1 28 ? 28.984 121.039 110.607 1.00 152.47 28 ASP D C 1
ATOM 2619 O O . ASP D 1 28 ? 28.231 121.601 109.810 1.00 154.14 28 ASP D O 1
ATOM 2624 N N . SER D 1 29 ? 28.686 119.889 111.201 1.00 143.08 29 SER D N 1
ATOM 2625 C CA . SER D 1 29 ? 27.387 119.249 111.055 1.00 144.68 29 SER D CA 1
ATOM 2626 C C . SER D 1 29 ? 26.714 119.176 112.421 1.00 147.16 29 SER D C 1
ATOM 2627 O O . SER D 1 29 ? 27.386 119.270 113.447 1.00 151.44 29 SER D O 1
ATOM 2630 N N . MET D 1 30 ? 25.394 119.012 112.441 1.00 144.55 30 MET D N 1
ATOM 2631 C CA . MET D 1 30 ? 24.673 118.924 113.708 1.00 137.54 30 MET D CA 1
ATOM 2632 C C . MET D 1 30 ? 25.088 117.674 114.484 1.00 130.82 30 MET D C 1
ATOM 2633 O O . MET D 1 30 ? 25.047 117.656 115.716 1.00 132.36 30 MET D O 1
ATOM 2638 N N . LEU D 1 31 ? 25.496 116.640 113.752 1.00 121.01 31 LEU D N 1
ATOM 2639 C CA . LEU D 1 31 ? 25.950 115.392 114.355 1.00 119.30 31 LEU D CA 1
ATOM 2640 C C . LEU D 1 31 ? 27.113 115.633 115.305 1.00 132.72 31 LEU D C 1
ATOM 2641 O O . LEU D 1 31 ? 27.082 115.218 116.464 1.00 134.49 31 LEU D O 1
ATOM 2646 N N . ALA D 1 32 ? 28.140 116.306 114.797 1.00 139.35 32 ALA D N 1
ATOM 2647 C CA . ALA D 1 32 ? 29.308 116.652 115.594 1.00 136.33 32 ALA D CA 1
ATOM 2648 C C . ALA D 1 32 ? 28.935 117.663 116.669 1.00 138.27 32 ALA D C 1
ATOM 2649 O O . ALA D 1 32 ? 29.505 117.667 117.760 1.00 143.61 32 ALA D O 1
ATOM 2651 N N . HIS D 1 33 ? 27.968 118.516 116.352 1.00 138.11 33 HIS D N 1
ATOM 2652 C CA . HIS D 1 33 ? 27.492 119.513 117.299 1.00 141.07 33 HIS D CA 1
ATOM 2653 C C . HIS D 1 33 ? 26.713 118.878 118.453 1.00 142.09 33 HIS D C 1
ATOM 2654 O O . HIS D 1 33 ? 26.433 119.545 119.447 1.00 147.77 33 HIS D O 1
ATOM 2661 N N . MET D 1 34 ? 26.372 117.595 118.330 1.00 131.38 34 MET D N 1
ATOM 2662 C CA . MET D 1 34 ? 25.603 116.909 119.375 1.00 126.39 34 MET D CA 1
ATOM 2663 C C . MET D 1 34 ? 26.477 116.506 120.566 1.00 127.48 34 MET D C 1
ATOM 2664 O O . MET D 1 34 ? 25.991 115.952 121.551 1.00 120.98 34 MET D O 1
ATOM 2669 N N . PHE D 1 35 ? 27.774 116.781 120.456 1.00 146.25 35 PHE D N 1
ATOM 2670 C CA . PHE D 1 35 ? 28.664 116.805 121.617 1.00 161.33 35 PHE D CA 1
ATOM 2671 C C . PHE D 1 35 ? 28.769 118.245 122.099 1.00 172.67 35 PHE D C 1
ATOM 2672 O O . PHE D 1 35 ? 29.181 119.124 121.347 1.00 164.87 35 PHE D O 1
ATOM 2680 N N . LYS D 1 36 ? 28.378 118.484 123.347 1.00 177.89 36 LYS D N 1
ATOM 2681 C CA . LYS D 1 36 ? 28.432 119.826 123.921 1.00 174.05 36 LYS D CA 1
ATOM 2682 C C . LYS D 1 36 ? 29.133 119.819 125.278 1.00 174.46 36 LYS D C 1
ATOM 2683 O O . LYS D 1 36 ? 29.726 120.816 125.695 1.00 183.10 36 LYS D O 1
ATOM 2689 N N . TRP D 1 41 ? 22.644 117.792 125.145 1.00 187.24 41 TRP D N 1
ATOM 2690 C CA . TRP D 1 41 ? 21.372 117.741 124.423 1.00 189.54 41 TRP D CA 1
ATOM 2691 C C . TRP D 1 41 ? 20.480 116.613 124.924 1.00 184.25 41 TRP D C 1
ATOM 2692 O O . TRP D 1 41 ? 20.898 115.467 124.907 1.00 178.67 41 TRP D O 1
ATOM 2703 N N . GLY D 1 42 ? 19.247 116.921 125.326 1.00 186.09 42 GLY D N 1
ATOM 2704 C CA . GLY D 1 42 ? 18.411 115.968 126.045 1.00 184.24 42 GLY D CA 1
ATOM 2705 C C . GLY D 1 42 ? 17.937 114.729 125.296 1.00 180.37 42 GLY D C 1
ATOM 2706 O O . GLY D 1 42 ? 16.773 114.338 125.415 1.00 181.26 42 GLY D O 1
ATOM 2707 N N . ASN D 1 43 ? 18.831 114.101 124.535 1.00 174.17 43 ASN D N 1
ATOM 2708 C CA . ASN D 1 43 ? 18.489 112.886 123.791 1.00 164.17 43 ASN D CA 1
ATOM 2709 C C . ASN D 1 43 ? 19.192 111.628 124.302 1.00 159.53 43 ASN D C 1
ATOM 2710 O O . ASN D 1 43 ? 19.135 110.582 123.658 1.00 153.39 43 ASN D O 1
ATOM 2715 N N . LYS D 1 44 ? 19.846 111.715 125.456 1.00 171.81 44 LYS D N 1
ATOM 2716 C CA . LYS D 1 44 ? 20.716 110.624 125.905 1.00 171.30 44 LYS D CA 1
ATOM 2717 C C . LYS D 1 44 ? 19.994 109.407 126.485 1.00 163.34 44 LYS D C 1
ATOM 2718 O O . LYS D 1 44 ? 20.473 108.282 126.346 1.00 158.89 44 LYS D O 1
ATOM 2724 N N . GLN D 1 45 ? 18.854 109.620 127.134 1.00 162.91 45 GLN D N 1
ATOM 2725 C CA . GLN D 1 45 ? 18.298 108.575 127.986 1.00 159.43 45 GLN D CA 1
ATOM 2726 C C . GLN D 1 45 ? 17.331 107.610 127.297 1.00 147.84 45 GLN D C 1
ATOM 2727 O O . GLN D 1 45 ? 16.169 107.933 127.044 1.00 152.38 45 GLN D O 1
ATOM 2733 N N . ASP D 1 46 ? 17.847 106.429 126.972 1.00 131.73 46 ASP D N 1
ATOM 2734 C CA . ASP D 1 46 ? 17.027 105.226 126.940 1.00 116.17 46 ASP D CA 1
ATOM 2735 C C . ASP D 1 46 ? 17.622 104.309 128.006 1.00 118.32 46 ASP D C 1
ATOM 2736 O O . ASP D 1 46 ? 18.489 104.739 128.768 1.00 120.73 46 ASP D O 1
ATOM 2741 N N . HIS D 1 47 ? 17.182 103.059 128.072 1.00 129.53 47 HIS D N 1
ATOM 2742 C CA . HIS D 1 47 ? 17.614 102.197 129.168 1.00 134.23 47 HIS D CA 1
ATOM 2743 C C . HIS D 1 47 ? 19.064 101.741 129.042 1.00 122.54 47 HIS D C 1
ATOM 2744 O O . HIS D 1 47 ? 19.708 101.428 130.042 1.00 124.58 47 HIS D O 1
ATOM 2751 N N . ARG D 1 48 ? 19.581 101.708 127.819 1.00 111.03 48 ARG D N 1
ATOM 2752 C CA . ARG D 1 48 ? 20.945 101.248 127.596 1.00 108.66 48 ARG D CA 1
ATOM 2753 C C . ARG D 1 48 ? 21.913 102.423 127.447 1.00 109.09 48 ARG D C 1
ATOM 2754 O O . ARG D 1 48 ? 23.062 102.247 127.040 1.00 97.25 48 ARG D O 1
ATOM 2762 N N . GLY D 1 49 ? 21.439 103.617 127.791 1.00 108.65 49 GLY D N 1
ATOM 2763 C CA . GLY D 1 49 ? 22.262 104.813 127.772 1.00 93.09 49 GLY D CA 1
ATOM 2764 C C . GLY D 1 49 ? 22.569 105.351 126.387 1.00 89.53 49 GLY D C 1
ATOM 2765 O O . GLY D 1 49 ? 23.382 106.263 126.240 1.00 96.75 49 GLY D O 1
ATOM 2766 N N . ALA D 1 50 ? 21.919 104.797 125.369 1.00 86.77 50 ALA D N 1
ATOM 2767 C CA . ALA D 1 50 ? 22.179 105.202 123.990 1.00 98.41 50 ALA D CA 1
ATOM 2768 C C . ALA D 1 50 ? 21.498 106.525 123.656 1.00 98.87 50 ALA D C 1
ATOM 2769 O O . ALA D 1 50 ? 20.371 106.778 124.080 1.00 100.19 50 ALA D O 1
ATOM 2771 N N . PHE D 1 51 ? 22.187 107.363 122.887 1.00 98.35 51 PHE D N 1
ATOM 2772 C CA . PHE D 1 51 ? 21.664 108.675 122.515 1.00 104.83 51 PHE D CA 1
ATOM 2773 C C . PHE D 1 51 ? 20.637 108.563 121.389 1.00 98.34 51 PHE D C 1
ATOM 2774 O O . PHE D 1 51 ? 20.919 108.010 120.326 1.00 86.63 51 PHE D O 1
ATOM 2782 N N . LEU D 1 52 ? 19.446 109.102 121.634 1.00 97.58 52 LEU D N 1
ATOM 2783 C CA . LEU D 1 52 ? 18.302 108.909 120.746 1.00 92.77 52 LEU D CA 1
ATOM 2784 C C . LEU D 1 52 ? 18.319 109.808 119.510 1.00 94.66 52 LEU D C 1
ATOM 2785 O O . LEU D 1 52 ? 18.552 111.013 119.601 1.00 102.36 52 LEU D O 1
ATOM 2790 N N . ILE D 1 53 ? 18.066 109.199 118.355 1.00 90.91 53 ILE D N 1
ATOM 2791 C CA . ILE D 1 53 ? 17.962 109.916 117.089 1.00 91.40 53 ILE D CA 1
ATOM 2792 C C . ILE D 1 53 ? 16.759 109.402 116.301 1.00 100.63 53 ILE D C 1
ATOM 2793 O O . ILE D 1 53 ? 16.652 108.205 116.035 1.00 114.02 53 ILE D O 1
ATOM 2798 N N . ASP D 1 54 ? 15.856 110.303 115.930 1.00 99.02 54 ASP D N 1
ATOM 2799 C CA . ASP D 1 54 ? 14.622 109.909 115.256 1.00 95.44 54 ASP D CA 1
ATOM 2800 C C . ASP D 1 54 ? 14.772 109.897 113.735 1.00 92.47 54 ASP D C 1
ATOM 2801 O O . ASP D 1 54 ? 14.119 110.670 113.035 1.00 95.87 54 ASP D O 1
ATOM 2806 N N . ARG D 1 55 ? 15.630 109.014 113.230 1.00 90.13 55 ARG D N 1
ATOM 2807 C CA . ARG D 1 55 ? 15.859 108.887 111.790 1.00 99.06 55 ARG D CA 1
ATOM 2808 C C . ARG D 1 55 ? 15.861 107.424 111.351 1.00 91.44 55 ARG D C 1
ATOM 2809 O O . ARG D 1 55 ? 15.784 106.517 112.179 1.00 86.88 55 ARG D O 1
ATOM 2817 N N . SER D 1 56 ? 15.962 107.204 110.044 1.00 93.24 56 SER D N 1
ATOM 2818 C CA . SER D 1 56 ? 16.028 105.856 109.489 1.00 98.00 56 SER D CA 1
ATOM 2819 C C . SER D 1 56 ? 17.398 105.222 109.705 1.00 100.09 56 SER D C 1
ATOM 2820 O O . SER D 1 56 ? 18.404 105.729 109.211 1.00 113.32 56 SER D O 1
ATOM 2823 N N . PRO D 1 57 ? 17.439 104.101 110.441 1.00 96.66 57 PRO D N 1
ATOM 2824 C CA . PRO D 1 57 ? 18.699 103.390 110.682 1.00 95.14 57 PRO D CA 1
ATOM 2825 C C . PRO D 1 57 ? 19.244 102.722 109.425 1.00 97.82 57 PRO D C 1
ATOM 2826 O O . PRO D 1 57 ? 20.459 102.587 109.286 1.00 109.00 57 PRO D O 1
ATOM 2830 N N . GLU D 1 58 ? 18.353 102.31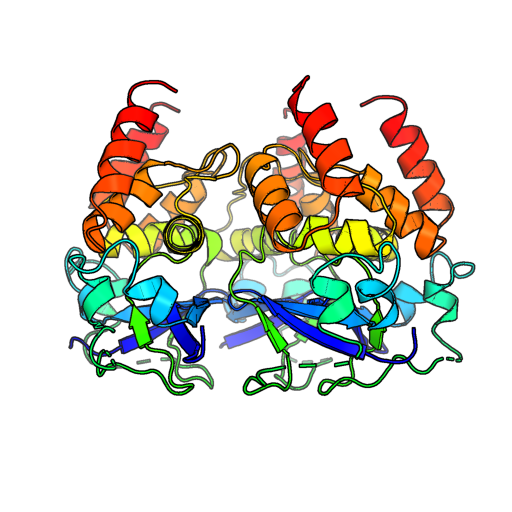1 108.527 1.00 101.00 58 GLU D N 1
ATOM 2831 C CA . GLU D 1 58 ? 18.760 101.643 107.296 1.00 110.57 58 GLU D CA 1
ATOM 2832 C C . GLU D 1 58 ? 19.637 102.549 106.438 1.00 120.86 58 GLU D C 1
ATOM 2833 O O . GLU D 1 58 ? 20.596 102.092 105.817 1.00 130.20 58 GLU D O 1
ATOM 2839 N N . TYR D 1 59 ? 19.308 103.836 106.412 1.00 109.54 59 TYR D N 1
ATOM 2840 C CA . TYR D 1 59 ? 20.062 104.793 105.613 1.00 104.55 59 TYR D CA 1
ATOM 2841 C C . TYR D 1 59 ? 21.096 105.542 106.448 1.00 103.50 59 TYR D C 1
ATOM 2842 O O . TYR D 1 59 ? 21.611 106.577 106.026 1.00 109.96 59 TYR D O 1
ATOM 2851 N N . PHE D 1 60 ? 21.403 105.017 107.629 1.00 94.29 60 PHE D N 1
ATOM 2852 C CA . PHE D 1 60 ? 22.348 105.680 108.517 1.00 95.77 60 PHE D CA 1
ATOM 2853 C C . PHE D 1 60 ? 23.730 105.032 108.472 1.00 100.90 60 PHE D C 1
ATOM 2854 O O . PHE D 1 60 ? 24.731 105.677 108.781 1.00 112.11 60 PHE D O 1
ATOM 2862 N N . GLU D 1 61 ? 23.784 103.760 108.090 1.00 105.28 61 GLU D N 1
ATOM 2863 C CA . GLU D 1 61 ? 25.059 103.048 108.006 1.00 119.17 61 GLU D CA 1
ATOM 2864 C C . GLU D 1 61 ? 26.040 103.630 106.971 1.00 120.62 61 GLU D C 1
ATOM 2865 O O . GLU D 1 61 ? 27.236 103.726 107.258 1.00 119.63 61 GLU D O 1
ATOM 2871 N N . PRO D 1 62 ? 25.557 104.018 105.770 1.00 119.22 62 PRO D N 1
ATOM 2872 C CA . PRO D 1 62 ? 26.536 104.624 104.858 1.00 114.91 62 PRO D CA 1
ATOM 2873 C C . PRO D 1 62 ? 27.059 105.959 105.381 1.00 112.74 62 PRO D C 1
ATOM 2874 O O . PRO D 1 62 ? 28.194 106.335 105.084 1.00 130.66 62 PRO D O 1
ATOM 2878 N N . ILE D 1 63 ? 26.232 106.659 106.153 1.00 102.29 63 ILE D N 1
ATOM 2879 C CA . ILE D 1 63 ? 26.634 107.917 106.769 1.00 109.80 63 ILE D CA 1
ATOM 2880 C C . ILE D 1 63 ? 27.774 107.688 107.753 1.00 112.19 63 ILE D C 1
ATOM 2881 O O . ILE D 1 63 ? 28.814 108.348 107.686 1.00 119.38 63 ILE D O 1
ATOM 2886 N N . LEU D 1 64 ? 27.570 106.740 108.663 1.00 101.24 64 LEU D N 1
ATOM 2887 C CA . LEU D 1 64 ? 28.561 106.423 109.683 1.00 97.06 64 LEU D CA 1
ATOM 2888 C C . LEU D 1 64 ? 29.846 105.888 109.055 1.00 101.60 64 LEU D C 1
ATOM 2889 O O . LEU D 1 64 ? 30.943 106.186 109.526 1.00 112.12 64 LEU D O 1
ATOM 2894 N N . ASN D 1 65 ? 29.708 105.104 107.990 1.00 97.74 65 ASN D N 1
ATOM 2895 C CA . ASN D 1 65 ? 30.874 104.584 107.286 1.00 107.73 65 ASN D CA 1
ATOM 2896 C C . ASN D 1 65 ? 31.654 105.698 106.602 1.00 117.55 65 ASN D C 1
ATOM 2897 O O . ASN D 1 65 ? 32.888 105.703 106.610 1.00 117.43 65 ASN D O 1
ATOM 2902 N N . TYR D 1 66 ? 30.927 106.645 106.017 1.00 118.68 66 TYR D N 1
ATOM 2903 C CA . TYR D 1 66 ? 31.550 107.816 105.416 1.00 118.50 66 TYR D CA 1
ATOM 2904 C C . TYR D 1 66 ? 32.255 108.639 106.490 1.00 117.51 66 TYR D C 1
ATOM 2905 O O . TYR D 1 66 ? 33.266 109.285 106.227 1.00 118.55 66 TYR D O 1
ATOM 2914 N N . LEU D 1 67 ? 31.716 108.610 107.704 1.00 121.03 67 LEU D N 1
ATOM 2915 C CA . LEU D 1 67 ? 32.370 109.254 108.838 1.00 125.17 67 LEU D CA 1
ATOM 2916 C C . LEU D 1 67 ? 33.625 108.490 109.247 1.00 120.42 67 LEU D C 1
ATOM 2917 O O . LEU D 1 67 ? 34.577 109.071 109.765 1.00 122.07 67 LEU D O 1
ATOM 2922 N N . ARG D 1 68 ? 33.619 107.183 109.007 1.00 117.45 68 ARG D N 1
ATOM 2923 C CA . ARG D 1 68 ? 34.722 106.325 109.422 1.00 118.83 68 ARG D CA 1
ATOM 2924 C C . ARG D 1 68 ? 35.922 106.396 108.478 1.00 115.32 68 ARG D C 1
ATOM 2925 O O . ARG D 1 68 ? 37.066 106.450 108.930 1.00 111.64 68 ARG D O 1
ATOM 2933 N N . HIS D 1 69 ? 35.665 106.396 107.173 1.00 111.05 69 HIS D N 1
ATOM 2934 C CA . HIS D 1 69 ? 36.753 106.328 106.200 1.00 115.98 69 HIS D CA 1
ATOM 2935 C C . HIS D 1 69 ? 36.577 107.267 105.008 1.00 134.93 69 HIS D C 1
ATOM 2936 O O . HIS D 1 69 ? 37.259 107.120 103.993 1.00 146.90 69 HIS D O 1
ATOM 2943 N N . GLY D 1 70 ? 35.665 108.226 105.132 1.00 119.17 70 GLY D N 1
ATOM 2944 C CA . GLY D 1 70 ? 35.505 109.268 104.132 1.00 123.55 70 GLY D CA 1
ATOM 2945 C C . GLY D 1 70 ? 35.176 108.797 102.729 1.00 127.67 70 GLY D C 1
ATOM 2946 O O . GLY D 1 70 ? 35.496 109.472 101.750 1.00 156.56 70 GLY D O 1
ATOM 2947 N N . GLN D 1 71 ? 34.536 107.640 102.623 1.00 122.49 71 GLN D N 1
ATOM 2948 C CA . GLN D 1 71 ? 34.180 107.100 101.319 1.00 127.77 71 GLN D CA 1
ATOM 2949 C C . GLN D 1 71 ? 32.732 106.630 101.274 1.00 134.82 71 GLN D C 1
ATOM 2950 O O . GLN D 1 71 ? 32.195 106.126 102.262 1.00 114.41 71 GLN D O 1
ATOM 2956 N N . LEU D 1 72 ? 32.109 106.803 100.115 1.00 137.55 72 LEU D N 1
ATOM 2957 C CA . LEU D 1 72 ? 30.720 106.419 99.913 1.00 133.95 72 LEU D CA 1
ATOM 2958 C C . LEU D 1 72 ? 30.623 105.025 99.307 1.00 137.61 72 LEU D C 1
ATOM 2959 O O . LEU D 1 72 ? 30.910 104.835 98.125 1.00 152.18 72 LEU D O 1
ATOM 2964 N N . ILE D 1 73 ? 30.231 104.046 100.118 1.00 128.00 73 ILE D N 1
ATOM 2965 C CA . ILE D 1 73 ? 30.079 102.679 99.630 1.00 125.26 73 ILE D CA 1
ATOM 2966 C C . ILE D 1 73 ? 28.741 102.066 100.031 1.00 123.24 73 ILE D C 1
ATOM 2967 O O . ILE D 1 73 ? 28.438 101.932 101.218 1.00 114.26 73 ILE D O 1
ATOM 2972 N N . VAL D 1 74 ? 27.949 101.692 99.030 1.00 125.36 74 VAL D N 1
ATOM 2973 C CA . VAL D 1 74 ? 26.683 101.000 99.251 1.00 121.08 74 VAL D CA 1
ATOM 2974 C C . VAL D 1 74 ? 26.521 99.847 98.261 1.00 126.73 74 VAL D C 1
ATOM 2975 O O . VAL D 1 74 ? 27.165 99.826 97.212 1.00 131.82 74 VAL D O 1
ATOM 2979 N N . ASN D 1 75 ? 25.657 98.894 98.598 1.00 119.41 75 ASN D N 1
ATOM 2980 C CA . ASN D 1 75 ? 25.430 97.724 97.754 1.00 117.60 75 ASN D CA 1
ATOM 2981 C C . ASN D 1 75 ? 24.461 98.021 96.609 1.00 124.84 75 ASN D C 1
ATOM 2982 O O . ASN D 1 75 ? 23.869 99.098 96.558 1.00 132.24 75 ASN D O 1
ATOM 2987 N N . ASP D 1 76 ? 24.305 97.066 95.695 1.00 129.50 76 ASP D N 1
ATOM 2988 C CA . ASP D 1 76 ? 23.436 97.246 94.531 1.00 135.39 76 ASP D CA 1
ATOM 2989 C C . ASP D 1 76 ? 21.976 97.456 94.924 1.00 131.04 76 ASP D C 1
ATOM 2990 O O . ASP D 1 76 ? 21.483 96.843 95.870 1.00 122.91 76 ASP D O 1
ATOM 2995 N N . GLY D 1 77 ? 21.294 98.328 94.189 1.00 141.63 77 GLY D N 1
ATOM 2996 C CA . GLY D 1 77 ? 19.866 98.523 94.360 1.00 146.71 77 GLY D CA 1
ATOM 2997 C C . GLY D 1 77 ? 19.460 99.433 95.504 1.00 140.48 77 GLY D C 1
ATOM 2998 O O . GLY D 1 77 ? 18.270 99.641 95.742 1.00 135.35 77 GLY D O 1
ATOM 2999 N N . ILE D 1 78 ? 20.441 99.976 96.215 1.00 137.64 78 ILE D N 1
ATOM 3000 C CA . ILE D 1 78 ? 20.157 100.866 97.335 1.00 130.91 78 ILE D CA 1
ATOM 3001 C C . ILE D 1 78 ? 19.813 102.269 96.850 1.00 130.98 78 ILE D C 1
ATOM 3002 O O . ILE D 1 78 ? 20.630 102.931 96.210 1.00 134.38 78 ILE D O 1
ATOM 3007 N N . ASN D 1 79 ? 18.597 102.715 97.155 1.00 124.79 79 ASN D N 1
ATOM 3008 C CA . ASN D 1 79 ? 18.161 104.056 96.786 1.00 125.96 79 ASN D CA 1
ATOM 3009 C C . ASN D 1 79 ? 18.912 105.106 97.594 1.00 125.28 79 ASN D C 1
ATOM 3010 O O . ASN D 1 79 ? 18.636 105.310 98.776 1.00 114.34 79 ASN D O 1
ATOM 3015 N N . LEU D 1 80 ? 19.858 105.776 96.946 1.00 131.81 80 LEU D N 1
ATOM 3016 C CA . LEU D 1 80 ? 20.735 106.715 97.634 1.00 128.82 80 LEU D CA 1
ATOM 3017 C C . LEU D 1 80 ? 20.101 108.096 97.798 1.00 124.75 80 LEU D C 1
ATOM 3018 O O . LEU D 1 80 ? 20.760 109.040 98.234 1.00 129.39 80 LEU D O 1
ATOM 3023 N N . LEU D 1 81 ? 18.824 108.210 97.448 1.00 121.16 81 LEU D N 1
ATOM 3024 C CA . LEU D 1 81 ? 18.054 109.400 97.788 1.00 122.44 81 LEU D CA 1
ATOM 3025 C C . LEU D 1 81 ? 17.856 109.438 99.299 1.00 120.71 81 LEU D C 1
ATOM 3026 O O . LEU D 1 81 ? 17.974 110.490 99.934 1.00 120.88 81 LEU D O 1
ATOM 3031 N N . GLY D 1 82 ? 17.561 108.270 99.865 1.00 119.99 82 GLY D N 1
ATOM 3032 C CA . GLY D 1 82 ? 17.366 108.127 101.296 1.00 117.95 82 GLY D CA 1
ATOM 3033 C C . GLY D 1 82 ? 18.633 108.416 102.073 1.00 125.14 82 GLY D C 1
ATOM 3034 O O . GLY D 1 82 ? 18.580 108.824 103.232 1.00 134.89 82 GLY D O 1
ATOM 3035 N N . VAL D 1 83 ? 19.776 108.197 101.432 1.00 120.86 83 VAL D N 1
ATOM 3036 C CA . VAL D 1 83 ? 21.063 108.552 102.014 1.00 120.59 83 VAL D CA 1
ATOM 3037 C C . VAL D 1 83 ? 21.243 110.066 101.963 1.00 123.24 83 VAL D C 1
ATOM 3038 O O . VAL D 1 83 ? 21.750 110.677 102.906 1.00 121.65 83 VAL D O 1
ATOM 3042 N N . LEU D 1 84 ? 20.810 110.663 100.856 1.00 130.86 84 LEU D N 1
ATOM 3043 C CA . LEU D 1 84 ? 20.909 112.105 100.660 1.00 138.75 84 LEU D CA 1
ATOM 3044 C C . LEU D 1 84 ? 20.084 112.870 101.688 1.00 139.75 84 LEU D C 1
ATOM 3045 O O . LEU D 1 84 ? 20.522 113.901 102.199 1.00 139.28 84 LEU D O 1
ATOM 3050 N N . GLU D 1 85 ? 18.893 112.361 101.991 1.00 141.01 85 GLU D N 1
ATOM 3051 C CA . GLU D 1 85 ? 18.020 113.006 102.968 1.00 139.58 85 GLU D CA 1
ATOM 3052 C C . GLU D 1 85 ? 18.659 113.025 104.356 1.00 133.20 85 GLU D C 1
ATOM 3053 O O . GLU D 1 85 ? 18.615 114.039 105.056 1.00 139.25 85 GLU D O 1
ATOM 3059 N N . GLU D 1 86 ? 19.259 111.904 104.746 1.00 124.57 86 GLU D N 1
ATOM 3060 C CA . GLU D 1 86 ? 19.938 111.813 106.033 1.00 123.86 86 GLU D CA 1
ATOM 3061 C C . GLU D 1 86 ? 21.166 112.716 106.049 1.00 123.62 86 GLU D C 1
ATOM 3062 O O . GLU D 1 86 ? 21.459 113.364 107.055 1.00 127.14 86 GLU D O 1
ATOM 3068 N N . ALA D 1 87 ? 21.877 112.759 104.925 1.00 122.90 87 ALA D N 1
ATOM 3069 C CA . ALA D 1 87 ? 23.043 113.624 104.785 1.00 121.41 87 ALA D CA 1
ATOM 3070 C C . ALA D 1 87 ? 22.648 115.086 104.959 1.00 129.18 87 ALA D C 1
ATOM 3071 O O . ALA D 1 87 ? 23.405 115.880 105.517 1.00 135.86 87 ALA D O 1
ATOM 3073 N N . ARG D 1 88 ? 21.456 115.433 104.481 1.00 131.81 88 ARG D N 1
ATOM 3074 C CA . ARG D 1 88 ? 20.937 116.787 104.632 1.00 133.72 88 ARG D CA 1
ATOM 3075 C C . ARG D 1 88 ? 20.542 117.064 106.078 1.00 130.22 88 ARG D C 1
ATOM 3076 O O . ARG D 1 88 ? 20.867 118.118 106.625 1.00 133.67 88 ARG D O 1
ATOM 3084 N N . PHE D 1 89 ? 19.839 116.115 106.690 1.00 128.51 89 PHE D N 1
ATOM 3085 C CA . PHE D 1 89 ? 19.378 116.275 108.065 1.00 126.96 89 PHE D CA 1
ATOM 3086 C C . PHE D 1 89 ? 20.543 116.454 109.034 1.00 118.77 89 PHE D C 1
ATOM 3087 O O . PHE D 1 89 ? 20.509 117.326 109.901 1.00 116.32 89 PHE D O 1
ATOM 3095 N N . PHE D 1 90 ? 21.569 115.623 108.884 1.00 112.16 90 PHE D N 1
ATOM 3096 C CA . PHE D 1 90 ? 22.721 115.681 109.775 1.00 117.12 90 PHE D CA 1
ATOM 3097 C C . PHE D 1 90 ? 23.695 116.781 109.360 1.00 124.42 90 PHE D C 1
ATOM 3098 O O . PHE D 1 90 ? 24.491 117.249 110.170 1.00 118.60 90 PHE D O 1
ATOM 3106 N N . GLY D 1 91 ? 23.624 117.189 108.098 1.00 133.08 91 GLY D N 1
ATOM 3107 C CA . GLY D 1 91 ? 24.373 118.339 107.626 1.00 136.84 91 GLY D CA 1
ATOM 3108 C C . GLY D 1 91 ? 25.805 118.066 107.208 1.00 136.14 91 GLY D C 1
ATOM 3109 O O . GLY D 1 91 ? 26.683 118.903 107.415 1.00 147.45 91 GLY D O 1
ATOM 3110 N N . ILE D 1 92 ? 26.048 116.900 106.620 1.00 128.07 92 ILE D N 1
ATOM 3111 C CA . ILE D 1 92 ? 27.365 116.592 106.074 1.00 127.07 92 ILE D CA 1
ATOM 3112 C C . ILE D 1 92 ? 27.416 117.030 104.611 1.00 135.11 92 ILE D C 1
ATOM 3113 O O . ILE D 1 92 ? 26.914 116.340 103.725 1.00 130.32 92 ILE D O 1
ATOM 3118 N N . ASP D 1 93 ? 28.025 118.189 104.374 1.00 142.79 93 ASP D N 1
ATOM 3119 C CA . ASP D 1 93 ? 27.998 118.841 103.066 1.00 148.84 93 ASP D CA 1
ATOM 3120 C C . ASP D 1 93 ? 28.792 118.096 101.993 1.00 149.85 93 ASP D C 1
ATOM 3121 O O . ASP D 1 93 ? 28.341 117.967 100.850 1.00 159.56 93 ASP D O 1
ATOM 3126 N N . SER D 1 94 ? 29.977 117.620 102.361 1.00 141.46 94 SER D N 1
ATOM 3127 C CA . SER D 1 94 ? 30.847 116.916 101.424 1.00 151.55 94 SER D CA 1
ATOM 3128 C C . SER D 1 94 ? 30.147 115.693 100.847 1.00 142.08 94 SER D C 1
ATOM 3129 O O . SER D 1 94 ? 30.198 115.440 99.641 1.00 151.54 94 SER D O 1
ATOM 3132 N N . LEU D 1 95 ? 29.485 114.943 101.720 1.00 135.66 95 LEU D N 1
ATOM 3133 C CA . LEU D 1 95 ? 28.734 113.770 101.304 1.00 139.53 95 LEU D CA 1
ATOM 3134 C C . LEU D 1 95 ? 27.515 114.166 100.480 1.00 142.78 95 LEU D C 1
ATOM 3135 O O . LEU D 1 95 ? 27.080 113.411 99.617 1.00 144.46 95 LEU D O 1
ATOM 3140 N N . ILE D 1 96 ? 26.961 115.345 100.749 1.00 141.29 96 ILE D N 1
ATOM 3141 C CA . ILE D 1 96 ? 25.846 115.847 99.951 1.00 145.99 96 ILE D CA 1
ATOM 3142 C C . ILE D 1 96 ? 26.308 116.047 98.514 1.00 155.28 96 ILE D C 1
ATOM 3143 O O . ILE D 1 96 ? 25.642 115.618 97.569 1.00 156.55 96 ILE D O 1
ATOM 3148 N N . GLU D 1 97 ? 27.464 116.685 98.359 1.00 162.62 97 GLU D N 1
ATOM 3149 C CA . GLU D 1 97 ? 28.052 116.883 97.040 1.00 163.57 97 GLU D CA 1
ATOM 3150 C C . GLU D 1 97 ? 28.346 115.551 96.354 1.00 159.34 97 GLU D C 1
ATOM 3151 O O . GLU D 1 97 ? 27.957 115.334 95.201 1.00 159.11 97 GLU D O 1
ATOM 3157 N N . HIS D 1 98 ? 29.040 114.673 97.076 1.00 153.35 98 HIS D N 1
ATOM 3158 C CA . HIS D 1 98 ? 29.350 113.324 96.606 1.00 144.65 98 HIS D CA 1
ATOM 3159 C C . HIS D 1 98 ? 28.110 112.632 96.057 1.00 142.61 98 HIS D C 1
ATOM 3160 O O . HIS D 1 98 ? 28.125 112.061 94.965 1.00 145.46 98 HIS D O 1
ATOM 3167 N N . LEU D 1 99 ? 27.034 112.706 96.830 1.00 144.61 99 LEU D N 1
ATOM 3168 C CA . LEU D 1 99 ? 25.770 112.080 96.478 1.00 137.21 99 LEU D CA 1
ATOM 3169 C 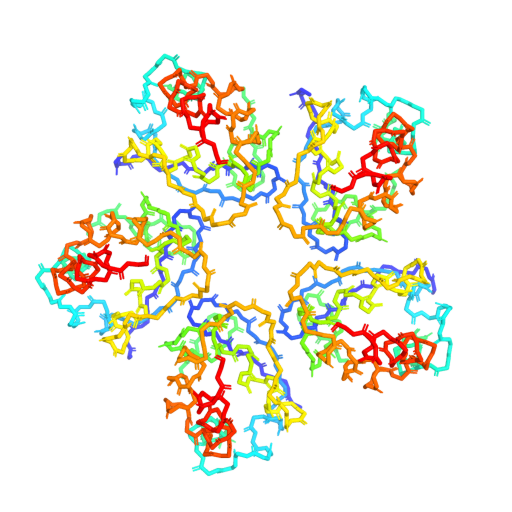C . LEU D 1 99 ? 25.126 112.723 95.257 1.00 146.58 99 LEU D C 1
ATOM 3170 O O . LEU D 1 99 ? 24.564 112.027 94.419 1.00 148.90 99 LEU D O 1
ATOM 3175 N N . GLU D 1 100 ? 25.202 114.047 95.156 1.00 150.27 100 GLU D N 1
ATOM 3176 C CA . GLU D 1 100 ? 24.617 114.741 94.013 1.00 161.32 100 GLU D CA 1
ATOM 3177 C C . GLU D 1 100 ? 25.333 114.364 92.717 1.00 169.62 100 GLU D C 1
ATOM 3178 O O . GLU D 1 100 ? 24.691 114.053 91.707 1.00 171.84 100 GLU D O 1
ATOM 3184 N N . VAL D 1 101 ? 26.664 114.371 92.747 1.00 172.10 101 VAL D N 1
ATOM 3185 C CA . VAL D 1 101 ? 27.425 113.978 91.567 1.00 173.66 101 VAL D CA 1
ATOM 3186 C C . VAL D 1 101 ? 27.274 112.475 91.326 1.00 169.54 101 VAL D C 1
ATOM 3187 O O . VAL D 1 101 ? 27.536 111.985 90.227 1.00 179.09 101 VAL D O 1
ATOM 3191 N N . ALA D 1 102 ? 26.836 111.750 92.353 1.00 154.03 102 ALA D N 1
ATOM 3192 C CA . ALA D 1 102 ? 26.571 110.322 92.217 1.00 155.61 102 ALA D CA 1
ATOM 3193 C C . ALA D 1 102 ? 25.225 110.055 91.540 1.00 160.68 102 ALA D C 1
ATOM 3194 O O . ALA D 1 102 ? 25.078 109.073 90.813 1.00 161.56 102 ALA D O 1
ATOM 3196 N N . ILE D 1 103 ? 24.246 110.923 91.781 1.00 162.57 103 ILE D N 1
ATOM 3197 C CA . ILE D 1 103 ? 22.919 110.742 91.200 1.00 161.73 103 ILE D CA 1
ATOM 3198 C C . ILE D 1 103 ? 22.816 111.412 89.839 1.00 167.44 103 ILE D C 1
ATOM 3199 O O . ILE D 1 103 ? 21.884 111.137 89.082 1.00 174.26 103 ILE D O 1
ATOM 3204 N N . LYS D 1 104 ? 23.764 112.295 89.533 1.00 167.67 104 LYS D N 1
ATOM 3205 C CA . LYS D 1 104 ? 23.779 112.959 88.233 1.00 182.80 104 LYS D CA 1
ATOM 3206 C C . LYS D 1 104 ? 23.789 111.937 87.094 1.00 188.09 104 LYS D C 1
ATOM 3207 O O . LYS D 1 104 ? 23.145 112.135 86.064 1.00 194.34 104 LYS D O 1
ATOM 3213 N N . ASN D 1 105 ? 24.509 110.838 87.295 1.00 182.16 105 ASN D N 1
ATOM 3214 C CA . ASN D 1 105 ? 24.552 109.755 86.318 1.00 183.77 105 ASN D CA 1
ATOM 3215 C C . ASN D 1 105 ? 24.497 108.397 87.011 1.00 175.97 105 ASN D C 1
ATOM 3216 O O . ASN D 1 105 ? 25.476 107.958 87.613 1.00 173.53 105 ASN D O 1
ATOM 3221 N N . SER D 1 106 ? 23.340 107.744 86.932 1.00 173.57 106 SER D N 1
ATOM 3222 C CA . SER D 1 106 ? 23.132 106.454 87.584 1.00 165.37 106 SER D CA 1
ATOM 3223 C C . SER D 1 106 ? 22.678 105.391 86.587 1.00 168.79 106 SER D C 1
ATOM 3224 O O . SER D 1 106 ? 21.684 105.572 85.881 1.00 170.97 106 SER D O 1
ATOM 3227 N N . ASP E 1 4 ? 38.997 78.583 122.851 1.00 118.28 4 ASP E N 1
ATOM 3228 C CA . ASP E 1 4 ? 38.876 79.884 123.499 1.00 122.28 4 ASP E CA 1
ATOM 3229 C C . ASP E 1 4 ? 37.928 80.789 122.717 1.00 118.41 4 ASP E C 1
ATOM 3230 O O . ASP E 1 4 ? 38.208 81.144 121.574 1.00 115.96 4 ASP E O 1
ATOM 3235 N N . TRP E 1 5 ? 36.816 81.172 123.339 1.00 117.48 5 TRP E N 1
ATOM 3236 C CA . TRP E 1 5 ? 35.780 81.937 122.646 1.00 115.38 5 TRP E CA 1
ATOM 3237 C C . TRP E 1 5 ? 35.838 83.439 122.922 1.00 119.26 5 TRP E C 1
ATOM 3238 O O . TRP E 1 5 ? 36.056 83.873 124.054 1.00 123.76 5 TRP E O 1
ATOM 3249 N N . LEU E 1 6 ? 35.629 84.220 121.865 1.00 113.10 6 LEU E N 1
ATOM 3250 C CA . LEU E 1 6 ? 35.641 85.677 121.936 1.00 99.72 6 LEU E CA 1
ATOM 3251 C C . LEU E 1 6 ? 34.427 86.286 121.244 1.00 92.67 6 LEU E C 1
ATOM 3252 O O . LEU E 1 6 ? 33.890 85.721 120.285 1.00 85.60 6 LEU E O 1
ATOM 3257 N N . THR E 1 7 ? 34.020 87.455 121.727 1.00 99.53 7 THR E N 1
ATOM 3258 C CA . THR E 1 7 ? 32.916 88.201 121.140 1.00 89.27 7 THR E CA 1
ATOM 3259 C C . THR E 1 7 ? 33.394 89.573 120.677 1.00 84.24 7 THR E C 1
ATOM 3260 O O . THR E 1 7 ? 34.075 90.279 121.417 1.00 84.94 7 THR E O 1
ATOM 3264 N N . LEU E 1 8 ? 33.042 89.945 119.451 1.00 87.23 8 LEU E N 1
ATOM 3265 C CA . LEU E 1 8 ? 33.447 91.234 118.902 1.00 91.19 8 LEU E CA 1
ATOM 3266 C C . LEU E 1 8 ? 32.252 92.150 118.659 1.00 94.62 8 LEU E C 1
ATOM 3267 O O . LEU E 1 8 ? 31.296 91.771 117.985 1.00 91.53 8 LEU E O 1
ATOM 3272 N N . ASN E 1 9 ? 32.313 93.356 119.212 1.00 90.17 9 ASN E N 1
ATOM 3273 C CA . ASN E 1 9 ? 31.302 94.371 118.950 1.00 79.87 9 ASN E CA 1
ATOM 3274 C C . ASN E 1 9 ? 31.730 95.246 117.778 1.00 85.03 9 ASN E C 1
ATOM 3275 O O . ASN E 1 9 ? 32.403 96.260 117.963 1.00 89.10 9 ASN E O 1
ATOM 3280 N N . VAL E 1 10 ? 31.339 94.850 116.573 1.00 82.78 10 VAL E N 1
ATOM 3281 C CA . VAL E 1 10 ? 31.689 95.610 115.380 1.00 82.51 10 VAL E CA 1
ATOM 3282 C C . VAL E 1 10 ? 30.557 96.545 114.973 1.00 87.78 10 VAL E C 1
ATOM 3283 O O . VAL E 1 10 ? 29.518 96.102 114.480 1.00 97.15 10 VAL E O 1
ATOM 3287 N N . GLY E 1 11 ? 30.762 97.840 115.198 1.00 80.52 11 GLY E N 1
ATOM 3288 C CA . GLY E 1 11 ? 29.814 98.859 114.783 1.00 88.00 11 GLY E CA 1
ATOM 3289 C C . GLY E 1 11 ? 28.434 98.750 115.404 1.00 84.33 11 GLY E C 1
ATOM 3290 O O . GLY E 1 11 ? 27.497 99.405 114.953 1.00 81.63 11 GLY E O 1
ATOM 3291 N N . GLY E 1 12 ? 28.310 97.927 116.440 1.00 89.63 12 GLY E N 1
ATOM 3292 C CA . GLY E 1 12 ? 27.036 97.714 117.101 1.00 82.86 12 GLY E CA 1
ATOM 3293 C C . GLY E 1 12 ? 26.561 96.276 117.003 1.00 91.37 12 GLY E C 1
ATOM 3294 O O . GLY E 1 12 ? 25.684 95.850 117.756 1.00 95.17 12 GLY E O 1
ATOM 3295 N N . ARG E 1 13 ? 27.141 95.521 116.075 1.00 90.50 13 ARG E N 1
ATOM 3296 C CA . ARG E 1 13 ? 26.727 94.140 115.856 1.00 82.80 13 ARG E CA 1
ATOM 3297 C C . ARG E 1 13 ? 27.700 93.157 116.500 1.00 91.18 13 ARG E C 1
ATOM 3298 O O . ARG E 1 13 ? 28.916 93.261 116.326 1.00 91.91 13 ARG E O 1
ATOM 3306 N N . TYR E 1 14 ? 27.151 92.203 117.246 1.00 91.00 14 TYR E N 1
ATOM 3307 C CA . TYR E 1 14 ? 27.957 91.240 117.985 1.00 79.22 14 TYR E CA 1
ATOM 3308 C C . TYR E 1 14 ? 28.252 89.991 117.164 1.00 81.57 14 TYR E C 1
ATOM 3309 O O . TYR E 1 14 ? 27.344 89.238 116.811 1.00 89.60 14 TYR E O 1
ATOM 3318 N N . PHE E 1 15 ? 29.527 89.782 116.859 1.00 82.33 15 PHE E N 1
ATOM 3319 C CA . PHE E 1 15 ? 29.975 88.549 116.228 1.00 82.72 15 PHE E CA 1
ATOM 3320 C C . PHE E 1 15 ? 30.607 87.672 117.299 1.00 90.71 15 PHE E C 1
ATOM 3321 O O . PHE E 1 15 ? 31.062 88.171 118.325 1.00 103.72 15 PHE E O 1
ATOM 3329 N N . THR E 1 16 ? 30.626 86.365 117.072 1.00 87.88 16 THR E N 1
ATOM 3330 C CA . THR E 1 16 ? 31.245 85.452 118.024 1.00 88.81 16 THR E CA 1
ATOM 3331 C C . THR E 1 16 ? 32.136 84.455 117.297 1.00 94.21 16 THR E C 1
ATOM 3332 O O . THR E 1 16 ? 31.704 83.805 116.344 1.00 93.96 16 THR E O 1
ATOM 3336 N N . THR E 1 17 ? 33.385 84.344 117.740 1.00 105.10 17 THR E N 1
ATOM 3337 C CA . THR E 1 17 ? 34.329 83.422 117.115 1.00 98.64 17 THR E CA 1
ATOM 3338 C C . THR E 1 17 ? 35.474 83.077 118.056 1.00 96.50 17 THR E C 1
ATOM 3339 O O . THR E 1 17 ? 35.718 83.785 119.028 1.00 95.54 17 THR E O 1
ATOM 3343 N N . THR E 1 18 ? 36.174 81.987 117.763 1.00 111.03 18 THR E N 1
ATOM 3344 C CA . THR E 1 18 ? 37.318 81.578 118.570 1.00 109.85 18 THR E CA 1
ATOM 3345 C C . THR E 1 18 ? 38.506 82.498 118.325 1.00 111.64 18 THR E C 1
ATOM 3346 O O . THR E 1 18 ? 38.634 83.087 117.251 1.00 113.49 18 THR E O 1
ATOM 3350 N N . ARG E 1 19 ? 39.368 82.626 119.328 1.00 120.05 19 ARG E N 1
ATOM 3351 C CA . ARG E 1 19 ? 40.597 83.397 119.188 1.00 128.42 19 ARG E CA 1
ATOM 3352 C C . ARG E 1 19 ? 41.480 82.763 118.123 1.00 132.02 19 ARG E C 1
ATOM 3353 O O . ARG E 1 19 ? 42.149 83.457 117.353 1.00 136.49 19 ARG E O 1
ATOM 3361 N N . SER E 1 20 ? 41.462 81.434 118.091 1.00 131.64 20 SER E N 1
ATOM 3362 C CA . SER E 1 20 ? 42.238 80.650 117.139 1.00 133.09 20 SER E CA 1
ATOM 3363 C C . SER E 1 20 ? 42.002 81.078 115.691 1.00 125.70 20 SER E C 1
ATOM 3364 O O . SER E 1 20 ? 42.943 81.167 114.904 1.00 124.11 20 SER E O 1
ATOM 3367 N N . THR E 1 21 ? 40.747 81.348 115.345 1.00 117.93 21 THR E N 1
ATOM 3368 C CA . THR E 1 21 ? 40.402 81.749 113.984 1.00 118.83 21 THR E CA 1
ATOM 3369 C C . THR E 1 21 ? 40.960 83.126 113.651 1.00 116.41 21 THR E C 1
ATOM 3370 O O . THR E 1 21 ? 41.394 83.374 112.526 1.00 124.69 21 THR E O 1
ATOM 3374 N N . LEU E 1 22 ? 40.947 84.015 114.637 1.00 103.13 22 LEU E N 1
ATOM 3375 C CA . LEU E 1 22 ? 41.471 85.361 114.457 1.00 106.99 22 LEU E CA 1
ATOM 3376 C C . LEU E 1 22 ? 42.997 85.369 114.348 1.00 122.34 22 LEU E C 1
ATOM 3377 O O . LEU E 1 22 ? 43.565 86.188 113.624 1.00 111.69 22 LEU E O 1
ATOM 3382 N N . VAL E 1 23 ? 43.657 84.453 115.055 1.00 123.01 23 VAL E N 1
ATOM 3383 C CA . VAL E 1 23 ? 45.119 84.464 115.113 1.00 132.60 23 VAL E CA 1
ATOM 3384 C C . VAL E 1 23 ? 45.796 83.528 114.100 1.00 142.15 23 VAL E C 1
ATOM 3385 O O . VAL E 1 23 ? 46.840 83.872 113.547 1.00 156.27 23 VAL E O 1
ATOM 3389 N N . ASN E 1 24 ? 45.213 82.356 113.852 1.00 140.14 24 ASN E N 1
ATOM 3390 C CA . ASN E 1 24 ? 45.767 81.426 112.870 1.00 139.93 24 ASN E CA 1
ATOM 3391 C C . ASN E 1 24 ? 45.256 81.770 111.475 1.00 147.10 24 ASN E C 1
ATOM 3392 O O . ASN E 1 24 ? 44.051 81.952 111.278 1.00 154.77 24 ASN E O 1
ATOM 3397 N N . LYS E 1 25 ? 46.182 81.845 110.518 1.00 146.72 25 LYS E N 1
ATOM 3398 C CA . LYS E 1 25 ? 45.999 82.594 109.269 1.00 157.23 25 LYS E CA 1
ATOM 3399 C C . LYS E 1 25 ? 45.780 84.061 109.617 1.00 162.51 25 LYS E C 1
ATOM 3400 O O . LYS E 1 25 ? 45.057 84.392 110.561 1.00 160.11 25 LYS E O 1
ATOM 3406 N N . GLU E 1 26 ? 46.415 84.934 108.843 1.00 164.86 26 GLU E N 1
ATOM 3407 C CA . GLU E 1 26 ? 46.498 86.345 109.175 1.00 161.90 26 GLU E CA 1
ATOM 3408 C C . GLU E 1 26 ? 47.185 86.473 110.531 1.00 148.15 26 GLU E C 1
ATOM 3409 O O . GLU E 1 26 ? 46.555 86.863 111.507 1.00 134.32 26 GLU E O 1
ATOM 3415 N N . PRO E 1 27 ? 48.477 86.111 110.609 1.00 144.16 27 PRO E N 1
ATOM 3416 C CA . PRO E 1 27 ? 49.153 86.385 111.876 1.00 139.85 27 PRO E CA 1
ATOM 3417 C C . PRO E 1 27 ? 49.918 87.699 111.811 1.00 146.66 27 PRO E C 1
ATOM 3418 O O . PRO E 1 27 ? 50.538 88.098 112.796 1.00 168.02 27 PRO E O 1
ATOM 3422 N N . ASP E 1 28 ? 49.848 88.364 110.660 1.00 154.42 28 ASP E N 1
ATOM 3423 C CA . ASP E 1 28 ? 50.725 89.493 110.357 1.00 173.85 28 ASP E CA 1
ATOM 3424 C C . ASP E 1 28 ? 50.056 90.868 110.414 1.00 174.78 28 ASP E C 1
ATOM 3425 O O . ASP E 1 28 ? 50.720 91.880 110.197 1.00 187.10 28 ASP E O 1
ATOM 3430 N N . SER E 1 29 ? 48.758 90.912 110.706 1.00 165.61 29 SER E N 1
ATOM 3431 C CA . SER E 1 29 ? 48.038 92.186 110.761 1.00 169.38 29 SER E CA 1
ATOM 3432 C C . SER E 1 29 ? 47.241 92.386 112.051 1.00 160.21 29 SER E C 1
ATOM 3433 O O . SER E 1 29 ? 47.199 91.507 112.912 1.00 156.36 29 SER E O 1
ATOM 3436 N N . MET E 1 30 ? 46.587 93.541 112.148 1.00 149.99 30 MET E N 1
ATOM 3437 C CA . MET E 1 30 ? 46.044 94.040 113.410 1.00 147.48 30 MET E CA 1
ATOM 3438 C C . MET E 1 30 ? 45.019 93.130 114.087 1.00 141.91 30 MET E C 1
ATOM 3439 O O . MET E 1 30 ? 44.899 93.152 115.308 1.00 150.32 30 MET E O 1
ATOM 3444 N N . LEU E 1 31 ? 44.285 92.334 113.315 1.00 128.07 31 LEU E N 1
ATOM 3445 C CA . LEU E 1 31 ? 43.264 91.478 113.910 1.00 120.48 31 LEU E CA 1
ATOM 3446 C C . LEU E 1 31 ? 43.869 90.455 114.867 1.00 131.03 31 LEU E C 1
ATOM 3447 O O . LEU E 1 31 ? 43.471 90.376 116.024 1.00 136.80 31 LEU E O 1
ATOM 3452 N N . ALA E 1 32 ? 44.839 89.685 114.390 1.00 136.13 32 ALA E N 1
ATOM 3453 C CA . ALA E 1 32 ? 45.487 88.691 115.238 1.00 140.73 32 ALA E CA 1
ATOM 3454 C C . ALA E 1 32 ? 46.269 89.353 116.365 1.00 153.00 32 ALA E C 1
ATOM 3455 O O . ALA E 1 32 ? 46.336 88.828 117.476 1.00 161.40 32 ALA E O 1
ATOM 3457 N N . HIS E 1 33 ? 46.855 90.510 116.076 1.00 155.58 33 HIS E N 1
ATOM 3458 C CA . HIS E 1 33 ? 47.686 91.209 117.049 1.00 163.55 33 HIS E CA 1
ATOM 3459 C C . HIS E 1 33 ? 46.858 91.804 118.184 1.00 155.22 33 HIS E C 1
ATOM 3460 O O . HIS E 1 33 ? 47.358 91.990 119.292 1.00 157.02 33 HIS E O 1
ATOM 3467 N N . MET E 1 34 ? 45.591 92.095 117.906 1.00 153.10 34 MET E N 1
ATOM 3468 C CA . MET E 1 34 ? 44.689 92.602 118.934 1.00 146.41 34 MET E CA 1
ATOM 3469 C C . MET E 1 34 ? 44.412 91.534 119.984 1.00 141.46 34 MET E C 1
ATOM 3470 O O . MET E 1 34 ? 44.323 91.830 121.176 1.00 141.37 34 MET E O 1
ATOM 3475 N N . PHE E 1 35 ? 44.284 90.290 119.536 1.00 140.59 35 PHE E N 1
ATOM 3476 C CA . PHE E 1 35 ? 43.862 89.209 120.417 1.00 138.06 35 PHE E CA 1
ATOM 3477 C C . PHE E 1 35 ? 44.992 88.228 120.706 1.00 146.28 35 PHE E C 1
ATOM 3478 O O . PHE E 1 35 ? 45.084 87.164 120.096 1.00 149.24 35 PHE E O 1
ATOM 3486 N N . LYS E 1 36 ? 45.850 88.610 121.645 1.00 149.55 36 LYS E N 1
ATOM 3487 C CA . LYS E 1 36 ? 46.929 87.755 122.121 1.00 159.77 36 LYS E CA 1
ATOM 3488 C C . LYS E 1 36 ? 46.962 87.793 123.645 1.00 173.48 36 LYS E C 1
ATOM 3489 O O . LYS E 1 36 ? 47.193 86.774 124.299 1.00 172.93 36 LYS E O 1
ATOM 3495 N N . ASP E 1 37 ? 46.717 88.983 124.191 1.00 179.99 37 ASP E N 1
ATOM 3496 C CA . ASP E 1 37 ? 46.678 89.223 125.632 1.00 176.56 37 ASP E CA 1
ATOM 3497 C C . ASP E 1 37 ? 47.945 88.732 126.325 1.00 164.74 37 ASP E C 1
ATOM 3498 O O . ASP E 1 37 ? 49.029 88.756 125.742 1.00 169.55 37 ASP E O 1
ATOM 3503 N N . LYS E 1 44 ? 39.924 97.306 124.839 1.00 128.38 44 LYS E N 1
ATOM 3504 C CA . LYS E 1 44 ? 38.814 98.059 125.413 1.00 122.73 44 LYS E CA 1
ATOM 3505 C C . LYS E 1 44 ? 37.499 97.326 125.169 1.00 111.28 44 LYS E C 1
ATOM 3506 O O . LYS E 1 44 ? 37.175 96.978 124.033 1.00 101.57 44 LYS E O 1
ATOM 3512 N N . GLN E 1 45 ? 36.743 97.095 126.238 1.00 113.45 45 GLN E N 1
ATOM 3513 C CA . GLN E 1 45 ? 35.560 96.243 126.164 1.00 122.32 45 GLN E CA 1
ATOM 3514 C C . GLN E 1 45 ? 34.291 96.915 126.695 1.00 129.00 45 GLN E C 1
ATOM 3515 O O . GLN E 1 45 ? 34.356 97.887 127.450 1.00 131.15 45 GLN E O 1
ATOM 3521 N N . ASP E 1 46 ? 33.136 96.393 126.288 1.00 123.33 46 ASP E N 1
ATOM 3522 C CA . ASP E 1 46 ? 31.857 96.890 126.785 1.00 119.73 46 ASP E CA 1
ATOM 3523 C C . ASP E 1 46 ? 31.343 96.033 127.940 1.00 125.65 46 ASP E C 1
ATOM 3524 O O . ASP E 1 46 ? 32.112 95.319 128.584 1.00 137.33 46 ASP E O 1
ATOM 3529 N N . HIS E 1 47 ? 30.040 96.102 128.190 1.00 124.14 47 HIS E N 1
ATOM 3530 C CA . HIS E 1 47 ? 29.430 95.385 129.307 1.00 137.47 47 HIS E CA 1
ATOM 3531 C C . HIS E 1 47 ? 29.353 93.881 129.077 1.00 134.05 47 HIS E C 1
ATOM 3532 O O . HIS E 1 47 ? 29.556 93.095 130.001 1.00 139.56 47 HIS E O 1
ATOM 3539 N N . ARG E 1 48 ? 29.055 93.485 127.844 1.00 127.89 48 ARG E N 1
ATOM 3540 C CA . ARG E 1 48 ? 28.967 92.071 127.500 1.00 121.89 48 ARG E CA 1
ATOM 3541 C C . ARG E 1 48 ? 30.359 91.470 127.305 1.00 121.51 48 ARG E C 1
ATOM 3542 O O . ARG E 1 48 ? 30.496 90.313 126.906 1.00 114.25 48 ARG E O 1
ATOM 3550 N N . GLY E 1 49 ? 31.387 92.264 127.596 1.00 123.78 49 GLY E N 1
ATOM 3551 C CA . GLY E 1 49 ? 32.764 91.809 127.526 1.00 121.24 49 GLY E CA 1
ATOM 3552 C C . GLY E 1 49 ? 33.300 91.715 126.111 1.00 117.53 49 GLY E C 1
ATOM 3553 O O . GLY E 1 49 ? 34.366 91.147 125.879 1.00 130.09 49 GLY E O 1
ATOM 3554 N N . ALA E 1 50 ? 32.561 92.280 125.163 1.00 108.45 50 ALA E N 1
ATOM 3555 C CA . ALA E 1 50 ? 32.935 92.205 123.757 1.00 104.16 50 ALA E CA 1
ATOM 3556 C C . ALA E 1 50 ? 33.993 93.244 123.396 1.00 107.33 50 ALA E C 1
ATOM 3557 O O . ALA E 1 50 ? 33.963 94.375 123.883 1.00 110.93 50 ALA E O 1
ATOM 3559 N N . PHE E 1 51 ? 34.930 92.846 122.541 1.00 106.06 51 PHE E N 1
ATOM 3560 C CA . PHE E 1 51 ? 35.963 93.750 122.054 1.00 106.29 51 PHE E CA 1
ATOM 3561 C C . PHE E 1 51 ? 35.361 94.746 121.069 1.00 99.64 51 PHE E C 1
ATOM 3562 O O . PHE E 1 51 ? 34.702 94.358 120.106 1.00 93.97 51 PHE E O 1
ATOM 3570 N N . LEU E 1 52 ? 35.590 96.031 121.319 1.00 101.24 52 LEU E N 1
ATOM 3571 C CA . LEU E 1 52 ? 34.984 97.088 120.517 1.00 94.97 52 LEU E CA 1
ATOM 3572 C C . LEU E 1 52 ? 35.773 97.386 119.247 1.00 99.60 52 LEU E C 1
ATOM 3573 O O . LEU E 1 52 ? 36.996 97.525 119.278 1.00 118.25 52 LEU E O 1
ATOM 3578 N N . ILE E 1 53 ? 35.056 97.481 118.132 1.00 90.70 53 ILE E N 1
ATOM 3579 C CA . ILE E 1 53 ? 35.652 97.803 116.841 1.00 86.69 53 ILE E CA 1
ATOM 3580 C C . ILE E 1 53 ? 34.776 98.797 116.089 1.00 85.74 53 ILE E C 1
ATOM 3581 O O . ILE E 1 53 ? 33.612 98.523 115.811 1.00 95.28 53 ILE E O 1
ATOM 3586 N N . ASP E 1 54 ? 35.345 99.949 115.758 1.00 106.31 54 ASP E N 1
ATOM 3587 C CA . ASP E 1 54 ? 34.593 101.018 115.115 1.00 88.31 54 ASP E CA 1
ATOM 3588 C C . ASP E 1 54 ? 34.599 100.886 113.592 1.00 96.15 54 ASP E C 1
ATOM 3589 O O . ASP E 1 54 ? 35.148 101.735 112.891 1.00 100.57 54 ASP E O 1
ATOM 3594 N N . ARG E 1 55 ? 33.989 99.818 113.084 1.00 86.57 55 ARG E N 1
ATOM 3595 C CA . ARG E 1 55 ? 33.891 99.599 111.642 1.00 87.37 55 ARG E CA 1
ATOM 3596 C C . ARG E 1 55 ? 32.488 99.146 111.242 1.00 105.04 55 ARG E C 1
ATOM 3597 O O . ARG E 1 55 ? 31.580 99.088 112.072 1.00 89.90 55 ARG E O 1
ATOM 3605 N N . SER E 1 56 ? 32.324 98.816 109.964 1.00 107.00 56 SER E N 1
ATOM 3606 C CA . SER E 1 56 ? 31.046 98.340 109.448 1.00 91.14 56 SER E CA 1
ATOM 3607 C C . SER E 1 56 ? 30.927 96.827 109.550 1.00 103.30 56 SER E C 1
ATOM 3608 O O . SER E 1 56 ? 31.729 96.098 108.966 1.00 116.85 56 SER E O 1
ATOM 3611 N N . PRO E 1 57 ? 29.913 96.350 110.286 1.00 97.53 57 PRO E N 1
ATOM 3612 C CA . PRO E 1 57 ? 29.659 94.915 110.446 1.00 93.45 57 PRO E CA 1
ATOM 3613 C C . PRO E 1 57 ? 29.132 94.263 109.170 1.00 95.61 57 PRO E C 1
ATOM 3614 O O . PRO E 1 57 ? 29.339 93.067 108.961 1.00 95.41 57 PRO E O 1
ATOM 3618 N N . GLU E 1 58 ? 28.459 95.045 108.332 1.00 96.33 58 GLU E N 1
ATOM 3619 C CA . GLU E 1 58 ? 27.870 94.523 107.103 1.00 99.41 58 GLU E CA 1
ATOM 3620 C C . GLU E 1 58 ? 28.952 94.051 106.144 1.00 103.54 58 GLU E C 1
ATOM 3621 O O . GLU E 1 58 ? 28.765 93.084 105.407 1.00 104.56 58 GLU E O 1
ATOM 3627 N N . TYR E 1 59 ? 30.087 94.742 106.161 1.00 103.95 59 TYR E N 1
ATOM 3628 C CA . TYR E 1 59 ? 31.219 94.363 105.330 1.00 97.42 59 TYR E CA 1
ATOM 3629 C C . TYR E 1 59 ? 32.266 93.618 106.148 1.00 88.09 59 TYR E C 1
ATOM 3630 O O . TYR E 1 59 ? 33.354 93.326 105.658 1.00 90.94 59 TYR E O 1
ATOM 3639 N N . PHE E 1 60 ? 31.930 93.307 107.396 1.00 94.63 60 PHE E N 1
ATOM 3640 C CA . PHE E 1 60 ? 32.851 92.596 108.275 1.00 91.92 60 PHE E CA 1
ATOM 3641 C C . PHE E 1 60 ? 32.622 91.088 108.248 1.00 89.90 60 PHE E C 1
ATOM 3642 O O . PHE E 1 60 ? 33.545 90.313 108.491 1.00 94.92 60 PHE E O 1
ATOM 3650 N N . GLU E 1 61 ? 31.393 90.672 107.959 1.00 92.63 61 GLU E N 1
ATOM 3651 C CA . GLU E 1 61 ? 31.078 89.245 107.899 1.00 100.49 61 GLU E CA 1
ATOM 3652 C C . GLU E 1 61 ? 31.884 88.468 106.840 1.00 103.12 61 GLU E C 1
ATOM 3653 O O . GLU E 1 61 ? 32.349 87.359 107.125 1.00 110.65 61 GLU E O 1
ATOM 3659 N N . PRO E 1 62 ? 32.064 89.030 105.623 1.00 94.47 62 PRO E N 1
ATOM 3660 C CA . PRO E 1 62 ? 32.866 88.242 104.679 1.00 100.09 62 PRO E CA 1
ATOM 3661 C C . PRO E 1 62 ? 34.323 88.123 105.121 1.00 101.91 62 PRO E C 1
ATOM 3662 O O . PRO E 1 62 ? 34.977 87.118 104.829 1.00 112.44 62 PRO E O 1
ATOM 3666 N N . ILE E 1 63 ? 34.815 89.141 105.820 1.00 93.70 63 ILE E N 1
ATOM 3667 C CA . ILE E 1 63 ? 36.166 89.120 106.363 1.00 104.98 63 ILE E CA 1
ATOM 3668 C C . ILE E 1 63 ? 36.328 87.951 107.328 1.00 110.48 63 ILE E C 1
ATOM 3669 O O . ILE E 1 63 ? 37.245 87.135 107.190 1.00 114.01 63 ILE E O 1
ATOM 3674 N N . LEU E 1 64 ? 35.420 87.872 108.296 1.00 89.97 64 LEU E N 1
ATOM 3675 C CA . LEU E 1 64 ? 35.461 86.822 109.305 1.00 106.83 64 LEU E CA 1
ATOM 3676 C C . LEU E 1 64 ? 35.287 85.443 108.676 1.00 106.64 64 LEU E C 1
ATOM 3677 O O . LEU E 1 64 ? 35.925 84.479 109.101 1.00 118.00 64 LEU E O 1
ATOM 3682 N N . ASN E 1 65 ? 34.428 85.351 107.662 1.00 99.97 65 ASN E N 1
ATOM 3683 C CA . ASN E 1 65 ? 34.274 84.102 106.920 1.00 107.41 65 ASN E CA 1
ATOM 3684 C C . ASN E 1 65 ? 35.584 83.669 106.266 1.00 115.15 65 ASN E C 1
ATOM 3685 O O . ASN E 1 65 ? 35.972 82.494 106.334 1.00 121.95 65 ASN E O 1
ATOM 3690 N N . TYR E 1 66 ? 36.262 84.627 105.638 1.00 119.08 66 TYR E N 1
ATOM 3691 C CA . TYR E 1 66 ? 37.556 84.365 105.017 1.00 128.34 66 TYR E CA 1
ATOM 3692 C C . TYR E 1 66 ? 38.575 83.927 106.062 1.00 125.62 66 TYR E C 1
ATOM 3693 O O . TYR E 1 66 ? 39.453 83.117 105.780 1.00 124.32 66 TYR E O 1
ATOM 3702 N N . LEU E 1 67 ? 38.459 84.470 107.269 1.00 127.12 67 LEU E N 1
ATOM 3703 C CA . LEU E 1 67 ? 39.307 84.028 108.369 1.00 128.11 67 LEU E CA 1
ATOM 3704 C C . LEU E 1 67 ? 38.982 82.593 108.762 1.00 130.31 67 LEU E C 1
ATOM 3705 O O . LEU E 1 67 ? 39.862 81.835 109.171 1.00 145.08 67 LEU E O 1
ATOM 3710 N N . ARG E 1 68 ? 37.710 82.229 108.632 1.00 125.72 68 ARG E N 1
ATOM 3711 C CA . ARG E 1 68 ? 37.244 80.912 109.047 1.00 121.94 68 ARG E CA 1
ATOM 3712 C C . ARG E 1 68 ? 37.671 79.797 108.090 1.00 122.10 68 ARG E C 1
ATOM 3713 O O . ARG E 1 68 ? 38.162 78.758 108.533 1.00 122.34 68 ARG E O 1
ATOM 3721 N N . HIS E 1 69 ? 37.489 79.998 106.786 1.00 127.69 69 HIS E N 1
ATOM 3722 C CA . HIS E 1 69 ? 37.783 78.920 105.837 1.00 135.94 69 HIS E CA 1
ATOM 3723 C C . HIS E 1 69 ? 38.651 79.325 104.643 1.00 141.43 69 HIS E C 1
ATOM 3724 O O . HIS E 1 69 ? 38.872 78.523 103.735 1.00 141.18 69 HIS E O 1
ATOM 3731 N N . GLY E 1 70 ? 39.143 80.559 104.644 1.00 144.62 70 GLY E N 1
ATOM 3732 C CA . GLY E 1 70 ? 40.071 81.007 103.619 1.00 149.06 70 GLY E CA 1
ATOM 3733 C C . GLY E 1 70 ? 39.492 81.134 102.222 1.00 150.95 70 GLY E C 1
ATOM 3734 O O . GLY E 1 70 ? 40.179 80.865 101.237 1.00 163.20 70 GLY E O 1
ATOM 3735 N N . GLN E 1 71 ? 38.232 81.548 102.129 1.00 143.30 71 GLN E N 1
ATOM 3736 C CA . GLN E 1 71 ? 37.595 81.745 100.830 1.00 138.70 71 GLN E CA 1
ATOM 3737 C C . GLN E 1 71 ? 36.760 83.022 100.786 1.00 133.08 71 GLN E C 1
ATOM 3738 O O . GLN E 1 71 ? 36.188 83.440 101.793 1.00 131.36 71 GLN E O 1
ATOM 3744 N N . LEU E 1 72 ? 36.703 83.637 99.608 1.00 137.97 72 LEU E N 1
ATOM 3745 C CA . LEU E 1 72 ? 35.916 84.846 99.394 1.00 134.65 72 LEU E CA 1
ATOM 3746 C C . LEU E 1 72 ? 34.542 84.503 98.827 1.00 134.29 72 LEU E C 1
ATOM 3747 O O . LEU E 1 72 ? 34.415 84.174 97.647 1.00 137.75 72 LEU E O 1
ATOM 3752 N N . ILE E 1 73 ? 33.516 84.569 99.671 1.00 127.55 73 ILE E N 1
ATOM 3753 C CA . ILE E 1 73 ? 32.161 84.234 99.243 1.00 119.33 73 ILE E CA 1
ATOM 3754 C C . ILE E 1 73 ? 31.156 85.318 99.615 1.00 111.70 73 ILE E C 1
ATOM 3755 O O . ILE E 1 73 ? 30.961 85.619 100.793 1.00 105.71 73 ILE E O 1
ATOM 3760 N N . VAL E 1 74 ? 30.514 85.895 98.603 1.00 117.02 74 VAL E N 1
ATOM 3761 C CA . VAL E 1 74 ? 29.497 86.918 98.820 1.00 112.87 74 VAL E CA 1
ATOM 3762 C C . VAL E 1 74 ? 28.313 86.741 97.875 1.00 121.16 74 VAL E C 1
ATOM 3763 O O . VAL E 1 74 ? 28.462 86.240 96.760 1.00 128.02 74 VAL E O 1
ATOM 3767 N N . ASN E 1 75 ? 27.137 87.159 98.332 1.00 116.73 75 ASN E N 1
ATOM 3768 C CA . ASN E 1 75 ? 25.927 87.104 97.523 1.00 122.00 75 ASN E CA 1
ATOM 3769 C C . ASN E 1 75 ? 25.955 88.127 96.391 1.00 120.39 75 ASN E C 1
ATOM 3770 O O . ASN E 1 75 ? 26.893 88.913 96.278 1.00 121.56 75 ASN E O 1
ATOM 3775 N N . ASP E 1 76 ? 24.924 88.112 95.552 1.00 122.08 76 ASP E N 1
ATOM 3776 C CA . ASP E 1 76 ? 24.816 89.080 94.467 1.00 125.98 76 ASP E CA 1
ATOM 3777 C C . ASP E 1 76 ? 24.473 90.469 94.992 1.00 125.25 76 ASP E C 1
ATOM 3778 O O . ASP E 1 76 ? 23.620 90.617 95.868 1.00 128.64 76 ASP E O 1
ATOM 3783 N N . GLY E 1 77 ? 25.144 91.484 94.458 1.00 123.41 77 GLY E N 1
ATOM 3784 C CA . GLY E 1 77 ? 24.757 92.858 94.716 1.00 123.08 77 GLY E CA 1
ATOM 3785 C C . GLY E 1 77 ? 25.617 93.648 95.683 1.00 118.76 77 GLY E C 1
ATOM 3786 O O . GLY E 1 77 ? 25.649 94.876 95.621 1.00 124.37 77 GLY E O 1
ATOM 3787 N N . ILE E 1 78 ? 26.311 92.963 96.584 1.00 111.57 78 ILE E N 1
ATOM 3788 C CA . ILE E 1 78 ? 27.116 93.661 97.582 1.00 123.83 78 ILE E CA 1
ATOM 3789 C C . ILE E 1 78 ? 28.361 94.291 96.963 1.00 123.47 78 ILE E C 1
ATOM 3790 O O . ILE E 1 78 ? 29.030 93.685 96.127 1.00 134.13 78 ILE E O 1
ATOM 3795 N N . ASN E 1 79 ? 28.655 95.519 97.379 1.00 117.61 79 ASN E N 1
ATOM 3796 C CA . ASN E 1 79 ? 29.785 96.269 96.845 1.00 123.88 79 ASN E CA 1
ATOM 3797 C C . ASN E 1 79 ? 31.112 95.744 97.382 1.00 122.17 79 ASN E C 1
ATOM 3798 O O . ASN E 1 79 ? 31.374 95.802 98.583 1.00 117.02 79 ASN E O 1
ATOM 3803 N N . LEU E 1 80 ? 31.949 95.240 96.482 1.00 127.59 80 LEU E N 1
ATOM 3804 C CA . LEU E 1 80 ? 33.225 94.651 96.868 1.00 137.33 80 LEU E CA 1
ATOM 3805 C C . LEU E 1 80 ? 34.192 95.701 97.418 1.00 134.27 80 LEU E C 1
ATOM 3806 O O . LEU E 1 80 ? 35.157 95.363 98.104 1.00 122.14 80 LEU E O 1
ATOM 3811 N N . LEU E 1 81 ? 33.930 96.970 97.111 1.00 133.63 81 LEU E N 1
ATOM 3812 C CA . LEU E 1 81 ? 34.722 98.073 97.652 1.00 126.26 81 LEU E CA 1
ATOM 3813 C C . LEU E 1 81 ? 34.575 98.155 99.165 1.00 123.16 81 LEU E C 1
ATOM 3814 O O . LEU E 1 81 ? 35.539 98.441 99.880 1.00 124.10 81 LEU E O 1
ATOM 3819 N N . GLY E 1 82 ? 33.360 97.907 99.644 1.00 124.85 82 GLY E N 1
ATOM 3820 C CA . GLY E 1 82 ? 33.084 97.885 101.067 1.00 119.46 82 GLY E CA 1
ATOM 3821 C C . GLY E 1 82 ? 33.885 96.813 101.772 1.00 118.92 82 GLY E C 1
ATOM 3822 O O . GLY E 1 82 ? 34.383 97.027 102.874 1.00 111.80 82 GLY E O 1
ATOM 3823 N N . VAL E 1 83 ? 34.015 95.655 101.132 1.00 127.07 83 VAL E N 1
ATOM 3824 C CA . VAL E 1 83 ? 34.773 94.556 101.712 1.00 124.46 83 VAL E CA 1
ATOM 3825 C C . VAL E 1 83 ? 36.256 94.899 101.659 1.00 123.52 83 VAL E C 1
ATOM 3826 O O . VAL E 1 83 ? 36.997 94.627 102.601 1.00 127.54 83 VAL E O 1
ATOM 3830 N N . LEU E 1 84 ? 36.676 95.518 100.560 1.00 131.04 84 LEU E N 1
ATOM 3831 C CA . LEU E 1 84 ? 38.073 95.895 100.372 1.00 133.08 84 LEU E CA 1
ATOM 3832 C C . LEU E 1 84 ? 38.535 96.932 101.397 1.00 127.05 84 LEU E C 1
ATOM 3833 O O . LEU E 1 84 ? 39.688 96.917 101.816 1.00 136.93 84 LEU E O 1
ATOM 3838 N N . GLU E 1 85 ? 37.640 97.827 101.803 1.00 116.02 85 GLU E N 1
ATOM 3839 C CA . GLU E 1 85 ? 37.989 98.856 102.780 1.00 116.09 85 GLU E CA 1
ATOM 3840 C C . GLU E 1 85 ? 38.226 98.253 104.164 1.00 113.83 85 GLU E C 1
ATOM 3841 O O . GLU E 1 85 ? 39.208 98.594 104.833 1.00 115.22 85 GLU E O 1
ATOM 3847 N N . GLU E 1 86 ? 37.339 97.364 104.601 1.00 115.76 86 GLU E N 1
ATOM 3848 C CA . GLU E 1 86 ? 37.615 96.628 105.827 1.00 120.94 86 GLU E CA 1
ATOM 3849 C C . GLU E 1 86 ? 38.861 95.769 105.689 1.00 136.55 86 GLU E C 1
ATOM 3850 O O . GLU E 1 86 ? 39.592 95.599 106.645 1.00 141.41 86 GLU E O 1
ATOM 3856 N N . ALA E 1 87 ? 39.095 95.213 104.505 1.00 134.64 87 ALA E N 1
ATOM 3857 C CA . ALA E 1 87 ? 40.257 94.355 104.291 1.00 128.34 87 ALA E CA 1
ATOM 3858 C C . ALA E 1 87 ? 41.552 95.152 104.434 1.00 129.50 87 ALA E C 1
ATOM 3859 O O . ALA E 1 87 ? 42.552 94.640 104.929 1.00 135.80 87 ALA E O 1
ATOM 3861 N N . ARG E 1 88 ? 41.526 96.400 103.976 1.00 129.09 88 ARG E N 1
ATOM 3862 C CA . ARG E 1 88 ? 42.650 97.312 104.133 1.00 132.53 88 ARG E CA 1
ATOM 3863 C C . ARG E 1 88 ? 42.813 97.707 105.594 1.00 128.20 88 ARG E C 1
ATOM 3864 O O . ARG E 1 88 ? 43.913 97.644 106.142 1.00 130.18 88 ARG E O 1
ATOM 3872 N N . PHE E 1 89 ? 41.712 98.115 106.220 1.00 124.96 89 PHE E N 1
ATOM 3873 C CA . PHE E 1 89 ? 41.734 98.551 107.613 1.00 128.43 89 PHE E CA 1
ATOM 3874 C C . PHE E 1 89 ? 42.295 97.469 108.531 1.00 130.72 89 PHE E C 1
ATOM 3875 O O . PHE E 1 89 ? 43.159 97.735 109.367 1.00 121.34 89 PHE E O 1
ATOM 3883 N N . PHE E 1 90 ? 41.791 96.251 108.363 1.00 141.01 90 PHE E N 1
ATOM 3884 C CA . PHE E 1 90 ? 42.205 95.117 109.177 1.00 141.09 90 PHE E CA 1
ATOM 3885 C C . PHE E 1 90 ? 43.508 94.515 108.668 1.00 146.97 90 PHE E C 1
ATOM 3886 O O . PHE E 1 90 ? 44.257 93.929 109.438 1.00 145.83 90 PHE E O 1
ATOM 3894 N N . GLY E 1 91 ? 43.766 94.650 107.370 1.00 146.07 91 GLY E N 1
ATOM 3895 C CA . GLY E 1 91 ? 45.072 94.339 106.813 1.00 139.47 91 GLY E CA 1
ATOM 3896 C C . GLY E 1 91 ? 45.334 92.922 106.330 1.00 141.47 91 GLY E C 1
ATOM 3897 O O . GLY E 1 91 ? 46.474 92.462 106.364 1.00 144.69 91 GLY E O 1
ATOM 3898 N N . ILE E 1 92 ? 44.299 92.229 105.867 1.00 150.85 92 ILE E N 1
ATOM 3899 C CA . ILE E 1 92 ? 44.481 90.879 105.334 1.00 149.22 92 ILE E CA 1
ATOM 3900 C C . ILE E 1 92 ? 44.939 90.940 103.877 1.00 151.46 92 ILE E C 1
ATOM 3901 O O . ILE E 1 92 ? 44.124 91.092 102.968 1.00 154.59 92 ILE E O 1
ATOM 3906 N N . ASP E 1 93 ? 46.246 90.810 103.667 1.00 146.90 93 ASP E N 1
ATOM 3907 C CA . ASP E 1 93 ? 46.855 90.987 102.348 1.00 147.39 93 ASP E CA 1
ATOM 3908 C C . ASP E 1 93 ? 46.310 90.039 101.279 1.00 150.62 93 ASP E C 1
ATOM 3909 O O . ASP E 1 93 ? 45.956 90.470 100.176 1.00 154.12 93 ASP E O 1
ATOM 3914 N N . SER E 1 94 ? 46.253 88.751 101.605 1.00 151.26 94 SER E N 1
ATOM 3915 C CA . SER E 1 94 ? 45.795 87.735 100.661 1.00 153.32 94 SER E CA 1
ATOM 3916 C C . SER E 1 94 ? 44.383 88.032 100.166 1.00 149.38 94 SER E C 1
ATOM 3917 O O . SER E 1 94 ? 44.091 87.935 98.969 1.00 160.64 94 SER E O 1
ATOM 3920 N N . LEU E 1 95 ? 43.514 88.408 101.098 1.00 135.74 95 LEU E N 1
ATOM 3921 C CA . LEU E 1 95 ? 42.142 88.761 100.763 1.00 143.40 95 LEU E CA 1
ATOM 3922 C C . LEU E 1 95 ? 42.094 90.043 99.940 1.00 148.64 95 LEU E C 1
ATOM 3923 O O . LEU E 1 95 ? 41.203 90.218 99.114 1.00 152.08 95 LEU E O 1
ATOM 3928 N N . ILE E 1 96 ? 43.051 90.939 100.165 1.00 144.17 96 ILE E N 1
ATOM 3929 C CA . ILE E 1 96 ? 43.144 92.156 99.365 1.00 151.88 96 ILE E CA 1
ATOM 3930 C C . ILE E 1 96 ? 43.468 91.793 97.917 1.00 163.10 96 ILE E C 1
ATOM 3931 O O . ILE E 1 96 ? 42.898 92.363 96.984 1.00 173.47 96 ILE E O 1
ATOM 3936 N N . GLU E 1 97 ? 44.368 90.831 97.734 1.00 160.61 97 GLU E N 1
ATOM 3937 C CA . GLU E 1 97 ? 44.694 90.349 96.392 1.00 165.48 97 GLU E CA 1
ATOM 3938 C C . GLU E 1 97 ? 43.477 89.704 95.729 1.00 164.34 97 GLU E C 1
ATOM 3939 O O . GLU E 1 97 ? 43.111 90.061 94.602 1.00 172.09 97 GLU E O 1
ATOM 3945 N N . HIS E 1 98 ? 42.864 88.753 96.434 1.00 155.23 98 HIS E N 1
ATOM 3946 C CA . HIS E 1 98 ? 41.637 88.103 95.970 1.00 157.37 98 HIS E CA 1
ATOM 3947 C C . HIS E 1 98 ? 40.596 89.125 95.524 1.00 157.37 98 HIS E C 1
ATOM 3948 O O . HIS E 1 98 ? 39.980 88.991 94.464 1.00 159.85 98 HIS E O 1
ATOM 3955 N N . LEU E 1 99 ? 40.417 90.154 96.345 1.00 152.13 99 LEU E N 1
ATOM 3956 C CA . LEU E 1 99 ? 39.443 91.202 96.077 1.00 143.96 99 LEU E CA 1
ATOM 3957 C C . LEU E 1 99 ? 39.808 92.032 94.852 1.00 151.06 99 LEU E C 1
ATOM 3958 O O . LEU E 1 99 ? 38.941 92.351 94.048 1.00 155.18 99 LEU E O 1
ATOM 3963 N N . GLU E 1 100 ? 41.083 92.383 94.708 1.00 151.82 100 GLU E N 1
ATOM 3964 C CA . GLU E 1 100 ? 41.515 93.183 93.562 1.00 158.87 100 GLU E CA 1
ATOM 3965 C C . GLU E 1 100 ? 41.337 92.419 92.249 1.00 166.66 100 GLU E C 1
ATOM 3966 O O . GLU E 1 100 ? 40.847 92.970 91.253 1.00 168.63 100 GLU E O 1
ATOM 3972 N N . VAL E 1 101 ? 41.718 91.144 92.245 1.00 173.80 101 VAL E N 1
ATOM 3973 C CA . VAL E 1 101 ? 41.531 90.336 91.046 1.00 180.57 101 VAL E CA 1
ATOM 3974 C C . VAL E 1 101 ? 40.043 90.043 90.848 1.00 172.38 101 VAL E C 1
ATOM 3975 O O . VAL E 1 101 ? 39.618 89.663 89.757 1.00 179.70 101 VAL E O 1
ATOM 3979 N N . ALA E 1 102 ? 39.255 90.234 91.903 1.00 160.37 102 ALA E N 1
ATOM 3980 C CA . ALA E 1 102 ? 37.806 90.095 91.802 1.00 162.26 102 ALA E CA 1
ATOM 3981 C C . ALA E 1 102 ? 37.158 91.340 91.193 1.00 168.84 102 ALA E C 1
ATOM 3982 O O . ALA E 1 102 ? 36.133 91.243 90.518 1.00 169.67 102 ALA E O 1
ATOM 3984 N N . ILE E 1 103 ? 37.752 92.507 91.432 1.00 166.60 103 ILE E N 1
ATOM 3985 C CA . ILE E 1 103 ? 37.210 93.752 90.894 1.00 162.93 103 ILE E CA 1
ATOM 3986 C C . ILE E 1 103 ? 37.752 94.036 89.499 1.00 174.44 103 ILE E C 1
ATOM 3987 O O . ILE E 1 103 ? 37.205 94.880 88.787 1.00 180.01 103 ILE E O 1
ATOM 3992 N N . LYS E 1 104 ? 38.826 93.347 89.112 1.00 174.91 104 LYS E N 1
ATOM 3993 C CA . LYS E 1 104 ? 39.358 93.497 87.756 1.00 182.49 104 LYS E CA 1
ATOM 3994 C C . LYS E 1 104 ? 38.279 93.204 86.715 1.00 187.49 104 LYS E C 1
ATOM 3995 O O . LYS E 1 104 ? 38.092 93.969 85.768 1.00 197.15 104 LYS E O 1
ATOM 4001 N N . ASN E 1 105 ? 37.572 92.095 86.899 1.00 181.99 105 ASN E N 1
ATOM 4002 C CA . ASN E 1 105 ? 36.439 91.757 86.047 1.00 186.07 105 ASN E CA 1
ATOM 4003 C C . ASN E 1 105 ? 35.186 91.505 86.874 1.00 182.52 105 ASN E C 1
ATOM 4004 O O . ASN E 1 105 ? 35.056 90.465 87.520 1.00 180.76 105 ASN E O 1
ATOM 4009 N N . SER E 1 106 ? 34.267 92.465 86.855 1.00 186.03 106 SER E N 1
ATOM 4010 C CA . SER E 1 106 ? 33.032 92.360 87.622 1.00 185.42 106 SER E CA 1
ATOM 4011 C C . SER E 1 106 ? 31.810 92.395 86.710 1.00 193.23 106 SER E C 1
ATOM 4012 O O . SER E 1 106 ? 31.571 93.382 86.015 1.00 197.97 106 SER E O 1
#

B-factor: mean 122.24, std 27.36, range [64.99, 217.63]

Solvent-accessible surface area: 23198 Å² total; per-residue (Å²): 145,86,74,53,17,42,0,5,0,4,18,84,51,14,12,0,6,43,43,18,1,11,81,97,32,92,145,8,82,1,14,50,2,156,145,102,18,149,84,100,28,169,129,30,1,19,8,11,28,15,2,11,52,14,0,39,8,0,0,6,12,10,36,36,35,87,36,7,27,40,112,29,48,37,57,94,3,1,26,39,2,0,127,90,1,24,0,99,41,0,27,116,92,0,73,93,29,68,178,109,154,128,85,73,60,16,40,0,5,0,3,19,80,40,13,11,0,6,73,34,13,2,23,60,110,48,69,124,7,83,0,0,111,45,8,159,167,88,133,23,128,109,50,1,64,20,9,28,12,1,10,46,13,0,39,8,0,2,8,17,4,28,37,43,89,54,11,32,41,109,28,47,36,49,96,1,2,15,36,1,0,125,86,0,21,1,100,35,0,30,106,86,0,74,79,29,68,157,104,129,134,68,66,80,15,43,0,7,0,4,19,87,58,13,13,0,21,32,41,17,0,16,77,110,12,73,125,4,110,0,0,117,83,6,120,177,157,101,35,136,137,33,0,45,19,9,22,13,2,8,53,14,0,41,10,0,1,8,7,7,36,38,31,86,51,12,33,50,112,29,49,36,50,86,2,1,8,31,2,0,124,95,2,13,4,102,41,0,31,113,84,1,81,86,27,64,166,113,125,100,74,66,27,44,8,5,0,3,20,87,52,12,10,0,14,67,59,10,14,37,65,106,51,72,127,4,72,7,7,86,43,113,170,195,67,35,92,121,34,129,157,30,0,61,8,9,26,14,1,14,46,15,0,44,10,0,2,8,17,3,31,37,43,87,43,10,33,46,110,28,59,43,37,93,1,0,24,38,2,0,129,83,0,22,2,103,41,0,27,113,87,0,74,89,31,70,173,122,135,117,88,18,39,0,6,0,4,18,88,49,10,12,0,25,53,58,29,0,38,97,88,8,84,126,16,69,0,7,85,79,2,140,166,150,97,37,155,107,35,0,38,18,8,25,11,1,10,49,13,0,42,14,0,1,10,9,8,32,43,41,83,45,8,31,44,116,27,52,38,48,95,2,4,8,28,1,0,132,87,0,19,1,108,35,0,34,110,80,0,84,84,26,68,162,105,125